Protein AF-0000000084380815 (afdb_homodimer)

InterPro domains:
  IPR000847 LysR, HTH, N-terminal domain [PF00126] (3-61)
  IPR000847 LysR, HTH, N-terminal domain [PR00039] (18-29)
  IPR000847 LysR, HTH, N-terminal domain [PR00039] (29-39)
  IPR000847 LysR, HTH, N-terminal domain [PR00039] (39-50)
  IPR000847 LysR, HTH, N-terminal domain [PS50931] (1-58)
  IPR005119 LysR, substrate-binding [PF03466] (89-287)
  IPR036388 Winged helix-like DNA-binding domain superfamily [G3DSA:1.10.10.10] (1-87)
  IPR036390 Winged helix DNA-binding domain superfamily [SSF46785] (1-108)

Radius of gyration: 23.45 Å; Cα contacts (8 Å, |Δi|>4): 1092; chains: 2; bounding box: 60×64×58 Å

pLDDT: mean 79.77, std 17.21, range [34.88, 98.44]

Solvent-accessible surface area (backbone atoms only — not comparable to full-atom values): 30868 Å² total; per-residue (Å²): 122,53,71,65,30,50,51,42,45,48,34,27,63,73,50,24,26,52,62,51,19,9,60,71,68,72,46,51,44,68,55,38,50,49,42,40,50,48,33,25,59,68,72,70,43,70,39,59,42,72,48,96,88,35,46,36,71,30,76,61,27,54,53,46,44,61,59,40,43,54,53,47,47,42,48,51,43,46,50,50,48,53,54,35,58,70,66,69,37,58,69,49,33,34,31,25,26,64,54,42,32,49,41,61,50,27,46,25,50,34,52,44,39,71,77,40,67,71,32,35,38,37,43,37,71,34,54,77,86,47,42,61,52,30,42,77,60,59,65,25,60,38,31,42,39,68,58,75,76,67,38,80,61,45,38,70,43,81,36,43,68,42,44,33,21,43,36,33,32,36,88,81,47,77,82,61,60,83,58,40,42,70,72,80,45,64,88,50,56,51,48,36,59,41,56,92,43,76,60,21,46,60,71,67,50,56,79,82,44,74,70,65,78,80,49,37,37,30,25,53,46,61,56,38,42,52,28,24,20,75,60,64,64,33,30,28,77,36,49,41,63,40,50,62,69,66,59,50,95,59,44,46,71,26,43,30,74,78,47,75,64,43,42,32,24,44,32,31,44,55,91,49,74,76,48,73,68,54,50,51,44,51,53,37,38,28,51,51,45,54,53,55,67,76,99,123,52,71,66,31,50,52,43,44,49,34,27,64,73,51,25,27,53,61,51,19,8,58,71,68,72,48,53,43,68,56,39,49,49,42,40,51,49,34,25,59,68,70,69,43,72,40,58,42,72,48,95,87,33,46,36,70,29,76,61,28,54,55,46,44,61,58,39,43,53,54,47,46,42,49,50,41,46,49,50,46,52,55,33,58,69,64,68,37,60,70,48,34,35,30,25,25,62,54,43,31,51,41,60,51,27,47,26,49,32,54,44,39,72,76,40,67,72,32,36,39,36,42,36,70,33,54,77,86,47,42,59,52,30,43,77,59,58,64,25,61,37,30,41,37,68,57,73,75,67,38,81,59,46,40,70,43,80,37,43,69,41,45,33,20,42,37,35,32,37,88,80,49,75,81,61,60,83,57,39,42,70,72,81,47,65,89,50,54,49,47,35,58,41,55,91,44,75,60,20,46,60,70,67,49,56,78,82,46,73,70,64,78,80,50,36,38,32,26,53,46,61,56,38,43,50,27,23,20,74,59,64,65,33,31,29,76,34,50,40,64,39,50,62,70,66,59,50,95,58,43,45,71,26,43,30,72,81,48,74,64,44,42,33,24,44,32,33,44,53,92,49,76,75,47,71,67,54,50,52,45,50,55,36,38,30,51,51,45,55,55,54,67,76,100

Nearest PDB structures (foldseek):
  3k1m-assembly1_B  TM=6.002E-01  e=6.334E-21  Acinetobacter baylyi ADP1
  3k1n-assembly1_A  TM=6.007E-01  e=1.085E-20  Acinetobacter baylyi ADP1
  6g1d-assembly1_A  TM=6.189E-01  e=2.732E-19  Corynebacterium glutamicum
  6g1d-assembly1_D  TM=6.157E-01  e=1.742E-18  Corynebacterium glutamicum
  6g4r-assembly1_E  TM=5.645E-01  e=8.503E-19  Corynebacterium glutamicum

Foldseek 3Di:
DDPVLLLLLLLCQVQQDLVRSCVVVVHDSVVSVVSPVVSCVVVVHDQWDDDVNTTDGDPVVVVVNVVSVLVVLLVVQVVVVVVQVVLVAAEFEEEEEPLCVLDLLVVLVVVLCVVRVRYHYHYDYDHPVCQVVCQVSPSGAKYKDWDDDPDPQKDKDWQAWWFWKKKAFCVVPVPDDQEAAPVNCLPWQEEAEDDPDPRNCVLPPDPPPDNRPPRPHYYHGVLVRVVCRVVPRIMYTDTVSSCVSSDDPGMDMHGHPPDDIIIIIMMHGPVDDDDPSRVSSSNSSNVSNVVVVVD/DDPVLLLLLLLCQVQQDLCRSCVVVVHDSVVSVVSPVVSCVVVVHDQWDDDPNTTDGDPVVVVVNVVSVLVVLLVVVVVVVVVQVVVVAAEFEEEEEPLCVLDLLVVLVVVLCVVRVRYHYHYDYDHPVCQVVCQVSPSGAKYKDWDDDPDPQKDKDWQAWWFWKKKAFCVVPVPDDQEAAVVVCLPWQEEAEDDPDPRNCVLPPDPPPDNRPPRPHYYHGVLVRVVCRVVPRIMYTDTVSSCVSSDDPGMDMHGHPPDDIIIIIMMHGPVDDDDPSRVSSSNSSNVSNVVVVVD

Structure (mmCIF, N/CA/C/O backbone):
data_AF-0000000084380815-model_v1
#
loop_
_entity.id
_entity.type
_entity.pdbx_description
1 polymer 'HTH lysR-type domain-containing protein'
#
loop_
_atom_site.group_PDB
_atom_site.id
_atom_site.type_symbol
_atom_site.label_atom_id
_atom_site.label_alt_id
_atom_site.label_comp_id
_atom_site.label_asym_id
_atom_site.label_entity_id
_atom_site.label_seq_id
_atom_site.pdbx_PDB_ins_code
_atom_site.Cartn_x
_atom_site.Cartn_y
_atom_site.Cartn_z
_atom_site.occupancy
_atom_site.B_iso_or_equiv
_atom_site.auth_seq_id
_atom_site.auth_comp_id
_atom_site.auth_asym_id
_atom_site.auth_atom_id
_atom_site.pdbx_PDB_model_num
ATOM 1 N N . MET A 1 1 ? -12.836 30.219 7.406 1 55.78 1 MET A N 1
ATOM 2 C CA . MET A 1 1 ? -12.852 29.141 6.41 1 55.78 1 MET A CA 1
ATOM 3 C C . MET A 1 1 ? -13.906 28.094 6.758 1 55.78 1 MET A C 1
ATOM 5 O O . MET A 1 1 ? -14.039 27.703 7.918 1 55.78 1 MET A O 1
ATOM 9 N N . ASN A 1 2 ? -14.836 28.016 5.961 1 60.19 2 ASN A N 1
ATOM 10 C CA . ASN A 1 2 ? -15.891 27.031 6.191 1 60.19 2 ASN A CA 1
ATOM 11 C C . ASN A 1 2 ? -15.609 25.719 5.453 1 60.19 2 ASN A C 1
ATOM 13 O O . ASN A 1 2 ? -14.578 25.578 4.793 1 60.19 2 ASN A O 1
ATOM 17 N N . LEU A 1 3 ? -16.484 24.781 5.645 1 62.03 3 LEU A N 1
ATOM 18 C CA . LEU A 1 3 ? -16.281 23.438 5.117 1 62.03 3 LEU A CA 1
ATOM 19 C C . LEU A 1 3 ? -16.203 23.453 3.594 1 62.03 3 LEU A C 1
ATOM 21 O O . LEU A 1 3 ? -15.461 22.672 2.998 1 62.03 3 LEU A O 1
ATOM 25 N N . ARG A 1 4 ? -17 24.375 3.092 1 69.06 4 ARG A N 1
ATOM 26 C CA . ARG A 1 4 ? -17 24.484 1.636 1 69.06 4 ARG A CA 1
ATOM 27 C C . ARG A 1 4 ? -15.648 24.969 1.121 1 69.06 4 ARG A C 1
ATOM 29 O O . ARG A 1 4 ? -15.18 24.516 0.074 1 69.06 4 ARG A O 1
ATOM 36 N N . HIS A 1 5 ? -15.055 25.844 1.867 1 75.25 5 HIS A N 1
ATOM 37 C CA . HIS A 1 5 ? -13.711 26.312 1.523 1 75.25 5 HIS A CA 1
ATOM 38 C C . HIS A 1 5 ? -12.719 25.156 1.5 1 75.25 5 HIS A C 1
ATOM 40 O O . HIS A 1 5 ? -11.922 25.031 0.567 1 75.25 5 HIS A O 1
ATOM 46 N N . ILE A 1 6 ? -12.852 24.359 2.484 1 72 6 ILE A N 1
ATOM 47 C CA . ILE A 1 6 ? -11.914 23.25 2.643 1 72 6 ILE A CA 1
ATOM 48 C C . ILE A 1 6 ? -12.125 22.234 1.523 1 72 6 ILE A C 1
ATOM 50 O O . ILE A 1 6 ? -11.164 21.703 0.961 1 72 6 ILE A O 1
ATOM 54 N N . GLU A 1 7 ? -13.297 22.047 1.195 1 72.94 7 GLU A N 1
ATOM 55 C CA . GLU A 1 7 ? -13.664 21.125 0.127 1 72.94 7 GLU A CA 1
ATOM 56 C C . GLU A 1 7 ? -13.102 21.578 -1.216 1 72.94 7 GLU A C 1
ATOM 58 O O . GLU A 1 7 ? -12.484 20.781 -1.934 1 72.94 7 GLU A O 1
ATOM 63 N N . ILE A 1 8 ? -13.328 22.828 -1.407 1 77.56 8 ILE A N 1
ATOM 64 C CA . ILE A 1 8 ? -12.906 23.391 -2.688 1 77.56 8 ILE A CA 1
ATOM 65 C C . ILE A 1 8 ? -11.383 23.453 -2.744 1 77.56 8 ILE A C 1
ATOM 67 O O . ILE A 1 8 ? -10.773 23.062 -3.75 1 77.56 8 ILE A O 1
ATOM 71 N N . PHE A 1 9 ? -10.82 23.844 -1.65 1 82.75 9 PHE A N 1
ATOM 72 C CA . PHE A 1 9 ? -9.367 23.891 -1.563 1 82.75 9 PHE A CA 1
ATOM 73 C C . PHE A 1 9 ? -8.758 22.516 -1.804 1 82.75 9 PHE A C 1
ATOM 75 O O . PHE A 1 9 ? -7.828 22.375 -2.604 1 82.75 9 PHE A O 1
ATOM 82 N N . HIS A 1 10 ? -9.352 21.641 -1.144 1 72 10 HIS A N 1
ATOM 83 C CA . HIS A 1 10 ? -8.852 20.266 -1.251 1 72 10 HIS A CA 1
ATOM 84 C C . HIS A 1 10 ? -8.953 19.75 -2.684 1 72 10 HIS A C 1
ATOM 86 O O . HIS A 1 10 ? -8.008 19.156 -3.199 1 72 10 HIS A O 1
ATOM 92 N N . ALA A 1 11 ? -10.008 20.016 -3.326 1 73 11 ALA A N 1
ATOM 93 C CA . ALA A 1 11 ? -10.234 19.562 -4.699 1 73 11 ALA A CA 1
ATOM 94 C C . ALA A 1 11 ? -9.25 20.219 -5.66 1 73 11 ALA A C 1
ATOM 96 O O . ALA A 1 11 ? -8.68 19.547 -6.527 1 73 11 ALA A O 1
ATOM 97 N N . VAL A 1 12 ? -9.055 21.469 -5.426 1 79.06 12 VAL A N 1
ATOM 98 C CA . VAL A 1 12 ? -8.141 22.203 -6.305 1 79.06 12 VAL A CA 1
ATOM 99 C C . VAL A 1 12 ? -6.707 21.734 -6.062 1 79.06 12 VAL A C 1
ATOM 101 O O . VAL A 1 12 ? -5.93 21.594 -7.008 1 79.06 12 VAL A O 1
ATOM 104 N N . TYR A 1 13 ? -6.434 21.516 -4.82 1 73.5 13 TYR A N 1
ATOM 105 C CA . TYR A 1 13 ? -5.105 21.047 -4.453 1 73.5 13 TYR A CA 1
ATOM 106 C C . TYR A 1 13 ? -4.809 19.703 -5.094 1 73.5 13 TYR A C 1
ATOM 108 O O . TYR A 1 13 ? -3.719 19.484 -5.629 1 73.5 13 TYR A O 1
ATOM 116 N N . GLN A 1 14 ? -5.766 18.891 -5.07 1 64.69 14 GLN A N 1
ATOM 117 C CA . GLN A 1 14 ? -5.605 17.516 -5.559 1 64.69 14 GLN A CA 1
ATOM 118 C C . GLN A 1 14 ? -5.559 17.484 -7.086 1 64.69 14 GLN A C 1
ATOM 120 O O . GLN A 1 14 ? -4.777 16.734 -7.672 1 64.69 14 GLN A O 1
ATOM 125 N N . THR A 1 15 ? -6.426 18.328 -7.695 1 65.31 15 THR A N 1
ATOM 126 C CA . THR A 1 15 ? -6.605 18.219 -9.141 1 65.31 15 THR A CA 1
ATOM 127 C C . THR A 1 15 ? -5.645 19.156 -9.875 1 65.31 15 THR A C 1
ATOM 129 O O . THR A 1 15 ? -5.379 18.969 -11.062 1 65.31 15 THR A O 1
ATOM 132 N N . GLY A 1 16 ? -5.148 20.141 -9.141 1 70.62 16 GLY A N 1
ATOM 133 C CA . GLY A 1 16 ? -4.223 21.094 -9.719 1 70.62 16 GLY A CA 1
ATOM 134 C C . GLY A 1 16 ? -4.895 22.094 -10.648 1 70.62 16 GLY A C 1
ATOM 135 O O . GLY A 1 16 ? -4.219 22.812 -11.383 1 70.62 16 GLY A O 1
ATOM 136 N N . SER A 1 17 ? -6.203 21.969 -10.742 1 78.19 17 SER A N 1
ATOM 137 C CA . SER A 1 17 ? -6.906 22.906 -11.609 1 78.19 17 SER A CA 1
ATOM 138 C C . SER A 1 17 ? -8.312 23.203 -11.086 1 78.19 17 SER A C 1
ATOM 140 O O . SER A 1 17 ? -8.938 22.328 -10.469 1 78.19 17 SER A O 1
ATOM 142 N N . VAL A 1 18 ? -8.719 24.422 -11.352 1 83.81 18 VAL A N 1
ATOM 143 C CA . VAL A 1 18 ? -10.047 24.859 -10.922 1 83.81 18 VAL A CA 1
ATOM 144 C C . VAL A 1 18 ? -11.109 24.109 -11.719 1 83.81 18 VAL A C 1
ATOM 146 O O . VAL A 1 18 ? -12.109 23.656 -11.156 1 83.81 18 VAL A O 1
ATOM 149 N N . SER A 1 19 ? -10.797 23.922 -13 1 81.25 19 SER A N 1
ATOM 150 C CA . SER A 1 19 ? -11.758 23.219 -13.844 1 81.25 19 SER A CA 1
ATOM 151 C C . SER A 1 19 ? -11.883 21.75 -13.453 1 81.25 19 SER A C 1
ATOM 153 O O . SER A 1 19 ? -12.992 21.219 -13.398 1 81.25 19 SER A O 1
ATOM 155 N N . ALA A 1 20 ? -10.797 21.234 -13.148 1 74.06 20 ALA A N 1
ATOM 156 C CA . ALA A 1 20 ? -10.812 19.828 -12.742 1 74.06 20 ALA A CA 1
ATOM 157 C C . ALA A 1 20 ? -11.477 19.656 -11.375 1 74.06 20 ALA A C 1
ATOM 159 O O . ALA A 1 20 ? -12.203 18.688 -11.156 1 74.06 20 ALA A O 1
ATOM 160 N N . ALA A 1 21 ? -11.242 20.562 -10.547 1 76.69 21 ALA A N 1
ATOM 161 C CA . ALA A 1 21 ? -11.875 20.547 -9.234 1 76.69 21 ALA A CA 1
ATOM 162 C C . ALA A 1 21 ? -13.391 20.703 -9.352 1 76.69 21 ALA A C 1
ATOM 164 O O . ALA A 1 21 ? -14.148 20.031 -8.648 1 76.69 21 ALA A O 1
ATOM 165 N N . ALA A 1 22 ? -13.773 21.516 -10.266 1 79.5 22 ALA A N 1
ATOM 166 C CA . ALA A 1 22 ? -15.195 21.719 -10.516 1 79.5 22 ALA A CA 1
ATOM 167 C C . ALA A 1 22 ? -15.859 20.422 -10.992 1 79.5 22 ALA A C 1
ATOM 169 O O . ALA A 1 22 ? -16.938 20.062 -10.516 1 79.5 22 ALA A O 1
ATOM 170 N N . ARG A 1 23 ? -15.18 19.797 -11.82 1 69.19 23 ARG A N 1
ATOM 171 C CA . ARG A 1 23 ? -15.68 18.516 -12.32 1 69.19 23 ARG A CA 1
ATOM 172 C C . ARG A 1 23 ? -15.758 17.484 -11.203 1 69.19 23 ARG A C 1
ATOM 174 O O . ARG A 1 23 ? -16.75 16.781 -11.07 1 69.19 23 ARG A O 1
ATOM 181 N N . LEU A 1 24 ? -14.75 17.641 -10.391 1 63.91 24 LEU A N 1
ATOM 182 C CA . LEU A 1 24 ? -14.641 16.672 -9.289 1 63.91 24 LEU A CA 1
ATOM 183 C C . LEU A 1 24 ? -15.758 16.875 -8.273 1 63.91 24 LEU A C 1
ATOM 185 O O . LEU A 1 24 ? -16.297 15.914 -7.738 1 63.91 24 LEU A O 1
ATOM 189 N N . LEU A 1 25 ? -16.094 18.062 -8.039 1 66.62 25 LEU A N 1
ATOM 190 C CA . LEU A 1 25 ? -17.047 18.406 -6.992 1 66.62 25 LEU A CA 1
ATOM 191 C C . LEU A 1 25 ? -18.453 18.594 -7.574 1 66.62 25 LEU A C 1
ATOM 193 O O . LEU A 1 25 ? -19.406 18.875 -6.84 1 66.62 25 LEU A O 1
ATOM 197 N N . HIS A 1 26 ? -18.531 18.438 -8.867 1 66.56 26 HIS A N 1
ATOM 198 C CA . HIS A 1 26 ? -19.781 18.609 -9.578 1 66.56 26 HIS A CA 1
ATOM 199 C C . HIS A 1 26 ? -20.375 19.984 -9.328 1 66.56 26 HIS A C 1
ATOM 201 O O . HIS A 1 26 ? -21.562 20.109 -9.008 1 66.56 26 HIS A O 1
ATOM 207 N N . VAL A 1 27 ? -19.578 20.938 -9.414 1 74.88 27 VAL A N 1
ATOM 208 C CA . VAL A 1 27 ? -19.984 22.344 -9.289 1 74.88 27 VAL A CA 1
ATOM 209 C C . VAL A 1 27 ? -19.391 23.156 -10.445 1 74.88 27 VAL A C 1
ATOM 211 O O . VAL A 1 27 ? -18.609 22.641 -11.242 1 74.88 27 VAL A O 1
ATOM 214 N N . SER A 1 28 ? -19.953 24.281 -10.672 1 80.38 28 SER A N 1
ATOM 215 C CA . SER A 1 28 ? -19.469 25.141 -11.758 1 80.38 28 SER A CA 1
ATOM 216 C C . SER A 1 28 ? -18.078 25.672 -11.461 1 80.38 28 SER A C 1
ATOM 218 O O . SER A 1 28 ? -17.719 25.875 -10.297 1 80.38 28 SER A O 1
ATOM 220 N N . GLN A 1 29 ? -17.359 25.766 -12.523 1 85.56 29 GLN A N 1
ATOM 221 C CA . GLN A 1 29 ? -16.016 26.312 -12.414 1 85.56 29 GLN A CA 1
ATOM 222 C C . GLN A 1 29 ? -16.031 27.672 -11.727 1 85.56 29 GLN A C 1
ATOM 224 O O . GLN A 1 29 ? -15.203 27.953 -10.852 1 85.56 29 GLN A O 1
ATOM 229 N N . PRO A 1 30 ? -16.984 28.578 -12.078 1 87.25 30 PRO A N 1
ATOM 230 C CA . PRO A 1 30 ? -17.016 29.859 -11.383 1 87.25 30 PRO A CA 1
ATOM 231 C C . PRO A 1 30 ? -17.25 29.719 -9.883 1 87.25 30 PRO A C 1
ATOM 233 O O . PRO A 1 30 ? -16.688 30.484 -9.086 1 87.25 30 PRO A O 1
ATOM 236 N N . SER A 1 31 ? -18.031 28.75 -9.562 1 82.25 31 SER A N 1
ATOM 237 C CA . SER A 1 31 ? -18.281 28.484 -8.156 1 82.25 31 SER A CA 1
ATOM 238 C C . SER A 1 31 ? -17.016 28.094 -7.422 1 82.25 31 SER A C 1
ATOM 240 O O . SER A 1 31 ? -16.734 28.594 -6.332 1 82.25 31 SER A O 1
ATOM 242 N N . VAL A 1 32 ? -16.281 27.219 -8.031 1 87 32 VAL A N 1
ATOM 243 C CA . VAL A 1 32 ? -15.031 26.766 -7.441 1 87 32 VAL A CA 1
ATOM 244 C C . VAL A 1 32 ? -14.055 27.938 -7.332 1 87 32 VAL A C 1
ATOM 246 O O . VAL A 1 32 ? -13.438 28.141 -6.289 1 87 32 VAL A O 1
ATOM 249 N N . SER A 1 33 ? -13.969 28.719 -8.406 1 89.06 33 SER A N 1
ATOM 250 C CA . SER A 1 33 ? -13.055 29.844 -8.438 1 89.06 33 SER A CA 1
ATOM 251 C C . SER A 1 33 ? -13.414 30.891 -7.371 1 89.06 33 SER A C 1
ATOM 253 O O . SER A 1 33 ? -12.539 31.375 -6.648 1 89.06 33 SER A O 1
ATOM 255 N N . LYS A 1 34 ? -14.656 31.156 -7.262 1 85.31 34 LYS A N 1
ATOM 256 C CA . LYS A 1 34 ? -15.148 32.125 -6.297 1 85.31 34 LYS A CA 1
ATOM 257 C C . LYS A 1 34 ? -14.867 31.672 -4.863 1 85.31 34 LYS A C 1
ATOM 259 O O . LYS A 1 34 ? -14.359 32.438 -4.051 1 85.31 34 LYS A O 1
ATOM 264 N N . VAL A 1 35 ? -15.242 30.469 -4.652 1 83.31 35 VAL A N 1
ATOM 265 C CA . VAL A 1 35 ? -15.102 29.938 -3.297 1 83.31 35 VAL A CA 1
ATOM 266 C C . VAL A 1 35 ? -13.625 29.844 -2.928 1 83.31 35 VAL A C 1
ATOM 268 O O . VAL A 1 35 ? -13.242 30.125 -1.788 1 83.31 35 VAL A O 1
ATOM 271 N N . LEU A 1 36 ? -12.82 29.484 -3.859 1 87.5 36 LEU A N 1
ATOM 272 C CA . LEU A 1 36 ? -11.383 29.406 -3.617 1 87.5 36 LEU A CA 1
ATOM 273 C C . LEU A 1 36 ? -10.82 30.781 -3.285 1 87.5 36 LEU A C 1
ATOM 275 O O . LEU A 1 36 ? -10.031 30.938 -2.35 1 87.5 36 LEU A O 1
ATOM 279 N N . ARG A 1 37 ? -11.188 31.766 -4.016 1 86.25 37 ARG A N 1
ATOM 280 C CA . ARG A 1 37 ? -10.758 33.125 -3.768 1 86.25 37 ARG A CA 1
ATOM 281 C C . ARG A 1 37 ? -11.203 33.625 -2.389 1 86.25 37 ARG A C 1
ATOM 283 O O . ARG A 1 37 ? -10.445 34.281 -1.685 1 86.25 37 ARG A O 1
ATOM 290 N N . HIS A 1 38 ? -12.422 33.25 -2.176 1 82.31 38 HIS A N 1
ATOM 291 C CA . HIS A 1 38 ? -12.938 33.625 -0.863 1 82.31 38 HIS A CA 1
ATOM 292 C C . HIS A 1 38 ? -12.141 32.938 0.251 1 82.31 38 HIS A C 1
ATOM 294 O O . HIS A 1 38 ? -11.836 33.562 1.267 1 82.31 38 HIS A O 1
ATOM 300 N N . ALA A 1 39 ? -11.852 31.672 0.062 1 79.25 39 ALA A N 1
ATOM 301 C CA . ALA A 1 39 ? -11.039 30.953 1.034 1 79.25 39 ALA A CA 1
ATOM 302 C C . ALA A 1 39 ? -9.68 31.625 1.225 1 79.25 39 ALA A C 1
ATOM 304 O O . ALA A 1 39 ? -9.234 31.828 2.357 1 79.25 39 ALA A O 1
ATOM 305 N N . GLU A 1 40 ? -9.023 31.969 0.128 1 84.5 40 GLU A N 1
ATOM 306 C CA . GLU A 1 40 ? -7.719 32.625 0.175 1 84.5 40 GLU A CA 1
ATOM 307 C C . GLU A 1 40 ? -7.809 33.969 0.879 1 84.5 40 GLU A C 1
ATOM 309 O O . GLU A 1 40 ? -6.926 34.344 1.664 1 84.5 40 GLU A O 1
ATOM 314 N N . SER A 1 41 ? -8.875 34.719 0.597 1 79.69 41 SER A N 1
ATOM 315 C CA . SER A 1 41 ? -9.094 36 1.224 1 79.69 41 SER A CA 1
ATOM 316 C C . SER A 1 41 ? -9.273 35.875 2.73 1 79.69 41 SER A C 1
ATOM 318 O O . SER A 1 41 ? -8.742 36.656 3.502 1 79.69 41 SER A O 1
ATOM 320 N N . ARG A 1 42 ? -9.984 34.906 3.104 1 72.81 42 ARG A N 1
ATOM 321 C CA . ARG A 1 42 ? -10.25 34.688 4.52 1 72.81 42 ARG A CA 1
ATOM 322 C C . ARG A 1 42 ? -8.984 34.281 5.258 1 72.81 42 ARG A C 1
ATOM 324 O O . ARG A 1 42 ? -8.75 34.688 6.395 1 72.81 42 ARG A O 1
ATOM 331 N N . ILE A 1 43 ? -8.242 33.406 4.566 1 72.94 43 ILE A N 1
ATOM 332 C CA . ILE A 1 43 ? -7.004 32.906 5.156 1 72.94 43 ILE A CA 1
ATOM 333 C C . ILE A 1 43 ? -5.938 34 5.105 1 72.94 43 ILE A C 1
ATOM 335 O O . ILE A 1 43 ? -5.055 34.062 5.969 1 72.94 43 ILE A O 1
ATOM 339 N N . GLY A 1 44 ? -6.062 34.875 4.125 1 76.25 44 GLY A N 1
ATOM 340 C CA . GLY A 1 44 ? -5.145 35.969 3.957 1 76.25 44 GLY A CA 1
ATOM 341 C C . GLY A 1 44 ? -3.865 35.594 3.236 1 76.25 44 GLY A C 1
ATOM 342 O O . GLY A 1 44 ? -2.869 36.312 3.299 1 76.25 44 GLY A O 1
ATOM 343 N N . LEU A 1 45 ? -3.867 34.344 2.689 1 79.12 45 LEU A N 1
ATOM 344 C CA . LEU A 1 45 ? -2.703 33.875 1.962 1 79.12 45 LEU A CA 1
ATOM 345 C C . LEU A 1 45 ? -3.113 33.281 0.616 1 79.12 45 LEU A C 1
ATOM 347 O O . LEU A 1 45 ? -4.164 32.625 0.506 1 79.12 45 LEU A O 1
ATOM 351 N N . PRO A 1 46 ? -2.295 33.562 -0.35 1 81.88 46 PRO A N 1
ATOM 352 C CA . PRO A 1 46 ? -2.541 32.812 -1.592 1 81.88 46 PRO A CA 1
ATOM 353 C C . PRO A 1 46 ? -2.258 31.328 -1.458 1 81.88 46 PRO A C 1
ATOM 355 O O . PRO A 1 46 ? -1.243 30.938 -0.875 1 81.88 46 PRO A O 1
ATOM 358 N N . LEU A 1 47 ? -3.193 30.547 -1.846 1 83.62 47 LEU A N 1
ATOM 359 C CA . LEU A 1 47 ? -3.033 29.109 -1.697 1 83.62 47 LEU A CA 1
ATOM 360 C C . LEU A 1 47 ? -2.5 28.484 -2.982 1 83.62 47 LEU A C 1
ATOM 362 O O . LEU A 1 47 ? -1.901 27.406 -2.953 1 83.62 47 LEU A O 1
ATOM 366 N N . PHE A 1 48 ? -2.746 29.266 -4.094 1 86.19 48 PHE A N 1
ATOM 367 C CA . PHE A 1 48 ? -2.271 28.781 -5.387 1 86.19 48 PHE A CA 1
ATOM 368 C C . PHE A 1 48 ? -1.655 29.922 -6.195 1 86.19 48 PHE A C 1
ATOM 370 O O . PHE A 1 48 ? -2.043 31.078 -6.039 1 86.19 48 PHE A O 1
ATOM 377 N N . ARG A 1 49 ? -0.595 29.578 -6.926 1 82.38 49 ARG A N 1
ATOM 378 C CA . ARG A 1 49 ? 0.006 30.516 -7.867 1 82.38 49 ARG A CA 1
ATOM 379 C C . ARG A 1 49 ? 0.041 29.938 -9.273 1 82.38 49 ARG A C 1
ATOM 381 O O . ARG A 1 49 ? 0.04 28.719 -9.453 1 82.38 49 ARG A O 1
ATOM 388 N N . ARG A 1 50 ? -0.104 30.781 -10.227 1 76.62 50 ARG A N 1
ATOM 389 C CA . ARG A 1 50 ? -0.041 30.344 -11.617 1 76.62 50 ARG A CA 1
ATOM 390 C C . ARG A 1 50 ? 1.4 30.312 -12.117 1 76.62 50 ARG A C 1
ATOM 392 O O . ARG A 1 50 ? 2.131 31.297 -11.984 1 76.62 50 ARG A O 1
ATOM 399 N N . VAL A 1 51 ? 1.813 29.25 -12.328 1 69.75 51 VAL A N 1
ATOM 400 C CA . VAL A 1 51 ? 3.125 29.062 -12.938 1 69.75 51 VAL A CA 1
ATOM 401 C C . VAL A 1 51 ? 2.963 28.5 -14.352 1 69.75 51 VAL A C 1
ATOM 403 O O . VAL A 1 51 ? 2.49 27.375 -14.531 1 69.75 51 VAL A O 1
ATOM 406 N N . LYS A 1 52 ? 3.293 29.219 -15.359 1 69.25 52 LYS A N 1
ATOM 407 C CA . LYS A 1 52 ? 3.162 28.844 -16.766 1 69.25 52 LYS A CA 1
ATOM 408 C C . LYS A 1 52 ? 1.732 28.422 -17.094 1 69.25 52 LYS A C 1
ATOM 410 O O . LYS A 1 52 ? 1.511 27.391 -17.719 1 69.25 52 LYS A O 1
ATOM 415 N N . GLY A 1 53 ? 0.735 29.078 -16.5 1 67.12 53 GLY A N 1
ATOM 416 C CA . GLY A 1 53 ? -0.666 28.844 -16.828 1 67.12 53 GLY A CA 1
ATOM 417 C C . GLY A 1 53 ? -1.31 27.781 -15.961 1 67.12 53 GLY A C 1
ATOM 418 O O . GLY A 1 53 ? -2.51 27.516 -16.078 1 67.12 53 GLY A O 1
ATOM 419 N N . ARG A 1 54 ? -0.5 27.203 -15.102 1 65.25 54 ARG A N 1
ATOM 420 C CA . ARG A 1 54 ? -1.062 26.156 -14.258 1 65.25 54 ARG A CA 1
ATOM 421 C C . ARG A 1 54 ? -1.128 26.594 -12.805 1 65.25 54 ARG A C 1
ATOM 423 O O . ARG A 1 54 ? -0.285 27.359 -12.336 1 65.25 54 ARG A O 1
ATOM 430 N N . LEU A 1 55 ? -2.176 26.094 -12.141 1 75.94 55 LEU A N 1
ATOM 431 C CA . LEU A 1 55 ? -2.346 26.391 -10.719 1 75.94 55 LEU A CA 1
ATOM 432 C C . LEU A 1 55 ? -1.479 25.469 -9.867 1 75.94 55 LEU A C 1
ATOM 434 O O . LEU A 1 55 ? -1.623 24.25 -9.914 1 75.94 55 LEU A O 1
ATOM 438 N N . VAL A 1 56 ? -0.505 26.109 -9.18 1 76.81 56 VAL A N 1
ATOM 439 C CA . VAL A 1 56 ? 0.404 25.359 -8.32 1 76.81 56 VAL A CA 1
ATOM 440 C C . VAL A 1 56 ? 0.196 25.766 -6.863 1 76.81 56 VAL A C 1
ATOM 442 O O . VAL A 1 56 ? 0.085 26.953 -6.559 1 76.81 56 VAL A O 1
ATOM 445 N N . PRO A 1 57 ? 0.032 24.781 -5.973 1 76.88 57 PRO A N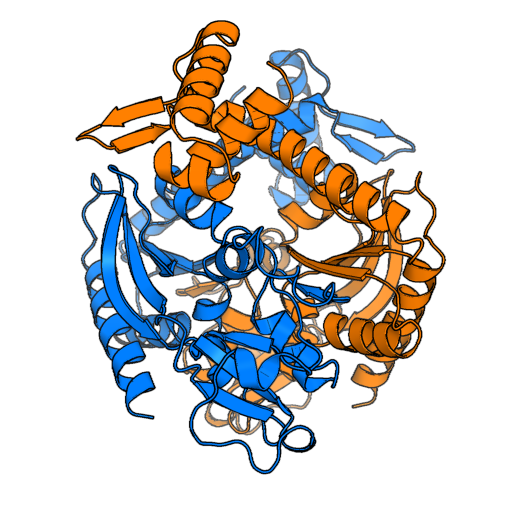 1
ATOM 446 C CA . PRO A 1 57 ? -0.113 25.141 -4.559 1 76.88 57 PRO A CA 1
ATOM 447 C C . PRO A 1 57 ? 1.104 25.875 -4.004 1 76.88 57 PRO A C 1
ATOM 449 O O . PRO A 1 57 ? 2.24 25.547 -4.359 1 76.88 57 PRO A O 1
ATOM 452 N N . THR A 1 58 ? 0.808 26.922 -3.211 1 75.44 58 THR A N 1
ATOM 453 C CA . THR A 1 58 ? 1.873 27.609 -2.492 1 75.44 58 THR A CA 1
ATOM 454 C C . THR A 1 58 ? 2.391 26.766 -1.34 1 75.44 58 THR A C 1
ATOM 456 O O . THR A 1 58 ? 1.831 25.703 -1.046 1 75.44 58 THR A O 1
ATOM 459 N N . GLU A 1 59 ? 3.451 27.125 -0.759 1 63.22 59 GLU A N 1
ATOM 460 C CA . GLU A 1 59 ? 3.975 26.453 0.423 1 63.22 59 GLU A CA 1
ATOM 461 C C . GLU A 1 59 ? 2.941 26.422 1.547 1 63.22 59 GLU A C 1
ATOM 463 O O . GLU A 1 59 ? 2.803 25.422 2.25 1 63.22 59 GLU A O 1
ATOM 468 N N . GLU A 1 60 ? 2.273 27.516 1.612 1 68.81 60 GLU A N 1
ATOM 469 C CA . GLU A 1 60 ? 1.206 27.625 2.604 1 68.81 60 GLU A CA 1
ATOM 470 C C . GLU A 1 60 ? 0.076 26.641 2.307 1 68.81 60 GLU A C 1
ATOM 472 O O . GLU A 1 60 ? -0.499 26.062 3.225 1 68.81 60 GLU A O 1
ATOM 477 N N . ALA A 1 61 ? -0.195 26.516 1.022 1 72.81 61 ALA A N 1
ATOM 478 C CA . ALA A 1 61 ? -1.248 25.594 0.603 1 72.81 61 ALA A CA 1
ATOM 479 C C . ALA A 1 61 ? -0.919 24.156 1.013 1 72.81 61 ALA A C 1
ATOM 481 O O . ALA A 1 61 ? -1.799 23.406 1.45 1 72.81 61 ALA A O 1
ATOM 482 N N . HIS A 1 62 ? 0.29 23.844 0.948 1 62.41 62 HIS A N 1
ATOM 483 C CA . HIS A 1 62 ? 0.716 22.5 1.345 1 62.41 62 HIS A CA 1
ATOM 484 C C . HIS A 1 62 ? 0.49 22.281 2.836 1 62.41 62 HIS A C 1
ATOM 486 O O . HIS A 1 62 ? 0.03 21.203 3.24 1 62.41 62 HIS A O 1
ATOM 492 N N . VAL A 1 63 ? 0.749 23.297 3.535 1 57.97 63 VAL A N 1
ATOM 493 C CA . VAL A 1 63 ? 0.583 23.203 4.984 1 57.97 63 VAL A CA 1
ATOM 494 C C . VAL A 1 63 ? -0.899 23.078 5.328 1 57.97 63 VAL A C 1
ATOM 496 O O . VAL A 1 63 ? -1.285 22.219 6.121 1 57.97 63 VAL A O 1
ATOM 499 N N . ILE A 1 64 ? -1.653 23.922 4.68 1 66.19 64 ILE A N 1
ATOM 500 C CA . ILE A 1 64 ? -3.088 23.922 4.945 1 66.19 64 ILE A CA 1
ATOM 501 C C . ILE A 1 64 ? -3.697 22.594 4.492 1 66.19 64 ILE A C 1
ATOM 503 O O . ILE A 1 64 ? -4.586 22.047 5.156 1 66.19 64 ILE A O 1
ATOM 507 N N . TYR A 1 65 ? -3.203 22.109 3.396 1 66.75 65 TYR A N 1
ATOM 508 C CA . TYR A 1 65 ? -3.711 20.844 2.865 1 66.75 65 TYR A CA 1
ATOM 509 C C . TYR A 1 65 ? -3.502 19.719 3.861 1 66.75 65 TYR A C 1
ATOM 511 O O . TYR A 1 65 ? -4.414 18.922 4.109 1 66.75 65 TYR A O 1
ATOM 519 N N . ARG A 1 66 ? -2.436 19.734 4.391 1 56.34 66 ARG A N 1
ATOM 520 C CA . ARG A 1 66 ? -2.139 18.688 5.375 1 56.34 66 ARG A CA 1
ATOM 521 C C . ARG A 1 66 ? -3.084 18.781 6.57 1 56.34 66 ARG A C 1
ATOM 523 O O . ARG A 1 66 ? -3.566 17.766 7.062 1 56.34 66 ARG A O 1
ATOM 530 N N . GLU A 1 67 ? -3.314 20.047 6.836 1 55.09 67 GLU A N 1
ATOM 531 C CA . GLU A 1 67 ? -4.211 20.297 7.961 1 55.09 67 GLU A CA 1
ATOM 532 C C . GLU A 1 67 ? -5.66 20 7.582 1 55.09 67 GLU A C 1
ATOM 534 O O . GLU A 1 67 ? -6.422 19.469 8.391 1 55.09 67 GLU A O 1
ATOM 539 N N . ALA A 1 68 ? -5.895 20.375 6.324 1 59.59 68 ALA A N 1
ATOM 540 C CA . ALA A 1 68 ? -7.277 20.25 5.867 1 59.59 68 ALA A CA 1
ATOM 541 C C . ALA A 1 68 ? -7.617 18.797 5.52 1 59.59 68 ALA A C 1
ATOM 543 O O . ALA A 1 68 ? -8.789 18.422 5.535 1 59.59 68 ALA A O 1
ATOM 544 N N . GLN A 1 69 ? -6.559 18.156 5.262 1 58.22 69 GLN A N 1
ATOM 545 C CA . GLN A 1 69 ? -6.762 16.766 4.859 1 58.22 69 GLN A CA 1
ATOM 546 C C . GLN A 1 69 ? -7.516 15.992 5.938 1 58.22 69 GLN A C 1
ATOM 548 O O . GLN A 1 69 ? -8.43 15.227 5.629 1 58.22 69 GLN A O 1
ATOM 553 N N . GLU A 1 70 ? -7.098 16.312 7.062 1 53.12 70 GLU A N 1
ATOM 554 C CA . GLU A 1 70 ? -7.785 15.633 8.156 1 53.12 70 GLU A CA 1
ATOM 555 C C . GLU A 1 70 ? -9.258 16.047 8.219 1 53.12 70 GLU A C 1
ATOM 557 O O . GLU A 1 70 ? -10.133 15.195 8.406 1 53.12 70 GLU A O 1
ATOM 562 N N . LEU A 1 71 ? -9.391 17.297 8.094 1 55.16 71 LEU A N 1
ATOM 563 C CA . LEU A 1 71 ? -10.758 17.812 8.133 1 55.16 71 LEU A CA 1
ATOM 564 C C . LEU A 1 71 ? -11.578 17.25 6.977 1 55.16 71 LEU A C 1
ATOM 566 O O . LEU A 1 71 ? -12.742 16.875 7.156 1 55.16 71 LEU A O 1
ATOM 570 N N . TYR A 1 72 ? -10.922 17.156 5.891 1 57.66 72 TYR A N 1
ATOM 571 C CA . TYR A 1 72 ? -11.617 16.641 4.719 1 57.66 72 TYR A CA 1
ATOM 572 C C . TYR A 1 72 ? -11.93 15.156 4.879 1 57.66 72 TYR A C 1
ATOM 574 O O . TYR A 1 72 ? -13.016 14.695 4.516 1 57.66 72 TYR A O 1
ATOM 582 N N . GLN A 1 73 ? -10.984 14.547 5.336 1 55.09 73 GLN A N 1
ATOM 583 C CA . GLN A 1 73 ? -11.211 13.125 5.57 1 55.09 73 GLN A CA 1
ATOM 584 C C . GLN A 1 73 ? -12.352 12.906 6.562 1 55.09 73 GLN A C 1
ATOM 586 O O . GLN A 1 73 ? -13.172 12 6.379 1 55.09 73 GLN A O 1
ATOM 591 N N . ARG A 1 74 ? -12.367 13.766 7.551 1 52.81 74 ARG A N 1
ATOM 592 C CA . ARG A 1 74 ? -13.453 13.688 8.523 1 52.81 74 ARG A CA 1
ATOM 593 C C . ARG A 1 74 ? -14.797 14.023 7.875 1 52.81 74 ARG A C 1
ATOM 595 O O . ARG A 1 74 ? -15.812 13.398 8.18 1 52.81 74 ARG A O 1
ATOM 602 N N . TYR A 1 75 ? -14.742 14.922 7.09 1 51.75 75 TYR A N 1
ATOM 603 C CA . TYR A 1 75 ? -15.953 15.328 6.383 1 51.75 75 TYR A CA 1
ATOM 604 C C . TYR A 1 75 ? -16.453 14.211 5.469 1 51.75 75 TYR A C 1
ATOM 606 O O . TYR A 1 75 ? -17.641 13.891 5.457 1 51.75 75 TYR A O 1
ATOM 614 N N . GLU A 1 76 ? -15.469 13.648 4.781 1 53.78 76 GLU A N 1
ATOM 615 C CA . GLU A 1 76 ? -15.828 12.547 3.891 1 53.78 76 GLU A CA 1
ATOM 616 C C . GLU A 1 76 ? -16.375 11.359 4.676 1 53.78 76 GLU A C 1
ATOM 618 O O . GLU A 1 76 ? -17.344 10.727 4.262 1 53.78 76 GLU A O 1
ATOM 623 N N . SER A 1 77 ? -15.719 11.164 5.73 1 52.75 77 SER A N 1
ATOM 624 C CA . SER A 1 77 ? -16.172 10.094 6.605 1 52.75 77 SER A CA 1
ATOM 625 C C . SER A 1 77 ? -17.578 10.367 7.133 1 52.75 77 SER A C 1
ATOM 627 O O . SER A 1 77 ? -18.406 9.453 7.207 1 52.75 77 SER A O 1
ATOM 629 N N . LEU A 1 78 ? -17.781 11.562 7.508 1 50.81 78 LEU A N 1
ATOM 630 C CA . LEU A 1 78 ? -19.094 11.953 7.98 1 50.81 78 LEU A CA 1
ATOM 631 C C . LEU A 1 78 ? -20.141 11.773 6.883 1 50.81 78 LEU A C 1
ATOM 633 O O . LEU A 1 78 ? -21.25 11.281 7.141 1 50.81 78 LEU A O 1
ATOM 637 N N . ARG A 1 79 ? -19.781 12.211 5.809 1 51.06 79 ARG A N 1
ATOM 638 C CA . ARG A 1 79 ? -20.688 12.07 4.676 1 51.06 79 ARG A CA 1
ATOM 639 C C . ARG A 1 79 ? -21.016 10.602 4.414 1 51.06 79 ARG A C 1
ATOM 641 O O . ARG A 1 79 ? -22.172 10.25 4.176 1 51.06 79 ARG A O 1
ATOM 648 N N . GLU A 1 80 ? -19.969 9.875 4.461 1 50.75 80 GLU A N 1
ATOM 649 C CA . GLU A 1 80 ? -20.156 8.445 4.238 1 50.75 80 GLU A CA 1
ATOM 650 C C . GLU A 1 80 ? -21 7.824 5.352 1 50.75 80 GLU A C 1
ATOM 652 O O . GLU A 1 80 ? -21.875 7 5.09 1 50.75 80 GLU A O 1
ATOM 657 N N . THR A 1 81 ? -20.656 8.234 6.52 1 49.59 81 THR A N 1
ATOM 658 C CA . THR A 1 81 ? -21.406 7.742 7.668 1 49.59 81 THR A CA 1
ATOM 659 C C . THR A 1 81 ? -22.859 8.156 7.578 1 49.59 81 THR A C 1
ATOM 661 O O . THR A 1 81 ? -23.766 7.355 7.84 1 49.59 81 THR A O 1
ATOM 664 N N . THR A 1 82 ? -23.094 9.43 7.285 1 49.09 82 THR A N 1
ATOM 665 C CA . THR A 1 82 ? -24.469 9.93 7.184 1 49.09 82 THR A CA 1
ATOM 666 C C . THR A 1 82 ? -25.219 9.211 6.07 1 49.09 82 THR A C 1
ATOM 668 O O . THR A 1 82 ? -26.391 8.875 6.227 1 49.09 82 THR A O 1
ATOM 671 N N . ALA A 1 83 ? -24.547 9.008 5.062 1 49.25 83 ALA A N 1
ATOM 672 C CA . ALA A 1 83 ? -25.156 8.258 3.961 1 49.25 83 ALA A CA 1
ATOM 673 C C . ALA A 1 83 ? -25.516 6.84 4.391 1 49.25 83 ALA A C 1
ATOM 675 O O . ALA A 1 83 ? -26.578 6.328 4.027 1 49.25 83 ALA A O 1
ATOM 676 N N . ASN A 1 84 ? -24.562 6.328 5.098 1 49.12 84 ASN A N 1
ATOM 677 C CA . ASN A 1 84 ? -24.781 4.969 5.578 1 49.12 84 ASN A CA 1
ATOM 678 C C . ASN A 1 84 ? -25.906 4.914 6.605 1 49.12 84 ASN A C 1
ATOM 680 O O . ASN A 1 84 ? -26.656 3.932 6.668 1 49.12 84 ASN A O 1
ATOM 684 N N . LEU A 1 85 ? -25.906 5.832 7.48 1 48.94 85 LEU A N 1
ATOM 685 C CA . LEU A 1 85 ? -27 5.906 8.453 1 48.94 85 LEU A CA 1
ATOM 686 C C . LEU A 1 85 ? -28.344 6 7.746 1 48.94 85 LEU A C 1
ATOM 688 O O . LEU A 1 85 ? -29.344 5.48 8.242 1 48.94 85 LEU A O 1
ATOM 692 N N . LYS A 1 86 ? -28.359 6.676 6.746 1 47.59 86 LYS A N 1
ATOM 693 C CA . LYS A 1 86 ? -29.625 6.793 6.031 1 47.59 86 LYS A CA 1
ATOM 694 C C . LYS A 1 86 ? -30.094 5.438 5.504 1 47.59 86 LYS A C 1
ATOM 696 O O . LYS A 1 86 ? -31.297 5.188 5.391 1 47.59 86 LYS A O 1
ATOM 701 N N . HIS A 1 87 ? -29.188 4.68 5.113 1 49.25 87 HIS A N 1
ATOM 702 C CA . HIS A 1 87 ? -29.625 3.418 4.527 1 49.25 87 HIS A CA 1
ATOM 703 C C . HIS A 1 87 ? -29.875 2.363 5.602 1 49.25 87 HIS A C 1
ATOM 705 O O . HIS A 1 87 ? -30.375 1.276 5.309 1 49.25 87 HIS A O 1
ATOM 711 N N . GLY A 1 88 ? -29.734 2.703 6.828 1 53.53 88 GLY A N 1
ATOM 712 C CA . GLY A 1 88 ? -30.047 1.821 7.941 1 53.53 88 GLY A CA 1
ATOM 713 C C . GLY A 1 88 ? -29.078 0.657 8.062 1 53.53 88 GLY A C 1
ATOM 714 O O . GLY A 1 88 ? -29.125 -0.089 9.047 1 53.53 88 GLY A O 1
ATOM 715 N N . ASP A 1 89 ? -28.344 0.319 6.918 1 62.59 89 ASP A N 1
ATOM 716 C CA . ASP A 1 89 ? -27.516 -0.881 6.98 1 62.59 89 ASP A CA 1
ATOM 717 C C . ASP A 1 89 ? -26.156 -0.571 7.582 1 62.59 89 ASP A C 1
ATOM 719 O O . ASP A 1 89 ? -25.688 0.567 7.52 1 62.59 89 ASP A O 1
ATOM 723 N N . GLY A 1 90 ? -25.719 -1.353 8.633 1 77.88 90 GLY A N 1
ATOM 724 C CA . GLY A 1 90 ? -24.453 -1.224 9.336 1 77.88 90 GLY A CA 1
ATOM 725 C C . GLY A 1 90 ? -23.281 -1.012 8.406 1 77.88 90 GLY A C 1
ATOM 726 O O . GLY A 1 90 ? -23.328 -1.365 7.23 1 77.88 90 GLY A O 1
ATOM 727 N N . SER A 1 91 ? -22.344 -0.102 8.758 1 85 91 SER A N 1
ATOM 728 C CA . SER A 1 91 ? -21.141 0.143 7.988 1 85 91 SER A CA 1
ATOM 729 C C . SER A 1 91 ? -19.891 -0.07 8.836 1 85 91 SER A C 1
ATOM 731 O O . SER A 1 91 ? -19.938 0.063 10.062 1 85 91 SER A O 1
ATOM 733 N N . LEU A 1 92 ? -18.844 -0.529 8.195 1 91.06 92 LEU A N 1
ATOM 734 C CA . LEU A 1 92 ? -17.562 -0.75 8.852 1 91.06 92 LEU A CA 1
ATOM 735 C C . LEU A 1 92 ? -16.406 -0.283 7.965 1 91.06 92 LEU A C 1
ATOM 737 O O . LEU A 1 92 ? -16.312 -0.682 6.805 1 91.06 92 LEU A O 1
ATOM 741 N N . ARG A 1 93 ? -15.625 0.6 8.453 1 92.31 93 ARG A N 1
ATOM 742 C CA . ARG A 1 93 ? -14.438 1.097 7.762 1 92.31 93 ARG A CA 1
ATOM 743 C C . ARG A 1 93 ? -13.172 0.44 8.312 1 92.31 93 ARG A C 1
ATOM 745 O O . ARG A 1 93 ? -12.883 0.54 9.5 1 92.31 93 ARG A O 1
ATOM 752 N N . LEU A 1 94 ? -12.367 -0.18 7.395 1 95.69 94 LEU A N 1
ATOM 753 C CA . LEU A 1 94 ? -11.203 -0.964 7.789 1 95.69 94 LEU A CA 1
ATOM 754 C C . LEU A 1 94 ? -9.922 -0.345 7.242 1 95.69 94 LEU A C 1
ATOM 756 O O . LEU A 1 94 ? -9.883 0.105 6.098 1 95.69 94 LEU A O 1
ATOM 760 N N . ALA A 1 95 ? -8.953 -0.224 8.094 1 94.69 95 ALA A N 1
ATOM 761 C CA . ALA A 1 95 ? -7.574 0.011 7.664 1 94.69 95 ALA A CA 1
ATOM 762 C C . ALA A 1 95 ? -6.734 -1.256 7.801 1 94.69 95 ALA A C 1
ATOM 764 O O . ALA A 1 95 ? -6.703 -1.878 8.867 1 94.69 95 ALA A O 1
ATOM 765 N N . VAL A 1 96 ? -6.059 -1.624 6.734 1 96.19 96 VAL A N 1
ATOM 766 C CA . VAL A 1 96 ? -5.336 -2.891 6.734 1 96.19 96 VAL A CA 1
ATOM 767 C C . VAL A 1 96 ? -3.91 -2.676 6.227 1 96.19 96 VAL A C 1
ATOM 769 O O . VAL A 1 96 ? -3.689 -1.92 5.277 1 96.19 96 VAL A O 1
ATOM 772 N N . LEU A 1 97 ? -3.008 -3.311 6.871 1 94.06 97 LEU A N 1
ATOM 773 C CA . LEU A 1 97 ? -1.649 -3.32 6.34 1 94.06 97 LEU A CA 1
ATOM 774 C C . LEU A 1 97 ? -1.615 -3.938 4.945 1 94.06 97 LEU A C 1
ATOM 776 O O . LEU A 1 97 ? -2.338 -4.898 4.672 1 94.06 97 LEU A O 1
ATOM 780 N N . PRO A 1 98 ? -0.671 -3.5 4.117 1 94.62 98 PRO A N 1
ATOM 781 C CA . PRO A 1 98 ? -0.586 -4.059 2.764 1 94.62 98 PRO A CA 1
ATOM 782 C C . PRO A 1 98 ? -0.457 -5.578 2.762 1 94.62 98 PRO A C 1
ATOM 784 O O . PRO A 1 98 ? -1.111 -6.258 1.965 1 94.62 98 PRO A O 1
ATOM 787 N N . SER A 1 99 ? 0.311 -6.145 3.643 1 94.75 99 SER A N 1
ATOM 788 C CA . SER A 1 99 ? 0.531 -7.586 3.707 1 94.75 99 SER A CA 1
ATOM 789 C C . SER A 1 99 ? -0.77 -8.328 3.984 1 94.75 99 SER A C 1
ATOM 791 O O . SER A 1 99 ? -1.056 -9.344 3.35 1 94.75 99 SER A O 1
ATOM 793 N N . LEU A 1 100 ? -1.521 -7.793 4.855 1 96.31 100 LEU A N 1
ATOM 794 C CA . LEU A 1 100 ? -2.742 -8.461 5.285 1 96.31 100 LEU A CA 1
ATOM 795 C C . LEU A 1 100 ? -3.887 -8.18 4.316 1 96.31 100 LEU A C 1
ATOM 797 O O . LEU A 1 100 ? -4.91 -8.867 4.344 1 96.31 100 LEU A O 1
ATOM 801 N N . GLY A 1 101 ? -3.682 -7.195 3.473 1 97.5 101 GLY A N 1
ATOM 802 C CA . GLY A 1 101 ? -4.652 -6.875 2.439 1 97.5 101 GLY A CA 1
ATOM 803 C C . GLY A 1 101 ? -4.57 -7.793 1.235 1 97.5 101 GLY A C 1
ATOM 804 O O . GLY A 1 101 ? -5.461 -7.793 0.385 1 97.5 101 GLY A O 1
ATOM 805 N N . LEU A 1 102 ? -3.566 -8.617 1.22 1 97.44 102 LEU A N 1
ATOM 806 C CA . LEU A 1 102 ? -3.357 -9.5 0.075 1 97.44 102 LEU A CA 1
ATOM 807 C C . LEU A 1 102 ? -4.348 -10.656 0.09 1 97.44 102 LEU A C 1
ATOM 809 O O . LEU A 1 102 ? -4.77 -11.133 -0.967 1 97.44 102 LEU A O 1
ATOM 813 N N . ASP A 1 103 ? -4.695 -11.086 1.309 1 97.06 103 ASP A N 1
ATOM 814 C CA . ASP A 1 103 ? -5.562 -12.258 1.32 1 97.06 103 ASP A CA 1
ATOM 815 C C . ASP A 1 103 ? -6.34 -12.359 2.631 1 97.06 103 ASP A C 1
ATOM 817 O O . ASP A 1 103 ? -7.562 -12.516 2.625 1 97.06 103 ASP A O 1
ATOM 821 N N . VAL A 1 104 ? -5.676 -12.188 3.744 1 97.12 104 VAL A N 1
ATOM 822 C CA . VAL A 1 104 ? -6.238 -12.484 5.055 1 97.12 104 VAL A CA 1
ATOM 823 C C . VAL A 1 104 ? -7.445 -11.578 5.316 1 97.12 104 VAL A C 1
ATOM 825 O O . VAL A 1 104 ? -8.547 -12.07 5.574 1 97.12 104 VAL A O 1
ATOM 828 N N . ALA A 1 105 ? -7.25 -10.312 5.207 1 98.19 105 ALA A N 1
ATOM 829 C CA . ALA A 1 105 ? -8.344 -9.383 5.48 1 98.19 105 ALA A CA 1
ATOM 830 C C . ALA A 1 105 ? -9.453 -9.523 4.449 1 98.19 105 ALA A C 1
ATOM 832 O O . ALA A 1 105 ? -10.633 -9.625 4.809 1 98.19 105 ALA A O 1
ATOM 833 N N . PRO A 1 106 ? -9.109 -9.625 3.17 1 98.19 106 PRO A N 1
ATOM 834 C CA . PRO A 1 106 ? -10.164 -9.82 2.174 1 98.19 106 PRO A CA 1
ATOM 835 C C . PRO A 1 106 ? -10.961 -11.102 2.404 1 98.19 106 PRO A C 1
ATOM 837 O O . PRO A 1 106 ? -12.18 -11.125 2.176 1 98.19 106 PRO A O 1
ATOM 840 N N . SER A 1 107 ? -10.312 -12.148 2.805 1 98.06 107 SER A N 1
ATOM 841 C CA . SER A 1 107 ? -11.008 -13.406 3.092 1 98.06 107 SER A CA 1
ATOM 842 C C . SER A 1 107 ? -12.055 -13.219 4.188 1 98.06 107 SER A C 1
ATOM 844 O O . SER A 1 107 ? -13.203 -13.633 4.035 1 98.06 107 SER A O 1
ATOM 846 N N . ALA A 1 108 ? -11.648 -12.609 5.234 1 98.44 108 ALA A N 1
ATOM 847 C CA . ALA A 1 108 ? -12.562 -12.359 6.344 1 98.44 108 ALA A CA 1
ATOM 848 C C . ALA A 1 108 ? -13.703 -11.438 5.918 1 98.44 108 ALA A C 1
ATOM 850 O O . ALA A 1 108 ? -14.852 -11.648 6.301 1 98.44 108 ALA A O 1
ATOM 851 N N . VAL A 1 109 ? -13.398 -10.422 5.152 1 97.94 109 VAL A N 1
ATOM 852 C CA . VAL A 1 109 ? -14.391 -9.461 4.68 1 97.94 109 VAL A CA 1
ATOM 853 C C . VAL A 1 109 ? -15.398 -10.164 3.77 1 97.94 109 VAL A C 1
ATOM 855 O O . VAL A 1 109 ? -16.594 -9.906 3.846 1 97.94 109 VAL A O 1
ATOM 858 N N . ALA A 1 110 ? -14.891 -11.016 2.91 1 97.62 110 ALA A N 1
ATOM 859 C CA . ALA A 1 110 ? -15.773 -11.781 2.033 1 97.62 110 ALA A CA 1
ATOM 860 C C . ALA A 1 110 ? -16.766 -12.617 2.84 1 97.62 110 ALA A C 1
ATOM 862 O O . ALA A 1 110 ? -17.953 -12.672 2.52 1 97.62 110 ALA A O 1
ATOM 863 N N . MET A 1 111 ? -16.234 -13.273 3.863 1 97.69 111 MET A N 1
ATOM 864 C CA . MET A 1 111 ? -17.094 -14.078 4.73 1 97.69 111 MET A CA 1
ATOM 865 C C . MET A 1 111 ? -18.141 -13.211 5.43 1 97.69 111 MET A C 1
ATOM 867 O O . MET A 1 111 ? -19.297 -13.602 5.543 1 97.69 111 MET A O 1
ATOM 871 N N . LEU A 1 112 ? -17.703 -12.086 5.898 1 96.88 112 LEU A N 1
ATOM 872 C CA . LEU A 1 112 ? -18.641 -11.172 6.555 1 96.88 112 LEU A CA 1
ATOM 873 C C . LEU A 1 112 ? -19.719 -10.711 5.59 1 96.88 112 LEU A C 1
ATOM 875 O O . LEU A 1 112 ? -20.891 -10.633 5.957 1 96.88 112 LEU A O 1
ATOM 879 N N . HIS A 1 113 ? -19.281 -10.359 4.406 1 94.69 113 HIS A N 1
ATOM 880 C CA . HIS A 1 113 ? -20.219 -9.914 3.379 1 94.69 113 HIS A CA 1
ATOM 881 C C . HIS A 1 113 ? -21.266 -10.977 3.098 1 94.69 113 HIS A C 1
ATOM 883 O O . HIS A 1 113 ? -22.438 -10.656 2.836 1 94.69 113 HIS A O 1
ATOM 889 N N . GLU A 1 114 ? -20.891 -12.211 3.098 1 94.44 114 GLU A N 1
ATOM 890 C CA . GLU A 1 114 ? -21.828 -13.312 2.902 1 94.44 114 GLU A CA 1
ATOM 891 C C . GLU A 1 114 ? -22.844 -13.391 4.047 1 94.44 114 GLU A C 1
ATOM 893 O O . GLU A 1 114 ? -24.031 -13.633 3.824 1 94.44 114 GLU A O 1
ATOM 898 N N . LEU A 1 115 ? -22.391 -13.164 5.23 1 93.75 115 LEU A N 1
ATOM 899 C CA . LEU A 1 115 ? -23.219 -13.242 6.422 1 93.75 115 LEU A CA 1
ATOM 900 C C . LEU A 1 115 ? -24.125 -12.008 6.535 1 93.75 115 LEU A C 1
ATOM 902 O O . LEU A 1 115 ? -25.234 -12.102 7.047 1 93.75 115 LEU A O 1
ATOM 906 N N . GLU A 1 116 ? -23.531 -10.891 6.113 1 91.38 116 GLU A N 1
ATOM 907 C CA . GLU A 1 116 ? -24.219 -9.602 6.207 1 91.38 116 GLU A CA 1
ATOM 908 C C . GLU A 1 116 ? -24.188 -8.867 4.867 1 91.38 116 GLU A C 1
ATOM 910 O O . GLU A 1 116 ? -23.547 -7.82 4.738 1 91.38 116 GLU A O 1
ATOM 915 N N . PRO A 1 117 ? -25.031 -9.297 3.914 1 88.75 117 PRO A N 1
ATOM 916 C CA . PRO A 1 117 ? -24.938 -8.766 2.551 1 88.75 117 PRO A CA 1
ATOM 917 C C . PRO A 1 117 ? -25.391 -7.312 2.447 1 88.75 117 PRO A C 1
ATOM 919 O O . PRO A 1 117 ? -25.094 -6.637 1.462 1 88.75 117 PRO A O 1
ATOM 922 N N . ALA A 1 118 ? -26.031 -6.801 3.457 1 84.06 118 ALA A N 1
ATOM 923 C CA . ALA A 1 118 ? -26.609 -5.461 3.377 1 84.06 118 ALA A CA 1
ATOM 924 C C . ALA A 1 118 ? -25.641 -4.41 3.898 1 84.06 118 ALA A C 1
ATOM 926 O O . ALA A 1 118 ? -25.828 -3.211 3.691 1 84.06 118 ALA A O 1
ATOM 927 N N . VAL A 1 119 ? -24.578 -4.875 4.516 1 85.75 119 VAL A N 1
ATOM 928 C CA . VAL A 1 119 ? -23.688 -3.936 5.184 1 85.75 119 VAL A CA 1
ATOM 929 C C . VAL A 1 119 ? -22.703 -3.342 4.172 1 85.75 119 VAL A C 1
ATOM 931 O O . VAL A 1 119 ? -22.359 -3.992 3.184 1 85.75 119 VAL A O 1
ATOM 934 N N . SER A 1 120 ? -22.359 -2.131 4.484 1 86.44 120 SER A N 1
ATOM 935 C CA . SER A 1 120 ? -21.328 -1.465 3.688 1 86.44 120 SER A CA 1
ATOM 936 C C . SER A 1 120 ? -19.953 -1.615 4.32 1 86.44 120 SER A C 1
ATOM 938 O O . SER A 1 120 ? -19.766 -1.309 5.5 1 86.44 120 SER A O 1
ATOM 940 N N . LEU A 1 121 ? -19.031 -2.111 3.572 1 91.5 121 LEU A N 1
ATOM 941 C CA . LEU A 1 121 ? -17.656 -2.309 4.027 1 91.5 121 LEU A CA 1
ATOM 942 C C . LEU A 1 121 ? -16.688 -1.489 3.186 1 91.5 121 LEU A C 1
ATOM 944 O O . LEU A 1 121 ? -16.75 -1.511 1.954 1 91.5 121 LEU A O 1
ATOM 948 N N . ASP A 1 122 ? -15.844 -0.717 3.857 1 90.12 122 ASP A N 1
ATOM 949 C CA . ASP A 1 122 ? -14.812 0.083 3.209 1 90.12 122 ASP A CA 1
ATOM 950 C C . ASP A 1 122 ? -13.422 -0.328 3.688 1 90.12 122 ASP A C 1
ATOM 952 O O . ASP A 1 122 ? -13.141 -0.309 4.887 1 90.12 122 ASP A O 1
ATOM 956 N N . ILE A 1 123 ? -12.562 -0.688 2.758 1 94.25 123 ILE A N 1
ATOM 957 C CA . ILE A 1 123 ? -11.234 -1.179 3.119 1 94.25 123 ILE A CA 1
ATOM 958 C C . ILE A 1 123 ? -10.172 -0.26 2.531 1 94.25 123 ILE A C 1
ATOM 960 O O . ILE A 1 123 ? -10.109 -0.062 1.315 1 94.25 123 ILE A O 1
ATOM 964 N N . GLN A 1 124 ? -9.359 0.253 3.367 1 91.31 124 GLN A N 1
ATOM 965 C CA . GLN A 1 124 ? -8.195 1.031 2.949 1 91.31 124 GLN A CA 1
ATOM 966 C C . GLN A 1 124 ? -6.898 0.344 3.361 1 91.31 124 GLN A C 1
ATOM 968 O O . GLN A 1 124 ? -6.82 -0.251 4.438 1 91.31 124 GLN A O 1
ATOM 973 N N . THR A 1 125 ? -5.914 0.462 2.531 1 93.75 125 THR A N 1
ATOM 974 C CA . THR A 1 125 ? -4.59 -0.051 2.865 1 93.75 125 THR A CA 1
ATOM 975 C C . THR A 1 125 ? -3.672 1.079 3.32 1 93.75 125 THR A C 1
ATOM 977 O O . THR A 1 125 ? -3.508 2.076 2.613 1 93.75 125 THR A O 1
ATOM 980 N N . LEU A 1 126 ? -3.125 0.882 4.457 1 89 126 LEU A N 1
ATOM 981 C CA . LEU A 1 126 ? -2.244 1.881 5.055 1 89 126 LEU A CA 1
ATOM 982 C C . LEU A 1 126 ? -0.993 1.228 5.629 1 89 126 LEU A C 1
ATOM 984 O O . LEU A 1 126 ? -1.03 0.069 6.051 1 89 126 LEU A O 1
ATOM 988 N N . HIS A 1 127 ? 0.081 2.004 5.625 1 85.75 127 HIS A N 1
ATOM 989 C CA . HIS A 1 127 ? 1.282 1.532 6.305 1 85.75 127 HIS A CA 1
ATOM 990 C C . HIS A 1 127 ? 1.239 1.859 7.793 1 85.75 127 HIS A C 1
ATOM 992 O O . HIS A 1 127 ? 0.372 2.611 8.242 1 85.75 127 HIS A O 1
ATOM 998 N N . ASN A 1 128 ? 2.15 1.317 8.5 1 73.88 128 ASN A N 1
ATOM 999 C CA . ASN A 1 128 ? 2.166 1.381 9.961 1 73.88 128 ASN A CA 1
ATOM 1000 C C . ASN A 1 128 ? 2.074 2.82 10.453 1 73.88 128 ASN A C 1
ATOM 1002 O O . ASN A 1 128 ? 1.348 3.105 11.414 1 73.88 128 ASN A O 1
ATOM 1006 N N . LYS A 1 129 ? 2.756 3.66 9.781 1 65.19 129 LYS A N 1
ATOM 1007 C CA . LYS A 1 129 ? 2.832 5.043 10.25 1 65.19 129 LYS A CA 1
ATOM 1008 C C . LYS A 1 129 ? 1.465 5.719 10.188 1 65.19 129 LYS A C 1
ATOM 1010 O O . LYS A 1 129 ? 1.173 6.609 10.984 1 65.19 129 LYS A O 1
ATOM 1015 N N . ASP A 1 130 ? 0.629 5.219 9.336 1 74.31 130 ASP A N 1
ATOM 1016 C CA . ASP A 1 130 ? -0.622 5.926 9.086 1 74.31 130 ASP A CA 1
ATOM 1017 C C . ASP A 1 130 ? -1.81 5.176 9.68 1 74.31 130 ASP A C 1
ATOM 1019 O O . ASP A 1 130 ? -2.885 5.75 9.867 1 74.31 130 ASP A O 1
ATOM 1023 N N . ILE A 1 131 ? -1.641 3.924 10 1 79.06 131 ILE A N 1
ATOM 1024 C CA . ILE A 1 131 ? -2.766 3.082 10.391 1 79.06 131 ILE A CA 1
ATOM 1025 C C . ILE A 1 131 ? -3.336 3.562 11.719 1 79.06 131 ILE A C 1
ATOM 1027 O O . ILE A 1 131 ? -4.555 3.689 11.875 1 79.06 131 ILE A O 1
ATOM 1031 N N . LEU A 1 132 ? -2.484 3.869 12.641 1 70.19 132 LEU A N 1
ATOM 1032 C CA . LEU A 1 132 ? -2.959 4.301 13.953 1 70.19 132 LEU A CA 1
ATOM 1033 C C . LEU A 1 132 ? -3.604 5.68 13.867 1 70.19 132 LEU A C 1
ATOM 1035 O O . LEU A 1 132 ? -4.621 5.934 14.516 1 70.19 132 LEU A O 1
ATOM 1039 N N . ARG A 1 133 ? -2.969 6.461 13.086 1 69.81 133 ARG A N 1
ATOM 1040 C CA . ARG A 1 133 ? -3.51 7.801 12.867 1 69.81 133 ARG A CA 1
ATOM 1041 C C . ARG A 1 133 ? -4.922 7.738 12.305 1 69.81 133 ARG A C 1
ATOM 1043 O O . ARG A 1 133 ? -5.777 8.555 12.648 1 69.81 133 ARG A O 1
ATOM 1050 N N . SER A 1 134 ? -5.156 6.766 11.469 1 80.06 134 SER A N 1
ATOM 1051 C CA . SER A 1 134 ? -6.473 6.633 10.852 1 80.06 134 SER A CA 1
ATOM 1052 C C . SER A 1 134 ? -7.543 6.332 11.898 1 80.06 134 SER A C 1
ATOM 1054 O O . SER A 1 134 ? -8.703 6.723 11.734 1 80.06 134 SER A O 1
ATOM 1056 N N . LEU A 1 135 ? -7.172 5.723 12.977 1 79.25 135 LEU A N 1
ATOM 1057 C CA . LEU A 1 135 ? -8.094 5.418 14.062 1 79.25 135 LEU A CA 1
ATOM 1058 C C . LEU A 1 135 ? -8.375 6.66 14.906 1 79.25 135 LEU A C 1
ATOM 1060 O O . LEU A 1 135 ? -9.531 6.984 15.172 1 79.25 135 LEU A O 1
ATOM 1064 N N . TYR A 1 136 ? -7.336 7.367 15.172 1 66.88 136 TYR A N 1
ATOM 1065 C CA . TYR A 1 136 ? -7.473 8.555 16.016 1 66.88 136 TYR A CA 1
ATOM 1066 C C . TYR A 1 136 ? -8.297 9.625 15.305 1 66.88 136 TYR A C 1
ATOM 1068 O O . TYR A 1 136 ? -9.055 10.359 15.945 1 66.88 136 TYR A O 1
ATOM 1076 N N . GLU A 1 137 ? -8.047 9.555 14.117 1 63.47 137 GLU A N 1
ATOM 1077 C CA . GLU A 1 137 ? -8.766 10.547 13.32 1 63.47 137 GLU A CA 1
ATOM 1078 C C . GLU A 1 137 ? -10.156 10.055 12.93 1 63.47 137 GLU A C 1
ATOM 1080 O O . GLU A 1 137 ? -10.883 10.734 12.211 1 63.47 137 GLU A O 1
ATOM 1085 N N . ARG A 1 138 ? -10.453 8.883 13.367 1 72.38 138 ARG A N 1
ATOM 1086 C CA . ARG A 1 138 ? -11.758 8.266 13.164 1 72.38 138 ARG A CA 1
ATOM 1087 C C . ARG A 1 138 ? -12.055 8.086 11.68 1 72.38 138 ARG A C 1
ATOM 1089 O O . ARG A 1 138 ? -13.203 8.25 11.242 1 72.38 138 ARG A O 1
ATOM 1096 N N . ARG A 1 139 ? -10.953 7.902 10.93 1 76.5 139 ARG A N 1
ATOM 1097 C CA . ARG A 1 139 ? -11.086 7.609 9.5 1 76.5 139 ARG A CA 1
ATOM 1098 C C . ARG A 1 139 ? -11.375 6.129 9.273 1 76.5 139 ARG A C 1
ATOM 1100 O O . ARG A 1 139 ? -11.852 5.742 8.203 1 76.5 139 ARG A O 1
ATOM 1107 N N . CYS A 1 140 ? -11.047 5.352 10.219 1 87.94 140 CYS A N 1
ATOM 1108 C CA . CYS A 1 140 ? -11.391 3.936 10.195 1 87.94 140 CYS A CA 1
ATOM 1109 C C . CYS A 1 140 ? -11.93 3.486 11.547 1 87.94 140 CYS A C 1
ATOM 1111 O O . CYS A 1 140 ? -11.719 4.16 12.562 1 87.94 140 CYS A O 1
ATOM 1113 N N . ASP A 1 141 ? -12.688 2.436 11.523 1 89.25 141 ASP A N 1
ATOM 1114 C CA . ASP A 1 141 ? -13.297 1.884 12.727 1 89.25 141 ASP A CA 1
ATOM 1115 C C . ASP A 1 141 ? -12.43 0.781 13.328 1 89.25 141 ASP A C 1
ATOM 1117 O O . ASP A 1 141 ? -12.445 0.561 14.539 1 89.25 141 ASP A O 1
ATOM 1121 N N . LEU A 1 142 ? -11.789 0.102 12.484 1 94.19 142 LEU A N 1
ATOM 1122 C CA . LEU A 1 142 ? -10.984 -1.059 12.867 1 94.19 142 LEU A CA 1
ATOM 1123 C C . LEU A 1 142 ? -9.719 -1.143 12.016 1 94.19 142 LEU A C 1
ATOM 1125 O O . LEU A 1 142 ? -9.773 -0.991 10.797 1 94.19 142 LEU A O 1
ATOM 1129 N N . ALA A 1 143 ? -8.625 -1.307 12.711 1 94.69 143 ALA A N 1
ATOM 1130 C CA . ALA A 1 143 ? -7.352 -1.471 12.023 1 94.69 143 ALA A CA 1
ATOM 1131 C C . ALA A 1 143 ? -6.805 -2.885 12.203 1 94.69 143 ALA A C 1
ATOM 1133 O O . ALA A 1 143 ? -6.895 -3.455 13.297 1 94.69 143 ALA A O 1
ATOM 1134 N N . ILE A 1 144 ? -6.332 -3.463 11.133 1 95.69 144 ILE A N 1
ATOM 1135 C CA . ILE A 1 144 ? -5.715 -4.785 11.156 1 95.69 144 ILE A CA 1
ATOM 1136 C C . ILE A 1 144 ? -4.227 -4.664 10.844 1 95.69 144 ILE A C 1
ATOM 1138 O O . ILE A 1 144 ? -3.85 -4.316 9.719 1 95.69 144 ILE A O 1
ATOM 1142 N N . SER A 1 145 ? -3.43 -4.91 11.789 1 92.81 145 SER A N 1
ATOM 1143 C CA . SER A 1 145 ? -1.996 -4.684 11.633 1 92.81 145 SER A CA 1
ATOM 1144 C C . SER A 1 145 ? -1.192 -5.648 12.5 1 92.81 145 SER A C 1
ATOM 1146 O O . SER A 1 145 ? -1.764 -6.48 13.211 1 92.81 145 SER A O 1
ATOM 1148 N N . PHE A 1 146 ? 0.137 -5.473 12.242 1 87.94 146 PHE A N 1
ATOM 1149 C CA . PHE A 1 146 ? 1.05 -6.215 13.102 1 87.94 146 PHE A CA 1
ATOM 1150 C C . PHE A 1 146 ? 1.37 -5.418 14.367 1 87.94 146 PHE A C 1
ATOM 1152 O O . PHE A 1 146 ? 1.338 -4.188 14.352 1 87.94 146 PHE A O 1
ATOM 1159 N N . ASP A 1 147 ? 1.632 -6.062 15.352 1 73.81 147 ASP A N 1
ATOM 1160 C CA . ASP A 1 147 ? 2.129 -5.555 16.625 1 73.81 147 ASP A CA 1
ATOM 1161 C C . ASP A 1 147 ? 1.167 -4.527 17.219 1 73.81 147 ASP A C 1
ATOM 1163 O O . ASP A 1 147 ? 0.451 -3.844 16.484 1 73.81 147 ASP A O 1
ATOM 1167 N N . ALA A 1 148 ? 0.942 -4.602 18.391 1 64.25 148 ALA A N 1
ATOM 1168 C CA . ALA A 1 148 ? -0.021 -3.76 19.094 1 64.25 148 ALA A CA 1
ATOM 1169 C C . ALA A 1 148 ? 0.561 -2.377 19.375 1 64.25 148 ALA A C 1
ATOM 1171 O O . ALA A 1 148 ? 1.726 -2.252 19.75 1 64.25 148 ALA A O 1
ATOM 1172 N N . PRO A 1 149 ? -0.259 -1.421 18.906 1 59 149 PRO A N 1
ATOM 1173 C CA . PRO A 1 149 ? 0.221 -0.099 19.312 1 59 149 PRO A CA 1
ATOM 1174 C C . PRO A 1 149 ? 0.157 0.107 20.828 1 59 149 PRO A C 1
ATOM 1176 O O . PRO A 1 149 ? -0.71 -0.463 21.484 1 59 149 PRO A O 1
ATOM 1179 N N . SER A 1 150 ? 1.141 0.677 21.25 1 60.53 150 SER A N 1
ATOM 1180 C CA . SER A 1 150 ? 1.103 1.016 22.672 1 60.53 150 SER A CA 1
ATOM 1181 C C . SER A 1 150 ? 0.427 2.363 22.891 1 60.53 150 SER A C 1
ATOM 1183 O O . SER A 1 150 ? 1.068 3.412 22.797 1 60.53 150 SER A O 1
ATOM 1185 N N . HIS A 1 151 ? -0.788 2.396 22.484 1 62.31 151 HIS A N 1
ATOM 1186 C CA . HIS A 1 151 ? -1.435 3.682 22.734 1 62.31 151 HIS A CA 1
ATOM 1187 C C . HIS A 1 151 ? -2.639 3.525 23.656 1 62.31 151 HIS A C 1
ATOM 1189 O O . HIS A 1 151 ? -3.486 2.656 23.438 1 62.31 151 HIS A O 1
ATOM 1195 N N . PRO A 1 152 ? -2.678 4.359 24.672 1 56.94 152 PRO A N 1
ATOM 1196 C CA . PRO A 1 152 ? -3.723 4.211 25.703 1 56.94 152 PRO A CA 1
ATOM 1197 C C . PRO A 1 152 ? -5.129 4.355 25.125 1 56.94 152 PRO A C 1
ATOM 1199 O O . PRO A 1 152 ? -6.094 3.844 25.703 1 56.94 152 PRO A O 1
ATOM 1202 N N . ARG A 1 153 ? -5.223 5.051 24.125 1 67.31 153 ARG A N 1
ATOM 1203 C CA . ARG A 1 153 ? -6.566 5.281 23.609 1 67.31 153 ARG A CA 1
ATOM 1204 C C . ARG A 1 153 ? -6.969 4.184 22.625 1 67.31 153 ARG A C 1
ATOM 1206 O O . ARG A 1 153 ? -8.055 4.227 22.047 1 67.31 153 ARG A O 1
ATOM 1213 N N . LEU A 1 154 ? -6.066 3.262 22.531 1 79.62 154 LEU A N 1
ATOM 1214 C CA . LEU A 1 154 ? -6.352 2.186 21.594 1 79.62 154 LEU A CA 1
ATOM 1215 C C . LEU A 1 154 ? -6.465 0.847 22.312 1 79.62 154 LEU A C 1
ATOM 1217 O O . LEU A 1 154 ? -5.738 0.596 23.281 1 79.62 154 LEU A O 1
ATOM 1221 N N . LYS A 1 155 ? -7.395 0.104 21.953 1 86.94 155 LYS A N 1
ATOM 1222 C CA . LYS A 1 155 ? -7.5 -1.292 22.359 1 86.94 155 LYS A CA 1
ATOM 1223 C C . LYS A 1 155 ? -7.176 -2.234 21.203 1 86.94 155 LYS A C 1
ATOM 1225 O O . LYS A 1 155 ? -7.492 -1.939 20.047 1 86.94 155 LYS A O 1
ATOM 1230 N N . ALA A 1 156 ? -6.562 -3.277 21.547 1 91.69 156 ALA A N 1
ATOM 1231 C CA . ALA A 1 156 ? -6.145 -4.242 20.531 1 91.69 156 ALA A CA 1
ATOM 1232 C C . ALA A 1 156 ? -6.562 -5.656 20.922 1 91.69 156 ALA A C 1
ATOM 1234 O O . ALA A 1 156 ? -6.453 -6.051 22.078 1 91.69 156 ALA A O 1
ATOM 1235 N N . ILE A 1 157 ? -7.102 -6.379 19.969 1 94.81 157 ILE A N 1
ATOM 1236 C CA . ILE A 1 157 ? -7.449 -7.785 20.125 1 94.81 157 ILE A CA 1
ATOM 1237 C C . ILE A 1 157 ? -6.527 -8.648 19.266 1 94.81 157 ILE A C 1
ATOM 1239 O O . ILE A 1 157 ? -6.449 -8.453 18.047 1 94.81 157 ILE A O 1
ATOM 1243 N N . ARG A 1 158 ? -5.867 -9.547 19.938 1 95.69 158 ARG A N 1
ATOM 1244 C CA . ARG A 1 158 ? -5.051 -10.5 19.203 1 95.69 158 ARG A CA 1
ATOM 1245 C C . ARG A 1 158 ? -5.922 -11.461 18.391 1 95.69 158 ARG A C 1
ATOM 1247 O O . ARG A 1 158 ? -6.836 -12.086 18.938 1 95.69 158 ARG A O 1
ATOM 1254 N N . VAL A 1 159 ? -5.602 -11.57 17.094 1 97 159 VAL A N 1
ATOM 1255 C CA . VAL A 1 159 ? -6.465 -12.438 16.281 1 97 159 VAL A CA 1
ATOM 1256 C C . VAL A 1 159 ? -5.645 -13.57 15.688 1 97 159 VAL A C 1
ATOM 1258 O O . VAL A 1 159 ? -6.195 -14.477 15.062 1 97 159 VAL A O 1
ATOM 1261 N N . GLY A 1 160 ? -4.371 -13.547 15.867 1 95 160 GLY A N 1
ATOM 1262 C CA . GLY A 1 160 ? -3.537 -14.625 15.367 1 95 160 GLY A CA 1
ATOM 1263 C C . GLY A 1 160 ? -2.068 -14.25 15.281 1 95 160 GLY A C 1
ATOM 1264 O O . GLY A 1 160 ? -1.651 -13.227 15.812 1 95 160 GLY A O 1
ATOM 1265 N N . GLN A 1 161 ? -1.323 -15.156 14.703 1 94.31 161 GLN A N 1
ATOM 1266 C CA . GLN A 1 161 ? 0.109 -14.945 14.523 1 94.31 161 GLN A CA 1
ATOM 1267 C C . GLN A 1 161 ? 0.6 -15.555 13.219 1 94.31 161 GLN A C 1
ATOM 1269 O O . GLN A 1 161 ? -0.077 -16.406 12.633 1 94.31 161 GLN A O 1
ATOM 1274 N N . GLY A 1 162 ? 1.663 -15.039 12.734 1 93.31 162 GLY A N 1
ATOM 1275 C CA . GLY A 1 162 ? 2.354 -15.57 11.57 1 93.31 162 GLY A CA 1
ATOM 1276 C C . GLY A 1 162 ? 3.863 -15.523 11.695 1 93.31 162 GLY A C 1
ATOM 1277 O O . GLY A 1 162 ? 4.41 -14.602 12.312 1 93.31 162 GLY A O 1
ATOM 1278 N N . ASN A 1 163 ? 4.504 -16.438 11.055 1 94.25 163 ASN A N 1
ATOM 1279 C CA . ASN A 1 163 ? 5.961 -16.516 11.117 1 94.25 163 ASN A CA 1
ATOM 1280 C C . ASN A 1 163 ? 6.617 -15.531 10.164 1 94.25 163 ASN A C 1
ATOM 1282 O O . ASN A 1 163 ? 6.031 -15.156 9.141 1 94.25 163 ASN A O 1
ATOM 1286 N N . MET A 1 164 ? 7.797 -15.125 10.641 1 93.5 164 MET A N 1
ATOM 1287 C CA . MET A 1 164 ? 8.711 -14.562 9.648 1 93.5 164 MET A CA 1
ATOM 1288 C C . MET A 1 164 ? 9.344 -15.664 8.805 1 93.5 164 MET A C 1
ATOM 1290 O O . MET A 1 164 ? 9.711 -16.719 9.336 1 93.5 164 MET A O 1
ATOM 1294 N N . VAL A 1 165 ? 9.5 -15.422 7.508 1 96.44 165 VAL A N 1
ATOM 1295 C CA . VAL A 1 165 ? 9.992 -16.469 6.625 1 96.44 165 VAL A CA 1
ATOM 1296 C C . VAL A 1 165 ? 11.047 -15.906 5.676 1 96.44 165 VAL A C 1
ATOM 1298 O O . VAL A 1 165 ? 11.07 -14.695 5.426 1 96.44 165 VAL A O 1
ATOM 1301 N N . ALA A 1 166 ? 11.875 -16.719 5.246 1 96.19 166 ALA A N 1
ATOM 1302 C CA . ALA A 1 166 ? 12.75 -16.406 4.121 1 96.19 166 ALA A CA 1
ATOM 1303 C C . ALA A 1 166 ? 12.133 -16.859 2.803 1 96.19 166 ALA A C 1
ATOM 1305 O O . ALA A 1 166 ? 11.82 -18.047 2.629 1 96.19 166 ALA A O 1
ATOM 1306 N N . LEU A 1 167 ? 11.859 -15.945 1.926 1 97.25 167 LEU A N 1
ATOM 1307 C CA . LEU A 1 167 ? 11.352 -16.219 0.587 1 97.25 167 LEU A CA 1
ATOM 1308 C C . LEU A 1 167 ? 12.484 -16.266 -0.429 1 97.25 167 LEU A C 1
ATOM 1310 O O . LEU A 1 167 ? 13.375 -15.406 -0.411 1 97.25 167 LEU A O 1
ATOM 1314 N N . PHE A 1 168 ? 12.461 -17.297 -1.262 1 96.81 168 PHE A N 1
ATOM 1315 C CA . PHE A 1 168 ? 13.523 -17.469 -2.238 1 96.81 168 PHE A CA 1
ATOM 1316 C C . PHE A 1 168 ? 13.016 -18.203 -3.477 1 96.81 168 PHE A C 1
ATOM 1318 O O . PHE A 1 168 ? 11.953 -18.812 -3.443 1 96.81 168 PHE A O 1
ATOM 1325 N N . ARG A 1 169 ? 13.688 -18.047 -4.598 1 97 169 ARG A N 1
ATOM 1326 C CA . ARG A 1 169 ? 13.43 -18.922 -5.746 1 97 169 ARG A CA 1
ATOM 1327 C C . ARG A 1 169 ? 13.93 -20.328 -5.484 1 97 169 ARG A C 1
ATOM 1329 O O . ARG A 1 169 ? 15.023 -20.531 -4.961 1 97 169 ARG A O 1
ATOM 1336 N N . ARG A 1 170 ? 13.195 -21.234 -5.883 1 95.75 170 ARG A N 1
ATOM 1337 C CA . ARG A 1 170 ? 13.539 -22.641 -5.664 1 95.75 170 ARG A CA 1
ATOM 1338 C C . ARG A 1 170 ? 14.898 -22.969 -6.262 1 95.75 170 ARG A C 1
ATOM 1340 O O . ARG A 1 170 ? 15.68 -23.719 -5.668 1 95.75 170 ARG A O 1
ATOM 1347 N N . GLU A 1 171 ? 15.203 -22.438 -7.344 1 94.25 171 GLU A N 1
ATOM 1348 C CA . GLU A 1 171 ? 16.453 -22.688 -8.047 1 94.25 171 GLU A CA 1
ATOM 1349 C C . GLU A 1 171 ? 17.656 -22.188 -7.242 1 94.25 171 GLU A C 1
ATOM 1351 O O . GLU A 1 171 ? 18.766 -22.719 -7.375 1 94.25 171 GLU A O 1
ATOM 1356 N N . ASN A 1 172 ? 17.422 -21.203 -6.426 1 91.75 172 ASN A N 1
ATOM 1357 C CA . ASN A 1 172 ? 18.516 -20.578 -5.684 1 91.75 172 ASN A CA 1
ATOM 1358 C C . ASN A 1 172 ? 18.781 -21.297 -4.367 1 91.75 172 ASN A C 1
ATOM 1360 O O . ASN A 1 172 ? 19.812 -21.078 -3.725 1 91.75 172 ASN A O 1
ATOM 1364 N N . PHE A 1 173 ? 17.859 -22.141 -3.98 1 90.88 173 PHE A N 1
ATOM 1365 C CA . PHE A 1 173 ? 17.984 -22.875 -2.729 1 90.88 173 PHE A CA 1
ATOM 1366 C C . PHE A 1 173 ? 17.25 -24.203 -2.801 1 90.88 173 PHE A C 1
ATOM 1368 O O . PHE A 1 173 ? 16.344 -24.469 -2.004 1 90.88 173 PHE A O 1
ATOM 1375 N N . ALA A 1 174 ? 17.578 -25.109 -3.654 1 86.69 174 ALA A N 1
ATOM 1376 C CA . ALA A 1 174 ? 16.891 -26.344 -3.982 1 86.69 174 ALA A CA 1
ATOM 1377 C C . ALA A 1 174 ? 16.828 -27.281 -2.777 1 86.69 174 ALA A C 1
ATOM 1379 O O . ALA A 1 174 ? 15.844 -27.984 -2.574 1 86.69 174 ALA A O 1
ATOM 1380 N N . ASN A 1 175 ? 17.781 -27.297 -1.894 1 89.19 175 ASN A N 1
ATOM 1381 C CA . ASN A 1 175 ? 17.812 -28.203 -0.753 1 89.19 175 ASN A CA 1
ATOM 1382 C C . ASN A 1 175 ? 17.734 -27.453 0.569 1 89.19 175 ASN A C 1
ATOM 1384 O O . ASN A 1 175 ? 18.438 -27.766 1.521 1 89.19 175 ASN A O 1
ATOM 1388 N N . ALA A 1 176 ? 16.797 -26.516 0.474 1 91.62 176 ALA A N 1
ATOM 1389 C CA . ALA A 1 176 ? 16.656 -25.734 1.707 1 91.62 176 ALA A CA 1
ATOM 1390 C C . ALA A 1 176 ? 16.047 -26.594 2.816 1 91.62 176 ALA A C 1
ATOM 1392 O O . ALA A 1 176 ? 15.094 -27.344 2.586 1 91.62 176 ALA A O 1
ATOM 1393 N N . PRO A 1 177 ? 16.609 -26.531 3.994 1 94.38 177 PRO A N 1
ATOM 1394 C CA . PRO A 1 177 ? 15.992 -27.234 5.121 1 94.38 177 PRO A CA 1
ATOM 1395 C C . PRO A 1 177 ? 14.609 -26.688 5.465 1 94.38 177 PRO A C 1
ATOM 1397 O O . PRO A 1 177 ? 14.219 -25.625 4.973 1 94.38 177 PRO A O 1
ATOM 1400 N N . PRO A 1 178 ? 13.867 -27.469 6.297 1 94.38 178 PRO A N 1
ATOM 1401 C CA . PRO A 1 178 ? 12.5 -27.062 6.625 1 94.38 178 PRO A CA 1
ATOM 1402 C C . PRO A 1 178 ? 12.445 -25.734 7.395 1 94.38 178 PRO A C 1
ATOM 1404 O O . PRO A 1 178 ? 11.422 -25.047 7.379 1 94.38 178 PRO A O 1
ATOM 1407 N N . GLU A 1 179 ? 13.562 -25.438 8.094 1 95.75 179 GLU A N 1
ATOM 1408 C CA . GLU A 1 179 ? 13.688 -24.172 8.828 1 95.75 179 GLU A CA 1
ATOM 1409 C C . GLU A 1 179 ? 15.047 -23.531 8.578 1 95.75 179 GLU A C 1
ATOM 1411 O O . GLU A 1 179 ? 16.047 -24.219 8.43 1 95.75 179 GLU A O 1
ATOM 1416 N N . LEU A 1 180 ? 15 -22.219 8.578 1 94.81 180 LEU A N 1
ATOM 1417 C CA . LEU A 1 180 ? 16.234 -21.484 8.352 1 94.81 180 LEU A CA 1
ATOM 1418 C C . LEU A 1 180 ? 16.531 -20.562 9.531 1 94.81 180 LEU A C 1
ATOM 1420 O O . LEU A 1 180 ? 15.664 -20.312 10.375 1 94.81 180 LEU A O 1
ATOM 1424 N N . THR A 1 181 ? 17.797 -20.172 9.602 1 92.5 181 THR A N 1
ATOM 1425 C CA . THR A 1 181 ? 18.234 -19.125 10.508 1 92.5 181 THR A CA 1
ATOM 1426 C C . THR A 1 181 ? 18.812 -17.938 9.734 1 92.5 181 THR A C 1
ATOM 1428 O O . THR A 1 181 ? 19.188 -18.094 8.57 1 92.5 181 THR A O 1
ATOM 1431 N N . GLN A 1 182 ? 18.781 -16.797 10.359 1 87.69 182 GLN A N 1
ATOM 1432 C CA . GLN A 1 182 ? 19.359 -15.625 9.711 1 87.69 182 GLN A CA 1
ATOM 1433 C C . GLN A 1 182 ? 20.812 -15.883 9.312 1 87.69 182 GLN A C 1
ATOM 1435 O O . GLN A 1 182 ? 21.266 -15.414 8.273 1 87.69 182 GLN A O 1
ATOM 1440 N N . GLU A 1 183 ? 21.531 -16.656 10.086 1 86.62 183 GLU A N 1
ATOM 1441 C CA . GLU A 1 183 ? 22.938 -16.969 9.828 1 86.62 183 GLU A CA 1
ATOM 1442 C C . GLU A 1 183 ? 23.094 -17.734 8.516 1 86.62 183 GLU A C 1
ATOM 1444 O O . GLU A 1 183 ? 24.047 -17.516 7.77 1 86.62 183 GLU A O 1
ATOM 1449 N N . MET A 1 184 ? 22.219 -18.656 8.273 1 85.94 184 MET A N 1
ATOM 1450 C CA . MET A 1 184 ? 22.25 -19.453 7.055 1 85.94 184 MET A CA 1
ATOM 1451 C C . MET A 1 184 ? 22.078 -18.578 5.82 1 85.94 184 MET A C 1
ATOM 1453 O O . MET A 1 184 ? 22.422 -18.984 4.711 1 85.94 184 MET A O 1
ATOM 1457 N N . LEU A 1 185 ? 21.5 -17.344 6.055 1 85.75 185 LEU A N 1
ATOM 1458 C CA . LEU A 1 185 ? 21.203 -16.453 4.941 1 85.75 185 LEU A CA 1
ATOM 1459 C C . LEU A 1 185 ? 22.25 -15.352 4.828 1 85.75 185 LEU A C 1
ATOM 1461 O O . LEU A 1 185 ? 22.203 -14.539 3.898 1 85.75 185 LEU A O 1
ATOM 1465 N N . ALA A 1 186 ? 23.188 -15.312 5.68 1 78.94 186 ALA A N 1
ATOM 1466 C CA . ALA A 1 186 ? 24.125 -14.203 5.832 1 78.94 186 ALA A CA 1
ATOM 1467 C C . ALA A 1 186 ? 24.938 -13.992 4.559 1 78.94 186 ALA A C 1
ATOM 1469 O O . ALA A 1 186 ? 25.297 -12.859 4.223 1 78.94 186 ALA A O 1
ATOM 1470 N N . SER A 1 187 ? 25.219 -14.984 3.797 1 80.31 187 SER A N 1
ATOM 1471 C CA . SER A 1 187 ? 26.078 -14.875 2.623 1 80.31 187 SER A CA 1
ATOM 1472 C C . SER A 1 187 ? 25.25 -14.672 1.354 1 80.31 187 SER A C 1
ATOM 1474 O O . SER A 1 187 ? 25.812 -14.516 0.266 1 80.31 187 SER A O 1
ATOM 1476 N N . ARG A 1 188 ? 24.016 -14.57 1.563 1 83.31 188 ARG A N 1
ATOM 1477 C CA . ARG A 1 188 ? 23.141 -14.461 0.399 1 83.31 188 ARG A CA 1
ATOM 1478 C C . ARG A 1 188 ? 22.703 -13.016 0.19 1 83.31 188 ARG A C 1
ATOM 1480 O O . ARG A 1 188 ? 22.781 -12.195 1.104 1 83.31 188 ARG A O 1
ATOM 1487 N N . LYS A 1 189 ? 22.312 -12.711 -1.007 1 88.06 189 LYS A N 1
ATOM 1488 C CA . LYS A 1 189 ? 21.828 -11.375 -1.332 1 88.06 189 LYS A CA 1
ATOM 1489 C C . LYS A 1 189 ? 20.438 -11.133 -0.751 1 88.06 189 LYS A C 1
ATOM 1491 O O . LYS A 1 189 ? 19.469 -11.711 -1.217 1 88.06 189 LYS A O 1
ATOM 1496 N N . LEU A 1 190 ? 20.375 -10.273 0.219 1 89.12 190 LEU A N 1
ATOM 1497 C CA . LEU A 1 190 ? 19.125 -10 0.901 1 89.12 190 LEU A CA 1
ATOM 1498 C C . LEU A 1 190 ? 18.516 -8.672 0.436 1 89.12 190 LEU A C 1
ATOM 1500 O O . LEU A 1 190 ? 19.234 -7.68 0.305 1 89.12 190 LEU A O 1
ATOM 1504 N N . ILE A 1 191 ? 17.312 -8.781 0.142 1 91.75 191 ILE A N 1
ATOM 1505 C CA . ILE A 1 191 ? 16.547 -7.559 -0.084 1 91.75 191 ILE A CA 1
ATOM 1506 C C . ILE A 1 191 ? 16.203 -6.91 1.255 1 91.75 191 ILE A C 1
ATOM 1508 O O . ILE A 1 191 ? 15.633 -7.555 2.137 1 91.75 191 ILE A O 1
ATOM 1512 N N . GLY A 1 192 ? 16.594 -5.688 1.372 1 86.38 192 GLY A N 1
ATOM 1513 C CA . GLY A 1 192 ? 16.328 -4.973 2.611 1 86.38 192 GLY A CA 1
ATOM 1514 C C . GLY A 1 192 ? 14.891 -4.5 2.736 1 86.38 192 GLY A C 1
ATOM 1515 O O . GLY A 1 192 ? 14.234 -4.211 1.732 1 86.38 192 GLY A O 1
ATOM 1516 N N . LEU A 1 193 ? 14.43 -4.465 3.936 1 81.94 193 LEU A N 1
ATOM 1517 C CA . LEU A 1 193 ? 13.109 -3.904 4.223 1 81.94 193 LEU A CA 1
ATOM 1518 C C . LEU A 1 193 ? 13.234 -2.611 5.023 1 81.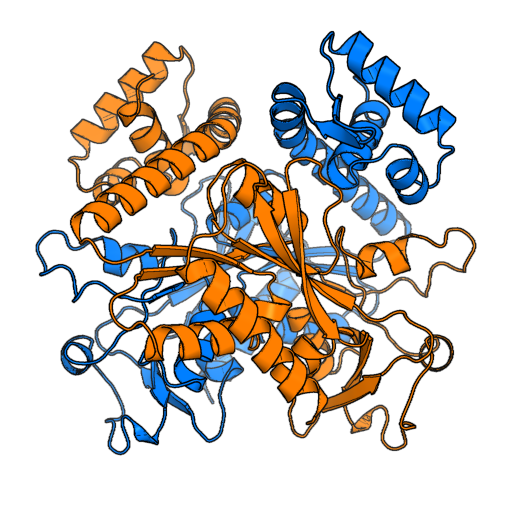94 193 LEU A C 1
ATOM 1520 O O . LEU A 1 193 ? 13.992 -2.545 5.992 1 81.94 193 LEU A O 1
ATOM 1524 N N . SER A 1 194 ? 12.695 -1.597 4.363 1 68.44 194 SER A N 1
ATOM 1525 C CA . SER A 1 194 ? 12.734 -0.302 5.035 1 68.44 194 SER A CA 1
ATOM 1526 C C . SER A 1 194 ? 11.414 0.002 5.73 1 68.44 194 SER A C 1
ATOM 1528 O O . SER A 1 194 ? 10.422 -0.689 5.512 1 68.44 194 SER A O 1
ATOM 1530 N N . GLY A 1 195 ? 11.438 0.961 6.68 1 56.59 195 GLY A N 1
ATOM 1531 C CA . GLY A 1 195 ? 10.242 1.499 7.305 1 56.59 195 GLY A CA 1
ATOM 1532 C C . GLY A 1 195 ? 10.094 1.091 8.758 1 56.59 195 GLY A C 1
ATOM 1533 O O . GLY A 1 195 ? 10.93 0.358 9.289 1 56.59 195 GLY A O 1
ATOM 1534 N N . SER A 1 196 ? 9.32 1.771 9.484 1 44.84 196 SER A N 1
ATOM 1535 C CA . SER A 1 196 ? 9.117 1.729 10.93 1 44.84 196 SER A CA 1
ATOM 1536 C C . SER A 1 196 ? 8.484 0.413 11.359 1 44.84 196 SER A C 1
ATOM 1538 O O . SER A 1 196 ? 8.172 0.224 12.539 1 44.84 196 SER A O 1
ATOM 1540 N N . GLY A 1 197 ? 8.422 -0.509 10.445 1 46.91 197 GLY A N 1
ATOM 1541 C CA . GLY A 1 197 ? 7.762 -1.696 10.961 1 46.91 197 GLY A CA 1
ATOM 1542 C C . GLY A 1 197 ? 8.711 -2.656 11.648 1 46.91 197 GLY A C 1
ATOM 1543 O O . GLY A 1 197 ? 9.859 -2.301 11.945 1 46.91 197 GLY A O 1
ATOM 1544 N N . TYR A 1 198 ? 8.156 -3.713 12.234 1 41.53 198 TYR A N 1
ATOM 1545 C CA . TYR A 1 198 ? 8.844 -4.746 13 1 41.53 198 TYR A CA 1
ATOM 1546 C C . TYR A 1 198 ? 10.164 -5.117 12.352 1 41.53 198 TYR A C 1
ATOM 1548 O O . TYR A 1 198 ? 11.203 -5.164 13.016 1 41.53 198 TYR A O 1
ATOM 1556 N N . VAL A 1 199 ? 10.125 -5.25 11.086 1 43.34 199 VAL A N 1
ATOM 1557 C CA . VAL A 1 199 ? 11.32 -5.762 10.414 1 43.34 199 VAL A CA 1
ATOM 1558 C C . VAL A 1 199 ? 12.312 -4.625 10.188 1 43.34 199 VAL A C 1
ATOM 1560 O O . VAL A 1 199 ? 13.523 -4.82 10.305 1 43.34 199 VAL A O 1
ATOM 1563 N N . GLY A 1 200 ? 11.695 -3.512 9.789 1 47 200 GLY A N 1
ATOM 1564 C CA . GLY A 1 200 ? 12.617 -2.406 9.609 1 47 200 GLY A CA 1
ATOM 1565 C C . GLY A 1 200 ? 13.445 -2.111 10.852 1 47 200 GLY A C 1
ATOM 1566 O O . GLY A 1 200 ? 14.617 -1.737 10.742 1 47 200 GLY A O 1
ATOM 1567 N N . SER A 1 201 ? 12.766 -2.297 11.945 1 44.09 201 SER A N 1
ATOM 1568 C CA . SER A 1 201 ? 13.461 -2.08 13.211 1 44.09 201 SER A CA 1
ATOM 1569 C C . SER A 1 201 ? 14.477 -3.186 13.484 1 44.09 201 SER A C 1
ATOM 1571 O O . SER A 1 201 ? 15.477 -2.961 14.156 1 44.09 201 SER A O 1
ATOM 1573 N N . LEU A 1 202 ? 14.125 -4.363 13.133 1 42.34 202 LEU A N 1
ATOM 1574 C CA . LEU A 1 202 ? 15 -5.496 13.406 1 42.34 202 LEU A CA 1
ATOM 1575 C C . LEU A 1 202 ? 16.344 -5.312 12.719 1 42.34 202 LEU A C 1
ATOM 1577 O O . LEU A 1 202 ? 17.391 -5.688 13.273 1 42.34 202 LEU A O 1
ATOM 1581 N N . PHE A 1 203 ? 16.234 -4.867 11.586 1 43.16 203 PHE A N 1
ATOM 1582 C CA . PHE A 1 203 ? 17.5 -4.785 10.859 1 43.16 203 PHE A CA 1
ATOM 1583 C C . PHE A 1 203 ? 18.188 -3.441 11.102 1 43.16 203 PHE A C 1
ATOM 1585 O O . PHE A 1 203 ? 19.391 -3.299 10.883 1 43.16 203 PHE A O 1
ATOM 1592 N N . ASN A 1 204 ? 17.375 -2.469 11.43 1 40.81 204 ASN A N 1
ATOM 1593 C CA . ASN A 1 204 ? 18.016 -1.19 11.711 1 40.81 204 ASN A CA 1
ATOM 1594 C C . ASN A 1 204 ? 18.641 -1.173 13.109 1 40.81 204 ASN A C 1
ATOM 1596 O O . ASN A 1 204 ? 19.344 -0.223 13.461 1 40.81 204 ASN A O 1
ATOM 1600 N N . GLU A 1 205 ? 18.312 -2.086 13.914 1 36.38 205 GLU A N 1
ATOM 1601 C CA . GLU A 1 205 ? 18.688 -1.932 15.312 1 36.38 205 GLU A CA 1
ATOM 1602 C C . GLU A 1 205 ? 20.156 -2.291 15.539 1 36.38 205 GLU A C 1
ATOM 1604 O O . GLU A 1 205 ? 20.75 -1.904 16.547 1 36.38 205 GLU A O 1
ATOM 1609 N N . ASP A 1 206 ? 20.688 -3.453 15.109 1 35.12 206 ASP A N 1
ATOM 1610 C CA . ASP A 1 206 ? 21.875 -3.801 15.875 1 35.12 206 ASP A CA 1
ATOM 1611 C C . ASP A 1 206 ? 23.078 -2.959 15.438 1 35.12 206 ASP A C 1
ATOM 1613 O O . ASP A 1 206 ? 23.609 -3.156 14.352 1 35.12 206 ASP A O 1
ATOM 1617 N N . PRO A 1 207 ? 23.359 -1.893 16.031 1 35.16 207 PRO A N 1
ATOM 1618 C CA . PRO A 1 207 ? 24.578 -1.121 15.773 1 35.16 207 PRO A CA 1
ATOM 1619 C C . PRO A 1 207 ? 25.844 -1.992 15.742 1 35.16 207 PRO A C 1
ATOM 1621 O O . PRO A 1 207 ? 26.828 -1.629 15.109 1 35.16 207 PRO A O 1
ATOM 1624 N N . ASP A 1 208 ? 25.953 -2.779 16.656 1 36.03 208 ASP A N 1
ATOM 1625 C CA . ASP A 1 208 ? 27.172 -3.549 16.891 1 36.03 208 ASP A CA 1
ATOM 1626 C C . ASP A 1 208 ? 27.281 -4.707 15.898 1 36.03 208 ASP A C 1
ATOM 1628 O O . ASP A 1 208 ? 28.281 -5.434 15.898 1 36.03 208 ASP A O 1
ATOM 1632 N N . GLN A 1 209 ? 26.25 -5.238 15.43 1 36.88 209 GLN A N 1
ATOM 1633 C CA . GLN A 1 209 ? 26.422 -6.277 14.422 1 36.88 209 GLN A CA 1
ATOM 1634 C C . GLN A 1 209 ? 26.844 -5.68 13.086 1 36.88 209 GLN A C 1
ATOM 1636 O O . GLN A 1 209 ? 26.438 -4.57 12.742 1 36.88 209 GLN A O 1
ATOM 1641 N N . PRO A 1 210 ? 27.891 -6.18 12.586 1 36.69 210 PRO A N 1
ATOM 1642 C CA . PRO A 1 210 ? 28.328 -5.746 11.258 1 36.69 210 PRO A CA 1
ATOM 1643 C C . PRO A 1 210 ? 27.172 -5.391 10.336 1 36.69 210 PRO A C 1
ATOM 1645 O O . PRO A 1 210 ? 26.094 -6.004 10.422 1 36.69 210 PRO A O 1
ATOM 1648 N N . THR A 1 211 ? 26.953 -4.102 10.156 1 39.34 211 THR A N 1
ATOM 1649 C CA . THR A 1 211 ? 25.953 -3.65 9.195 1 39.34 211 THR A CA 1
ATOM 1650 C C . THR A 1 211 ? 25.672 -4.734 8.156 1 39.34 211 THR A C 1
ATOM 1652 O O . THR A 1 211 ? 26.594 -5.238 7.516 1 39.34 211 THR A O 1
ATOM 1655 N N . PRO A 1 212 ? 24.734 -5.629 8.391 1 41.06 212 PRO A N 1
ATOM 1656 C CA . PRO A 1 212 ? 24.578 -6.59 7.293 1 41.06 212 PRO A CA 1
ATOM 1657 C C . PRO A 1 212 ? 25.031 -6.027 5.945 1 41.06 212 PRO A C 1
ATOM 1659 O O . PRO A 1 212 ? 25.031 -4.809 5.754 1 41.06 212 PRO A O 1
ATOM 1662 N N . PRO A 1 213 ? 25.781 -6.758 5.215 1 45.28 213 PRO A N 1
ATOM 1663 C CA . PRO A 1 213 ? 26.188 -6.277 3.895 1 45.28 213 PRO A CA 1
ATOM 1664 C C . PRO A 1 213 ? 25.156 -5.348 3.256 1 45.28 213 PRO A C 1
ATOM 1666 O O . PRO A 1 213 ? 23.953 -5.547 3.426 1 45.28 213 PRO A O 1
ATOM 1669 N N . ARG A 1 214 ? 25.5 -4 3.145 1 51.84 214 ARG A N 1
ATOM 1670 C CA . ARG A 1 214 ? 24.797 -2.873 2.549 1 51.84 214 ARG A CA 1
ATOM 1671 C C . ARG A 1 214 ? 23.828 -3.344 1.471 1 51.84 214 ARG A C 1
ATOM 1673 O O . ARG A 1 214 ? 24.25 -3.889 0.448 1 51.84 214 ARG A O 1
ATOM 1680 N N . GLN A 1 215 ? 22.594 -3.6 1.919 1 62.44 215 GLN A N 1
ATOM 1681 C CA . GLN A 1 215 ? 21.547 -4 0.98 1 62.44 215 GLN A CA 1
ATOM 1682 C C . GLN A 1 215 ? 21.438 -3.01 -0.173 1 62.44 215 GLN A C 1
ATOM 1684 O O . GLN A 1 215 ? 21.297 -1.805 0.049 1 62.44 215 GLN A O 1
ATOM 1689 N N . LYS A 1 216 ? 21.719 -3.49 -1.354 1 78.88 216 LYS A N 1
ATOM 1690 C CA . LYS A 1 216 ? 21.688 -2.672 -2.562 1 78.88 216 LYS A CA 1
ATOM 1691 C C . LYS A 1 216 ? 20.25 -2.312 -2.949 1 78.88 216 LYS A C 1
ATOM 1693 O O . LYS A 1 216 ? 20 -1.238 -3.502 1 78.88 216 LYS A O 1
ATOM 1698 N N . ILE A 1 217 ? 19.281 -3.143 -2.455 1 89.56 217 ILE A N 1
ATOM 1699 C CA . ILE A 1 217 ? 17.875 -2.863 -2.699 1 89.56 217 ILE A CA 1
ATOM 1700 C C . ILE A 1 217 ? 17.109 -2.9 -1.381 1 89.56 217 ILE A C 1
ATOM 1702 O O . ILE A 1 217 ? 17.219 -3.861 -0.616 1 89.56 217 ILE A O 1
ATOM 1706 N N . THR A 1 218 ? 16.422 -1.816 -1.118 1 89.38 218 THR A N 1
ATOM 1707 C CA . THR A 1 218 ? 15.555 -1.724 0.05 1 89.38 218 THR A CA 1
ATOM 1708 C C . THR A 1 218 ? 14.125 -1.387 -0.365 1 89.38 218 THR A C 1
ATOM 1710 O O . THR A 1 218 ? 13.906 -0.552 -1.246 1 89.38 218 THR A O 1
ATOM 1713 N N . VAL A 1 219 ? 13.164 -2.084 0.265 1 92 219 VAL A N 1
ATOM 1714 C CA . VAL A 1 219 ? 11.766 -1.833 -0.039 1 92 219 VAL A CA 1
ATOM 1715 C C . VAL A 1 219 ? 10.984 -1.61 1.256 1 92 219 VAL A C 1
ATOM 1717 O O . VAL A 1 219 ? 11.383 -2.098 2.316 1 92 219 VAL A O 1
ATOM 1720 N N . GLN A 1 220 ? 9.914 -0.892 1.107 1 86.88 220 GLN A N 1
ATOM 1721 C CA . GLN A 1 220 ? 9.055 -0.62 2.256 1 86.88 220 GLN A CA 1
ATOM 1722 C C . GLN A 1 220 ? 7.992 -1.7 2.416 1 86.88 220 GLN A C 1
ATOM 1724 O O . GLN A 1 220 ? 7.559 -1.99 3.533 1 86.88 220 GLN A O 1
ATOM 1729 N N . THR A 1 221 ? 7.566 -2.271 1.357 1 93.88 221 THR A N 1
ATOM 1730 C CA . THR A 1 221 ? 6.402 -3.148 1.347 1 93.88 221 THR A CA 1
ATOM 1731 C C . THR A 1 221 ? 6.805 -4.582 1.022 1 93.88 221 THR A C 1
ATOM 1733 O O . THR A 1 221 ? 7.516 -4.828 0.044 1 93.88 221 THR A O 1
ATOM 1736 N N . TYR A 1 222 ? 6.297 -5.555 1.753 1 94.56 222 TYR A N 1
ATOM 1737 C CA . TYR A 1 222 ? 6.715 -6.949 1.674 1 94.56 222 TYR A CA 1
ATOM 1738 C C . TYR A 1 222 ? 6.418 -7.527 0.296 1 94.56 222 TYR A C 1
ATOM 1740 O O . TYR A 1 222 ? 7.219 -8.297 -0.247 1 94.56 222 TYR A O 1
ATOM 1748 N N . TYR A 1 223 ? 5.273 -7.219 -0.261 1 96.69 223 TYR A N 1
ATOM 1749 C CA . TYR A 1 223 ? 4.949 -7.883 -1.52 1 96.69 223 TYR A CA 1
ATOM 1750 C C . TYR A 1 223 ? 5.836 -7.375 -2.648 1 96.69 223 TYR A C 1
ATOM 1752 O O . TYR A 1 223 ? 6.008 -8.055 -3.664 1 96.69 223 TYR A O 1
ATOM 1760 N N . VAL A 1 224 ? 6.371 -6.148 -2.518 1 97.31 224 VAL A N 1
ATOM 1761 C CA . VAL A 1 224 ? 7.359 -5.676 -3.482 1 97.31 224 VAL A CA 1
ATOM 1762 C C . VAL A 1 224 ? 8.633 -6.512 -3.373 1 97.31 224 VAL A C 1
ATOM 1764 O O . VAL A 1 224 ? 9.242 -6.863 -4.387 1 97.31 224 VAL A O 1
ATOM 1767 N N . ALA A 1 225 ? 9.031 -6.801 -2.143 1 96.69 225 ALA A N 1
ATOM 1768 C CA . ALA A 1 225 ? 10.172 -7.691 -1.925 1 96.69 225 ALA A CA 1
ATOM 1769 C C . ALA A 1 225 ? 9.93 -9.055 -2.568 1 96.69 225 ALA A C 1
ATOM 1771 O O . ALA A 1 225 ? 10.828 -9.609 -3.209 1 96.69 225 ALA A O 1
ATOM 1772 N N . ALA A 1 226 ? 8.742 -9.547 -2.387 1 97.69 226 ALA A N 1
ATOM 1773 C CA . ALA A 1 226 ? 8.406 -10.844 -2.971 1 97.69 226 ALA A CA 1
ATOM 1774 C C . ALA A 1 226 ? 8.531 -10.805 -4.492 1 97.69 226 ALA A C 1
ATOM 1776 O O . ALA A 1 226 ? 9.023 -11.758 -5.102 1 97.69 226 ALA A O 1
ATOM 1777 N N . ALA A 1 227 ? 8.07 -9.734 -5.098 1 98 227 ALA A N 1
ATOM 1778 C CA . ALA A 1 227 ? 8.18 -9.586 -6.547 1 98 227 ALA A CA 1
ATOM 1779 C C . ALA A 1 227 ? 9.641 -9.547 -6.988 1 98 227 ALA A C 1
ATOM 1781 O O . ALA A 1 227 ? 10.008 -10.141 -8.008 1 98 227 ALA A O 1
ATOM 1782 N N . LEU A 1 228 ? 10.445 -8.844 -6.23 1 97.69 228 LEU A N 1
ATOM 1783 C CA . LEU A 1 228 ? 11.867 -8.773 -6.551 1 97.69 228 LEU A CA 1
ATOM 1784 C C . LEU A 1 228 ? 12.516 -10.148 -6.457 1 97.69 228 LEU A C 1
ATOM 1786 O O . LEU A 1 228 ? 13.359 -10.5 -7.285 1 97.69 228 LEU A O 1
ATOM 1790 N N . VAL A 1 229 ? 12.141 -10.953 -5.449 1 97.5 229 VAL A N 1
ATOM 1791 C CA . VAL A 1 229 ? 12.633 -12.328 -5.352 1 97.5 229 VAL A CA 1
ATOM 1792 C C . VAL A 1 229 ? 12.234 -13.109 -6.598 1 97.5 229 VAL A C 1
ATOM 1794 O O . VAL A 1 229 ? 13.047 -13.828 -7.18 1 97.5 229 VAL A O 1
ATOM 1797 N N . ARG A 1 230 ? 10.977 -12.953 -6.988 1 97.44 230 ARG A N 1
ATOM 1798 C CA . ARG A 1 230 ? 10.461 -13.641 -8.164 1 97.44 230 ARG A CA 1
ATOM 1799 C C . ARG A 1 230 ? 11.297 -13.312 -9.398 1 97.44 230 ARG A C 1
ATOM 1801 O O . ARG A 1 230 ? 11.508 -14.164 -10.258 1 97.44 230 ARG A O 1
ATOM 1808 N N . HIS A 1 231 ? 11.758 -12.102 -9.422 1 96.81 231 HIS A N 1
ATOM 1809 C CA . HIS A 1 231 ? 12.516 -11.664 -10.586 1 96.81 231 HIS A CA 1
ATOM 1810 C C . HIS A 1 231 ? 14.008 -11.906 -10.398 1 96.81 231 HIS A C 1
ATOM 1812 O O . HIS A 1 231 ? 14.828 -11.406 -11.172 1 96.81 231 HIS A O 1
ATOM 1818 N N . GLY A 1 232 ? 14.406 -12.539 -9.336 1 94.88 232 GLY A N 1
ATOM 1819 C CA . GLY A 1 232 ? 15.742 -13.109 -9.227 1 94.88 232 GLY A CA 1
ATOM 1820 C C . GLY A 1 232 ? 16.703 -12.219 -8.461 1 94.88 232 GLY A C 1
ATOM 1821 O O . GLY A 1 232 ? 17.922 -12.445 -8.492 1 94.88 232 GLY A O 1
ATOM 1822 N N . VAL A 1 233 ? 16.281 -11.234 -7.77 1 94 233 VAL A N 1
ATOM 1823 C CA . VAL A 1 233 ? 17.156 -10.273 -7.109 1 94 233 VAL A CA 1
ATOM 1824 C C . VAL A 1 233 ? 17.828 -10.93 -5.898 1 94 233 VAL A C 1
ATOM 1826 O O . VAL A 1 233 ? 18.953 -10.602 -5.547 1 94 233 VAL A O 1
ATOM 1829 N N . GLY A 1 234 ? 17.219 -11.875 -5.293 1 92.75 234 GLY A N 1
ATOM 1830 C CA . GLY A 1 234 ? 17.75 -12.492 -4.09 1 92.75 234 GLY A CA 1
ATOM 1831 C C . GLY A 1 234 ? 16.688 -13.086 -3.195 1 92.75 234 GLY A C 1
ATOM 1832 O O . GLY A 1 234 ? 15.695 -13.641 -3.684 1 92.75 234 GLY A O 1
ATOM 1833 N N . PHE A 1 235 ? 17.047 -12.953 -1.825 1 93.69 235 PHE A N 1
ATOM 1834 C CA . PHE A 1 235 ? 16.156 -13.438 -0.78 1 93.69 235 PHE A CA 1
ATOM 1835 C C . PHE A 1 235 ? 15.453 -12.281 -0.078 1 93.69 235 PHE A C 1
ATOM 1837 O O . PHE A 1 235 ? 15.984 -11.164 -0.032 1 93.69 235 PHE A O 1
ATOM 1844 N N . ALA A 1 236 ? 14.305 -12.617 0.439 1 94.75 236 ALA A N 1
ATOM 1845 C CA . ALA A 1 236 ? 13.617 -11.625 1.262 1 94.75 236 ALA A CA 1
ATOM 1846 C C . ALA A 1 236 ? 13.109 -12.25 2.559 1 94.75 236 ALA A C 1
ATOM 1848 O O . ALA A 1 236 ? 12.656 -13.398 2.57 1 94.75 236 ALA A O 1
ATOM 1849 N N . ILE A 1 237 ? 13.258 -11.531 3.605 1 93.38 237 ILE A N 1
ATOM 1850 C CA . ILE A 1 237 ? 12.625 -11.891 4.871 1 93.38 237 ILE A CA 1
ATOM 1851 C C . ILE A 1 237 ? 11.305 -11.141 5.016 1 93.38 237 ILE A C 1
ATOM 1853 O O . ILE A 1 237 ? 11.289 -9.914 5.168 1 93.38 237 ILE A O 1
ATOM 1857 N N . ILE A 1 238 ? 10.219 -11.891 4.965 1 94.81 238 ILE A N 1
ATOM 1858 C CA . ILE A 1 238 ? 8.891 -11.281 4.977 1 94.81 238 ILE A CA 1
ATOM 1859 C C . ILE A 1 238 ? 7.953 -12.102 5.863 1 94.81 238 ILE A C 1
ATOM 1861 O O . ILE A 1 238 ? 8.344 -13.148 6.391 1 94.81 238 ILE A O 1
ATOM 1865 N N . ASP A 1 239 ? 6.766 -11.57 6.062 1 93.5 239 ASP A N 1
ATOM 1866 C CA . ASP A 1 239 ? 5.773 -12.328 6.824 1 93.5 239 ASP A CA 1
ATOM 1867 C C . ASP A 1 239 ? 5.207 -13.477 5.992 1 93.5 239 ASP A C 1
ATOM 1869 O O . ASP A 1 239 ? 5.141 -13.391 4.766 1 93.5 239 ASP A O 1
ATOM 1873 N N . GLU A 1 240 ? 4.766 -14.523 6.641 1 95.44 240 GLU A N 1
ATOM 1874 C CA . GLU A 1 240 ? 4.289 -15.734 5.98 1 95.44 240 GLU A CA 1
ATOM 1875 C C . GLU A 1 240 ? 3.014 -15.461 5.188 1 95.44 240 GLU A C 1
ATOM 1877 O O . GLU A 1 240 ? 2.738 -16.141 4.195 1 95.44 240 GLU A O 1
ATOM 1882 N N . PHE A 1 241 ? 2.178 -14.492 5.625 1 96 241 PHE A N 1
ATOM 1883 C CA . PHE A 1 241 ? 0.957 -14.164 4.898 1 96 241 PHE A CA 1
ATOM 1884 C C . PHE A 1 241 ? 1.281 -13.648 3.502 1 96 241 PHE A C 1
ATOM 1886 O O . PHE A 1 241 ? 0.65 -14.047 2.523 1 96 241 PHE A O 1
ATOM 1893 N N . THR A 1 242 ? 2.252 -12.766 3.447 1 96.81 242 THR A N 1
ATOM 1894 C CA . THR A 1 242 ? 2.703 -12.25 2.16 1 96.81 242 THR A CA 1
ATOM 1895 C C . THR A 1 242 ? 3.311 -13.367 1.313 1 96.81 242 THR A C 1
ATOM 1897 O O . THR A 1 242 ? 3.047 -13.453 0.112 1 96.81 242 THR A O 1
ATOM 1900 N N . ALA A 1 243 ? 4.113 -14.211 1.937 1 97.19 243 ALA A N 1
ATOM 1901 C CA . ALA A 1 243 ? 4.734 -15.312 1.206 1 97.19 243 ALA A CA 1
ATOM 1902 C C . ALA A 1 243 ? 3.684 -16.219 0.571 1 97.19 243 ALA A C 1
ATOM 1904 O O . ALA A 1 243 ? 3.766 -16.531 -0.618 1 97.19 243 ALA A O 1
ATOM 1905 N N . ARG A 1 244 ? 2.703 -16.578 1.297 1 95.94 244 ARG A N 1
ATOM 1906 C CA . ARG A 1 244 ? 1.651 -17.469 0.815 1 95.94 244 ARG A CA 1
ATOM 1907 C C . ARG A 1 244 ? 0.859 -16.812 -0.314 1 95.94 244 ARG A C 1
ATOM 1909 O O . ARG A 1 244 ? 0.546 -17.469 -1.314 1 95.94 244 ARG A O 1
ATOM 1916 N N . ALA A 1 245 ? 0.608 -15.57 -0.139 1 95.44 245 ALA A N 1
ATOM 1917 C CA . ALA A 1 245 ? -0.196 -14.859 -1.127 1 95.44 245 ALA A CA 1
ATOM 1918 C C . ALA A 1 245 ? 0.569 -14.688 -2.436 1 95.44 245 ALA A C 1
ATOM 1920 O O . ALA A 1 245 ? -0.026 -14.398 -3.477 1 95.44 245 ALA A O 1
ATOM 1921 N N . ASN A 1 246 ? 1.859 -14.75 -2.412 1 95.56 246 ASN A N 1
ATOM 1922 C CA . ASN A 1 246 ? 2.688 -14.523 -3.594 1 95.56 246 ASN A CA 1
ATOM 1923 C C . ASN A 1 246 ? 3.303 -15.82 -4.102 1 95.56 246 ASN A C 1
ATOM 1925 O O . ASN A 1 246 ? 4.188 -15.805 -4.961 1 95.56 246 ASN A O 1
ATOM 1929 N N . MET A 1 247 ? 2.859 -16.906 -3.637 1 94.06 247 MET A N 1
ATOM 1930 C CA . MET A 1 247 ? 3.482 -18.188 -3.949 1 94.06 247 MET A CA 1
ATOM 1931 C C . MET A 1 247 ? 3.264 -18.562 -5.414 1 94.06 247 MET A C 1
ATOM 1933 O O . MET A 1 247 ? 2.211 -18.266 -5.98 1 94.06 247 MET A O 1
ATOM 1937 N N . SER A 1 248 ? 4.184 -19.078 -6.016 1 92.88 248 SER A N 1
ATOM 1938 C CA . SER A 1 248 ? 4.184 -19.656 -7.363 1 92.88 248 SER A CA 1
ATOM 1939 C C . SER A 1 248 ? 5.062 -20.891 -7.441 1 92.88 248 SER A C 1
ATOM 1941 O O . SER A 1 248 ? 5.68 -21.281 -6.453 1 92.88 248 SER A O 1
ATOM 1943 N N . GLU A 1 249 ? 5.148 -21.484 -8.641 1 91.62 249 GLU A N 1
ATOM 1944 C CA . GLU A 1 249 ? 5.941 -22.703 -8.828 1 91.62 249 GLU A CA 1
ATOM 1945 C C . GLU A 1 249 ? 7.43 -22.422 -8.648 1 91.62 249 GLU A C 1
ATOM 1947 O O . GLU A 1 249 ? 8.188 -23.297 -8.234 1 91.62 249 GLU A O 1
ATOM 1952 N N . SER A 1 250 ? 7.766 -21.234 -8.875 1 94.88 250 SER A N 1
ATOM 1953 C CA . SER A 1 250 ? 9.188 -20.906 -8.867 1 94.88 250 SER A CA 1
ATOM 1954 C C . SER A 1 250 ? 9.641 -20.438 -7.492 1 94.88 250 SER A C 1
ATOM 1956 O O . SER A 1 250 ? 10.844 -20.328 -7.23 1 94.88 250 SER A O 1
ATOM 1958 N N . LEU A 1 251 ? 8.727 -20.188 -6.613 1 97.12 251 LEU A N 1
ATOM 1959 C CA . LEU A 1 251 ? 9.07 -19.609 -5.316 1 97.12 251 LEU A CA 1
ATOM 1960 C C . LEU A 1 251 ? 8.852 -20.625 -4.195 1 97.12 251 LEU A C 1
ATOM 1962 O O . LEU A 1 251 ? 8.055 -21.562 -4.34 1 97.12 251 LEU A O 1
ATOM 1966 N N . ASP A 1 252 ? 9.578 -20.5 -3.18 1 97.38 252 ASP A N 1
ATOM 1967 C CA . ASP A 1 252 ? 9.406 -21.25 -1.94 1 97.38 252 ASP A CA 1
ATOM 1968 C C . ASP A 1 252 ? 9.805 -20.406 -0.729 1 97.38 252 ASP A C 1
ATOM 1970 O O . ASP A 1 252 ? 10.422 -19.359 -0.876 1 97.38 252 ASP A O 1
ATOM 1974 N N . TYR A 1 253 ? 9.336 -20.812 0.44 1 97.44 253 TYR A N 1
ATOM 1975 C CA . TYR A 1 253 ? 9.727 -20.094 1.651 1 97.44 253 TYR A CA 1
ATOM 1976 C C . TYR A 1 253 ? 9.906 -21.062 2.818 1 97.44 253 TYR A C 1
ATOM 1978 O O . TYR A 1 253 ? 9.383 -22.172 2.793 1 97.44 253 TYR A O 1
ATOM 1986 N N . ARG A 1 254 ? 10.734 -20.703 3.783 1 97.19 254 ARG A N 1
ATOM 1987 C CA . ARG A 1 254 ? 10.961 -21.406 5.035 1 97.19 254 ARG A CA 1
ATOM 1988 C C . ARG A 1 254 ? 10.844 -20.469 6.23 1 97.19 254 ARG A C 1
ATOM 1990 O O . ARG A 1 254 ? 11.312 -19.328 6.176 1 97.19 254 ARG A O 1
ATOM 1997 N N . PRO A 1 255 ? 10.219 -20.969 7.309 1 96.88 255 PRO A N 1
ATOM 1998 C CA . PRO A 1 255 ? 10.195 -20.141 8.516 1 96.88 255 PRO A CA 1
ATOM 1999 C C . PRO A 1 255 ? 11.594 -19.875 9.078 1 96.88 255 PRO A C 1
ATOM 2001 O O . PRO A 1 255 ? 12.484 -20.719 8.945 1 96.88 255 PRO A O 1
ATOM 2004 N N . LEU A 1 256 ? 11.766 -18.719 9.625 1 95 256 LEU A N 1
ATOM 2005 C CA . LEU A 1 256 ? 13 -18.406 10.336 1 95 256 LEU A CA 1
ATOM 2006 C C . LEU A 1 256 ? 12.883 -18.75 11.812 1 95 256 LEU A C 1
ATOM 2008 O O . LEU A 1 256 ? 12.164 -18.078 12.562 1 95 256 LEU A O 1
ATOM 2012 N N . ALA A 1 257 ? 13.664 -19.641 12.242 1 93.19 257 ALA A N 1
ATOM 2013 C CA . ALA A 1 257 ? 13.57 -20.188 13.594 1 93.19 257 ALA A CA 1
ATOM 2014 C C . ALA A 1 257 ? 14.023 -19.172 14.633 1 93.19 257 ALA A C 1
ATOM 2016 O O . ALA A 1 257 ? 13.586 -19.219 15.781 1 93.19 257 ALA A O 1
ATOM 2017 N N . ASP A 1 258 ? 14.828 -18.328 14.258 1 91.19 258 ASP A N 1
ATOM 2018 C CA . ASP A 1 258 ? 15.445 -17.406 15.211 1 91.19 258 ASP A CA 1
ATOM 2019 C C . ASP A 1 258 ? 14.75 -16.047 15.195 1 91.19 258 ASP A C 1
ATOM 2021 O O . ASP A 1 258 ? 15.297 -15.062 15.695 1 91.19 258 ASP A O 1
ATOM 2025 N N . MET A 1 259 ? 13.672 -15.969 14.586 1 88.44 259 MET A N 1
ATOM 2026 C CA . MET A 1 259 ? 12.891 -14.734 14.594 1 88.44 259 MET A CA 1
ATOM 2027 C C . MET A 1 259 ? 11.531 -14.953 15.25 1 88.44 259 MET A C 1
ATOM 2029 O O . MET A 1 259 ? 10.891 -15.977 15.023 1 88.44 259 MET A O 1
ATOM 2033 N N . ALA A 1 260 ? 11.164 -13.984 16.062 1 87.19 260 ALA A N 1
ATOM 2034 C CA . ALA A 1 260 ? 9.867 -14.062 16.719 1 87.19 260 ALA A CA 1
ATOM 2035 C C . ALA A 1 260 ? 8.727 -13.922 15.719 1 87.19 260 ALA A C 1
ATOM 2037 O O . ALA A 1 260 ? 8.836 -13.172 14.742 1 87.19 260 ALA A O 1
ATOM 2038 N N . PRO A 1 261 ? 7.664 -14.695 15.992 1 90.19 261 PRO A N 1
ATOM 2039 C CA . PRO A 1 261 ? 6.492 -14.516 15.125 1 90.19 261 PRO A CA 1
ATOM 2040 C C . PRO A 1 261 ? 5.875 -13.125 15.25 1 90.19 261 PRO A C 1
ATOM 2042 O O . PRO A 1 261 ? 6.133 -12.414 16.234 1 90.19 261 PRO A O 1
ATOM 2045 N N . LEU A 1 262 ? 5.145 -12.797 14.172 1 89.25 262 LEU A N 1
ATOM 2046 C CA . LEU A 1 262 ? 4.352 -11.578 14.195 1 89.25 262 LEU A CA 1
ATOM 2047 C C . LEU A 1 262 ? 2.941 -11.852 14.703 1 89.25 262 LEU A C 1
ATOM 2049 O O . LEU A 1 262 ? 2.324 -12.852 14.328 1 89.25 262 LEU A O 1
ATOM 2053 N N . THR A 1 263 ? 2.539 -10.953 15.547 1 92.12 263 THR A N 1
ATOM 2054 C CA . THR A 1 263 ? 1.166 -11.07 16.031 1 92.12 263 THR A CA 1
ATOM 2055 C C . THR A 1 263 ? 0.246 -10.125 15.258 1 92.12 263 THR A C 1
ATOM 2057 O O . THR A 1 263 ? 0.593 -8.961 15.039 1 92.12 263 THR A O 1
ATOM 2060 N N . VAL A 1 264 ? -0.865 -10.664 14.859 1 94.88 264 VAL A N 1
ATOM 2061 C CA . VAL A 1 264 ? -1.865 -9.859 14.164 1 94.88 264 VAL A CA 1
ATOM 2062 C C . VAL A 1 264 ? -2.893 -9.336 15.172 1 94.88 264 VAL A C 1
ATOM 2064 O O . VAL A 1 264 ? -3.426 -10.102 15.977 1 94.88 264 VAL A O 1
ATOM 2067 N N . TYR A 1 265 ? -3.158 -8.047 15.047 1 94.38 265 TYR A N 1
ATOM 2068 C CA . TYR A 1 265 ? -4.121 -7.422 15.945 1 94.38 265 TYR A CA 1
ATOM 2069 C C . TYR A 1 265 ? -5.227 -6.723 15.164 1 94.38 265 TYR A C 1
ATOM 2071 O O . TYR A 1 265 ? -4.984 -6.176 14.086 1 94.38 265 TYR A O 1
ATOM 2079 N N . CYS A 1 266 ? -6.383 -6.773 15.695 1 96.06 266 CYS A N 1
ATOM 2080 C CA . CYS A 1 266 ? -7.438 -5.816 15.391 1 96.06 266 CYS A CA 1
ATOM 2081 C C . CYS A 1 266 ? -7.477 -4.699 16.422 1 96.06 266 CYS A C 1
ATOM 2083 O O . CYS A 1 266 ? -7.688 -4.953 17.609 1 96.06 266 CYS A O 1
ATOM 2085 N N . THR A 1 267 ? -7.242 -3.498 16 1 93.06 267 THR A N 1
ATOM 2086 C CA . THR A 1 267 ? -7.121 -2.359 16.906 1 93.06 267 THR A CA 1
ATOM 2087 C C . THR A 1 267 ? -8.242 -1.356 16.672 1 93.06 267 THR A C 1
ATOM 2089 O O . THR A 1 267 ? -8.648 -1.127 15.531 1 93.06 267 THR A O 1
ATOM 2092 N N . PHE A 1 268 ? -8.734 -0.788 17.719 1 89.62 268 PHE A N 1
ATOM 2093 C CA . PHE A 1 268 ? -9.82 0.19 17.656 1 89.62 268 PHE A CA 1
ATOM 2094 C C . PHE A 1 268 ? -9.703 1.188 18.812 1 89.62 268 PHE A C 1
ATOM 2096 O O . PHE A 1 268 ? -8.875 1.024 19.703 1 89.62 268 PHE A O 1
ATOM 2103 N N . LEU A 1 269 ? -10.477 2.24 18.703 1 80.06 269 LEU A N 1
ATOM 2104 C CA . LEU A 1 269 ? -10.461 3.25 19.766 1 80.06 269 LEU A CA 1
ATOM 2105 C C . LEU A 1 269 ? -11.141 2.725 21.031 1 80.06 269 LEU A C 1
ATOM 2107 O O . LEU A 1 269 ? -12.234 2.162 20.969 1 80.06 269 LEU A O 1
ATOM 2111 N N . GLU A 1 270 ? -10.531 2.959 22.062 1 78.62 270 GLU A N 1
ATOM 2112 C CA . GLU A 1 270 ? -11.039 2.467 23.344 1 78.62 270 GLU A CA 1
ATOM 2113 C C . GLU A 1 270 ? -12.375 3.111 23.703 1 78.62 270 GLU A C 1
ATOM 2115 O O . GLU A 1 270 ? -13.258 2.459 24.266 1 78.62 270 GLU A O 1
ATOM 2120 N N . ASP A 1 271 ? -12.508 4.328 23.406 1 72.44 271 ASP A N 1
ATOM 2121 C CA . ASP A 1 271 ? -13.695 5.074 23.797 1 72.44 271 ASP A CA 1
ATOM 2122 C C . ASP A 1 271 ? -14.844 4.844 22.828 1 72.44 271 ASP A C 1
ATOM 2124 O O . ASP A 1 271 ? -15.914 5.441 22.953 1 72.44 271 ASP A O 1
ATOM 2128 N N . ARG A 1 272 ? -14.609 4.094 21.859 1 73.94 272 ARG A N 1
ATOM 2129 C CA . ARG A 1 272 ? -15.641 3.682 20.922 1 73.94 272 ARG A CA 1
ATOM 2130 C C . ARG A 1 272 ? -15.766 2.162 20.875 1 73.94 272 ARG A C 1
ATOM 2132 O O . ARG A 1 272 ? -14.961 1.492 20.219 1 73.94 272 ARG A O 1
ATOM 2139 N N . PRO A 1 273 ? -16.781 1.698 21.562 1 74.12 273 PRO A N 1
ATOM 2140 C CA . PRO A 1 273 ? -16.938 0.242 21.562 1 74.12 273 PRO A CA 1
ATOM 2141 C C . PRO A 1 273 ? -17.094 -0.336 20.156 1 74.12 273 PRO A C 1
ATOM 2143 O O . PRO A 1 273 ? -17.656 0.324 19.281 1 74.12 273 PRO A O 1
ATOM 2146 N N . LEU A 1 274 ? -16.641 -1.566 20.078 1 85.06 274 LEU A N 1
ATOM 2147 C CA . LEU A 1 274 ? -16.781 -2.281 18.812 1 85.06 274 LEU A CA 1
ATOM 2148 C C . LEU A 1 274 ? -18.266 -2.479 18.453 1 85.06 274 LEU A C 1
ATOM 2150 O O . LEU A 1 274 ? -19.047 -2.912 19.297 1 85.06 274 LEU A O 1
ATOM 2154 N N . SER A 1 275 ? -18.578 -2.111 17.297 1 85.19 275 SER A N 1
ATOM 2155 C CA . SER A 1 275 ? -19.906 -2.459 16.797 1 85.19 275 SER A CA 1
ATOM 2156 C C . SER A 1 275 ? -20.062 -3.969 16.656 1 85.19 275 SER A C 1
ATOM 2158 O O . SER A 1 275 ? -19.078 -4.707 16.688 1 85.19 275 SER A O 1
ATOM 2160 N N . GLN A 1 276 ? -21.281 -4.457 16.594 1 87.75 276 GLN A N 1
ATOM 2161 C CA . GLN A 1 276 ? -21.531 -5.875 16.359 1 87.75 276 GLN A CA 1
ATOM 2162 C C . GLN A 1 276 ? -20.859 -6.355 15.078 1 87.75 276 GLN A C 1
ATOM 2164 O O . GLN A 1 276 ? -20.328 -7.469 15.023 1 87.75 276 GLN A O 1
ATOM 2169 N N . LEU A 1 277 ? -20.922 -5.523 14.102 1 89.94 277 LEU A N 1
ATOM 2170 C CA . LEU A 1 277 ? -20.297 -5.844 12.82 1 89.94 277 LEU A CA 1
ATOM 2171 C C . LEU A 1 277 ? -18.781 -6.004 12.984 1 89.94 277 LEU A C 1
ATOM 2173 O O . LEU A 1 277 ? -18.203 -6.945 12.445 1 89.94 277 LEU A O 1
ATOM 2177 N N . ALA A 1 278 ? -18.156 -5.098 13.703 1 94 278 ALA A N 1
ATOM 2178 C CA . ALA A 1 278 ? -16.719 -5.164 13.961 1 94 278 ALA A CA 1
ATOM 2179 C C . ALA A 1 278 ? -16.359 -6.414 14.758 1 94 278 ALA A C 1
ATOM 2181 O O . ALA A 1 278 ? -15.352 -7.066 14.484 1 94 278 ALA A O 1
ATOM 2182 N N . GLU A 1 279 ? -17.188 -6.75 15.711 1 95.06 279 GLU A N 1
ATOM 2183 C CA . GLU A 1 279 ? -16.969 -7.957 16.5 1 95.06 279 GLU A CA 1
ATOM 2184 C C . GLU A 1 279 ? -17.031 -9.211 15.633 1 95.06 279 GLU A C 1
ATOM 2186 O O . GLU A 1 279 ? -16.219 -10.133 15.797 1 95.06 279 GLU A O 1
ATOM 2191 N N . LYS A 1 280 ? -17.984 -9.234 14.773 1 96 280 LYS A N 1
ATOM 2192 C CA . LYS A 1 280 ? -18.094 -10.352 13.852 1 96 280 LYS A CA 1
ATOM 2193 C C . LYS A 1 280 ? -16.844 -10.469 12.977 1 96 280 LYS A C 1
ATOM 2195 O O . LYS A 1 280 ? -16.344 -11.57 12.758 1 96 280 LYS A O 1
ATOM 2200 N N . LEU A 1 281 ? -16.344 -9.352 12.492 1 97.75 281 LEU A N 1
ATOM 2201 C CA . LEU A 1 281 ? -15.148 -9.383 11.656 1 97.75 281 LEU A CA 1
ATOM 2202 C C . LEU A 1 281 ? -13.945 -9.883 12.445 1 97.75 281 LEU A C 1
ATOM 2204 O O . LEU A 1 281 ? -13.133 -10.641 11.914 1 97.75 281 LEU A O 1
ATOM 2208 N N . VAL A 1 282 ? -13.844 -9.461 13.664 1 97.69 282 VAL A N 1
ATOM 2209 C CA . VAL A 1 282 ? -12.742 -9.906 14.523 1 97.69 282 VAL A CA 1
ATOM 2210 C C . VAL A 1 282 ? -12.773 -11.422 14.664 1 97.69 282 VAL A C 1
ATOM 2212 O O . VAL A 1 282 ? -11.734 -12.078 14.57 1 97.69 282 VAL A O 1
ATOM 2215 N N . ARG A 1 283 ? -13.93 -11.984 14.875 1 97.88 283 ARG A N 1
ATOM 2216 C CA . ARG A 1 283 ? -14.07 -13.43 14.984 1 97.88 283 ARG A CA 1
ATOM 2217 C C . ARG A 1 283 ? -13.688 -14.125 13.68 1 97.88 283 ARG A C 1
ATOM 2219 O O . ARG A 1 283 ? -13.023 -15.164 13.695 1 97.88 283 ARG A O 1
ATOM 2226 N N . LEU A 1 284 ? -14.102 -13.578 12.641 1 98.25 284 LEU A N 1
ATOM 2227 C CA . LEU A 1 284 ? -13.789 -14.148 11.336 1 98.25 284 LEU A CA 1
ATOM 2228 C C . LEU A 1 284 ? -12.289 -14.062 11.047 1 98.25 284 LEU A C 1
ATOM 2230 O O . LEU A 1 284 ? -11.719 -14.969 10.438 1 98.25 284 LEU A O 1
ATOM 2234 N N . MET A 1 285 ? -11.68 -12.945 11.453 1 98.19 285 MET A N 1
ATOM 2235 C CA . MET A 1 285 ? -10.234 -12.82 11.312 1 98.19 285 MET A CA 1
ATOM 2236 C C . MET A 1 285 ? -9.516 -13.945 12.047 1 98.19 285 MET A C 1
ATOM 2238 O O . MET A 1 285 ? -8.57 -14.531 11.516 1 98.19 285 MET A O 1
ATOM 2242 N N . LYS A 1 286 ? -9.961 -14.258 13.258 1 97.88 286 LYS A N 1
ATOM 2243 C CA . LYS A 1 286 ? -9.391 -15.367 14.023 1 97.88 286 LYS A CA 1
ATOM 2244 C C . LYS A 1 286 ? -9.531 -16.688 13.266 1 97.88 286 LYS A C 1
ATOM 2246 O O . LYS A 1 286 ? -8.578 -17.469 13.203 1 97.88 286 LYS A O 1
ATOM 2251 N N . LYS A 1 287 ? -10.617 -16.891 12.695 1 97.12 287 LYS A N 1
ATOM 2252 C CA . LYS A 1 287 ? -10.898 -18.109 11.961 1 97.12 287 LYS A CA 1
ATOM 2253 C C . LYS A 1 287 ? -9.992 -18.234 10.734 1 97.12 287 LYS A C 1
ATOM 2255 O O . LYS A 1 287 ? -9.422 -19.297 10.484 1 97.12 287 LYS A O 1
ATOM 2260 N N . VAL A 1 288 ? -9.883 -17.125 9.961 1 97.38 288 VAL A N 1
ATOM 2261 C CA . VAL A 1 288 ? -9.117 -17.141 8.719 1 97.38 288 VAL A CA 1
ATOM 2262 C C . VAL A 1 288 ? -7.645 -17.406 9.016 1 97.38 288 VAL A C 1
ATOM 2264 O O . VAL A 1 288 ? -7.004 -18.203 8.32 1 97.38 288 VAL A O 1
ATOM 2267 N N . ILE A 1 289 ? -7.109 -16.734 10.031 1 96.06 289 ILE A N 1
ATOM 2268 C CA . ILE A 1 289 ? -5.691 -16.875 10.344 1 96.06 289 ILE A CA 1
ATOM 2269 C C . ILE A 1 289 ? -5.418 -18.266 10.891 1 96.06 289 ILE A C 1
ATOM 2271 O O . ILE A 1 289 ? -4.402 -18.891 10.555 1 96.06 289 ILE A O 1
ATOM 2275 N N . LYS A 1 290 ? -6.285 -18.828 11.727 1 90.31 290 LYS A N 1
ATOM 2276 C CA . LYS A 1 290 ? -6.145 -20.188 12.25 1 90.31 290 LYS A CA 1
ATOM 2277 C C . LYS A 1 290 ? -6.137 -21.203 11.117 1 90.31 290 LYS A C 1
ATOM 2279 O O . LYS A 1 290 ? -5.359 -22.172 11.148 1 90.31 290 LYS A O 1
ATOM 2284 N N . SER A 1 291 ? -6.965 -21.016 10.164 1 82.75 291 SER A N 1
ATOM 2285 C CA . SER A 1 291 ? -7.043 -21.922 9.031 1 82.75 291 SER A CA 1
ATOM 2286 C C . SER A 1 291 ? -5.777 -21.859 8.18 1 82.75 291 SER A C 1
ATOM 2288 O O . SER A 1 291 ? -5.387 -22.844 7.555 1 82.75 291 SER A O 1
ATOM 2290 N N . SER A 1 292 ? -5.246 -20.672 8.125 1 74.31 292 SER A N 1
ATOM 2291 C CA . SER A 1 292 ? -4.02 -20.484 7.359 1 74.31 292 SER A CA 1
ATOM 2292 C C . SER A 1 292 ? -2.852 -21.219 8 1 74.31 292 SER A C 1
ATOM 2294 O O . SER A 1 292 ? -1.927 -21.656 7.305 1 74.31 292 SER A O 1
ATOM 2296 N N . ASP A 1 293 ? -2.887 -21.359 9.25 1 69.25 293 ASP A N 1
ATOM 2297 C CA . ASP A 1 293 ? -1.851 -22.078 9.984 1 69.25 293 ASP A CA 1
ATOM 2298 C C . ASP A 1 293 ? -1.928 -23.578 9.734 1 69.25 293 ASP A C 1
ATOM 2300 O O . ASP A 1 293 ? -0.908 -24.266 9.75 1 69.25 293 ASP A O 1
ATOM 2304 N N . ASP A 1 294 ? -3.109 -24.031 9.461 1 57.53 294 ASP A N 1
ATOM 2305 C CA . ASP A 1 294 ? -3.328 -25.469 9.273 1 57.53 294 ASP A CA 1
ATOM 2306 C C . ASP A 1 294 ? -2.955 -25.891 7.859 1 57.53 294 ASP A C 1
ATOM 2308 O O . ASP A 1 294 ? -2.885 -27.094 7.566 1 57.53 294 ASP A O 1
ATOM 2312 N N . ARG A 1 295 ? -2.678 -24.922 7.004 1 52.84 295 ARG A N 1
ATOM 2313 C CA . ARG A 1 295 ? -2.312 -25.25 5.629 1 52.84 295 ARG A CA 1
ATOM 2314 C C . ARG A 1 295 ? -0.801 -25.203 5.438 1 52.84 295 ARG A C 1
ATOM 2316 O O . ARG A 1 295 ? -0.123 -24.359 6.035 1 52.84 295 ARG A O 1
ATOM 2323 N N . MET B 1 1 ? 13.883 24.719 18.172 1 55.78 1 MET B N 1
ATOM 2324 C CA . MET B 1 1 ? 13.852 23.281 17.969 1 55.78 1 MET B CA 1
ATOM 2325 C C . MET B 1 1 ? 14.883 22.859 16.922 1 55.78 1 MET B C 1
ATOM 2327 O O . MET B 1 1 ? 15.023 23.5 15.883 1 55.78 1 MET B O 1
ATOM 2331 N N . ASN B 1 2 ? 15.797 22.156 17.344 1 59.81 2 ASN B N 1
ATOM 2332 C CA . ASN B 1 2 ? 16.828 21.688 16.422 1 59.81 2 ASN B CA 1
ATOM 2333 C C . ASN B 1 2 ? 16.5 20.297 15.883 1 59.81 2 ASN B C 1
ATOM 2335 O O . ASN B 1 2 ? 15.461 19.734 16.203 1 59.81 2 ASN B O 1
ATOM 2339 N N . LEU B 1 3 ? 17.344 19.828 15.008 1 61.75 3 LEU B N 1
ATOM 2340 C CA . LEU B 1 3 ? 17.109 18.578 14.297 1 61.75 3 LEU B CA 1
ATOM 2341 C C . LEU B 1 3 ? 17.016 17.422 15.273 1 61.75 3 LEU B C 1
ATOM 2343 O O . LEU B 1 3 ? 16.234 16.484 15.055 1 61.75 3 LEU B O 1
ATOM 2347 N N . ARG B 1 4 ? 17.828 17.578 16.312 1 68.56 4 ARG B N 1
ATOM 2348 C CA . ARG B 1 4 ? 17.812 16.516 17.312 1 68.56 4 ARG B CA 1
ATOM 2349 C C . ARG B 1 4 ? 16.469 16.469 18.031 1 68.56 4 ARG B C 1
ATOM 2351 O O . ARG B 1 4 ? 15.969 15.391 18.344 1 68.56 4 ARG B O 1
ATOM 2358 N N . HIS B 1 5 ? 15.898 17.609 18.234 1 74.88 5 HIS B N 1
ATOM 2359 C CA . HIS B 1 5 ? 14.57 17.688 18.828 1 74.88 5 HIS B CA 1
ATOM 2360 C C . HIS B 1 5 ? 13.539 16.969 17.969 1 74.88 5 HIS B C 1
ATOM 2362 O O . HIS B 1 5 ? 12.727 16.188 18.469 1 74.88 5 HIS B O 1
ATOM 2368 N N . ILE B 1 6 ? 13.672 17.219 16.719 1 71.62 6 ILE B N 1
ATOM 2369 C CA . ILE B 1 6 ? 12.711 16.672 15.773 1 71.62 6 ILE B CA 1
ATOM 2370 C C . ILE B 1 6 ? 12.875 15.148 15.695 1 71.62 6 ILE B C 1
ATOM 2372 O O . ILE B 1 6 ? 11.891 14.414 15.648 1 71.62 6 ILE B O 1
ATOM 2376 N N . GLU B 1 7 ? 14.031 14.75 15.734 1 72.69 7 GLU B N 1
ATOM 2377 C CA . GLU B 1 7 ? 14.359 13.328 15.695 1 72.69 7 GLU B CA 1
ATOM 2378 C C . GLU B 1 7 ? 13.789 12.586 16.906 1 72.69 7 GLU B C 1
ATOM 2380 O O . GLU B 1 7 ? 13.141 11.547 16.75 1 72.69 7 GLU B O 1
ATOM 2385 N N . ILE B 1 8 ? 14.047 13.227 18 1 77.38 8 ILE B N 1
ATOM 2386 C CA . ILE B 1 8 ? 13.625 12.602 19.25 1 77.38 8 ILE B CA 1
ATOM 2387 C C . ILE B 1 8 ? 12.102 12.641 19.344 1 77.38 8 ILE B C 1
ATOM 2389 O O . ILE B 1 8 ? 11.469 11.633 19.703 1 77.38 8 ILE B O 1
ATOM 2393 N N . PHE B 1 9 ? 11.555 13.75 18.969 1 82.31 9 PHE B N 1
ATOM 2394 C CA . PHE B 1 9 ? 10.102 13.898 18.969 1 82.31 9 PHE B CA 1
ATOM 2395 C C . PHE B 1 9 ? 9.453 12.852 18.062 1 82.31 9 PHE B C 1
ATOM 2397 O O . PHE B 1 9 ? 8.516 12.172 18.469 1 82.31 9 PHE B O 1
ATOM 2404 N N . HIS B 1 10 ? 10.023 12.797 16.953 1 71.94 10 HIS B N 1
ATOM 2405 C CA . HIS B 1 10 ? 9.492 11.859 15.969 1 71.94 10 HIS B CA 1
ATOM 2406 C C . HIS B 1 10 ? 9.555 10.422 16.484 1 71.94 10 HIS B C 1
ATOM 2408 O O . HIS B 1 10 ? 8.586 9.672 16.359 1 71.94 10 HIS B O 1
ATOM 2414 N N . ALA B 1 11 ? 10.609 10.047 17.062 1 72.75 11 ALA B N 1
ATOM 2415 C CA . ALA B 1 11 ? 10.812 8.695 17.578 1 72.75 11 ALA B CA 1
ATOM 2416 C C . ALA B 1 11 ? 9.828 8.398 18.719 1 72.75 11 ALA B C 1
ATOM 2418 O O . ALA B 1 11 ? 9.234 7.316 18.75 1 72.75 11 ALA B O 1
ATOM 2419 N N . VAL B 1 12 ? 9.672 9.383 19.531 1 79.06 12 VAL B N 1
ATOM 2420 C CA . VAL B 1 12 ? 8.773 9.188 20.672 1 79.06 12 VAL B CA 1
ATOM 2421 C C . VAL B 1 12 ? 7.332 9.117 20.172 1 79.06 12 VAL B C 1
ATOM 2423 O O . VAL B 1 12 ? 6.535 8.32 20.672 1 79.06 12 VAL B O 1
ATOM 2426 N N . TYR B 1 13 ? 7.066 9.953 19.234 1 73.62 13 TYR B N 1
ATOM 2427 C CA . TYR B 1 13 ? 5.73 9.969 18.656 1 73.62 13 TYR B CA 1
ATOM 2428 C C . TYR B 1 13 ? 5.391 8.625 18.016 1 73.62 13 TYR B C 1
ATOM 2430 O O . TYR B 1 13 ? 4.285 8.109 18.203 1 73.62 13 TYR B O 1
ATOM 2438 N N . GLN B 1 14 ? 6.316 8.109 17.359 1 64.38 14 GLN B N 1
ATOM 2439 C CA . GLN B 1 14 ? 6.113 6.871 16.609 1 64.38 14 GLN B CA 1
ATOM 2440 C C . GLN B 1 14 ? 6.043 5.672 17.547 1 64.38 14 GLN B C 1
ATOM 2442 O O . GLN B 1 14 ? 5.23 4.766 17.344 1 64.38 14 GLN B O 1
ATOM 2447 N N . THR B 1 15 ? 6.926 5.695 18.578 1 65.06 15 THR B N 1
ATOM 2448 C CA . THR B 1 15 ? 7.082 4.504 19.406 1 65.06 15 THR B CA 1
ATOM 2449 C C . THR B 1 15 ? 6.137 4.551 20.609 1 65.06 15 THR B C 1
ATOM 2451 O O . THR B 1 15 ? 5.848 3.52 21.219 1 65.06 15 THR B O 1
ATOM 2454 N N . GLY B 1 16 ? 5.684 5.77 20.906 1 70.31 16 GLY B N 1
ATOM 2455 C CA . GLY B 1 16 ? 4.777 5.957 22.031 1 70.31 16 GLY B CA 1
ATOM 2456 C C . GLY B 1 16 ? 5.465 5.844 23.375 1 70.31 16 GLY B C 1
ATOM 2457 O O . GLY B 1 16 ? 4.801 5.75 24.406 1 70.31 16 GLY B O 1
ATOM 2458 N N . SER B 1 17 ? 6.773 5.645 23.328 1 77.88 17 SER B N 1
ATOM 2459 C CA . SER B 1 17 ? 7.496 5.539 24.578 1 77.88 17 SER B CA 1
ATOM 2460 C C . SER B 1 17 ? 8.914 6.09 24.453 1 77.88 17 SER B C 1
ATOM 2462 O O . SER B 1 17 ? 9.523 5.996 23.391 1 77.88 17 SER B O 1
ATOM 2464 N N . VAL B 1 18 ? 9.344 6.668 25.578 1 83.69 18 VAL B N 1
ATOM 2465 C CA . VAL B 1 18 ? 10.688 7.234 25.625 1 83.69 18 VAL B CA 1
ATOM 2466 C C . VAL B 1 18 ? 11.727 6.117 25.531 1 83.69 18 VAL B C 1
ATOM 2468 O O . VAL B 1 18 ? 12.719 6.238 24.812 1 83.69 18 VAL B O 1
ATOM 2471 N N . SER B 1 19 ? 11.391 5.008 26.203 1 81.19 19 SER B N 1
ATOM 2472 C CA . SER B 1 19 ? 12.328 3.885 26.188 1 81.19 19 SER B CA 1
ATOM 2473 C C . SER B 1 19 ? 12.414 3.254 24.797 1 81.19 19 SER B C 1
ATOM 2475 O O . SER B 1 19 ? 13.508 2.93 24.328 1 81.19 19 SER B O 1
ATOM 2477 N N . ALA B 1 20 ? 11.32 3.191 24.219 1 74 20 ALA B N 1
ATOM 2478 C CA . ALA B 1 20 ? 11.297 2.617 22.875 1 74 20 ALA B CA 1
ATOM 2479 C C . ALA B 1 20 ? 11.977 3.543 21.875 1 74 20 ALA B C 1
ATOM 2481 O O . ALA B 1 20 ? 12.68 3.08 20.969 1 74 20 ALA B O 1
ATOM 2482 N N . ALA B 1 21 ? 11.773 4.766 22.047 1 76.62 21 ALA B N 1
ATOM 2483 C CA . ALA B 1 21 ? 12.422 5.754 21.203 1 76.62 21 ALA B CA 1
ATOM 2484 C C . ALA B 1 21 ? 13.938 5.711 21.375 1 76.62 21 ALA B C 1
ATOM 2486 O O . ALA B 1 21 ? 14.68 5.812 20.391 1 76.62 21 ALA B O 1
ATOM 2487 N N . ALA B 1 22 ? 14.344 5.512 22.578 1 79.5 22 ALA B N 1
ATOM 2488 C CA . ALA B 1 22 ? 15.766 5.41 22.875 1 79.5 22 ALA B CA 1
ATOM 2489 C C . ALA B 1 22 ? 16.391 4.207 22.156 1 79.5 22 ALA B C 1
ATOM 2491 O O . ALA B 1 22 ? 17.469 4.32 21.562 1 79.5 22 ALA B O 1
ATOM 2492 N N . ARG B 1 23 ? 15.68 3.195 22.203 1 69.19 23 ARG B N 1
ATOM 2493 C CA . ARG B 1 23 ? 16.125 1.985 21.531 1 69.19 23 ARG B CA 1
ATOM 2494 C C . ARG B 1 23 ? 16.188 2.193 20.016 1 69.19 23 ARG B C 1
ATOM 2496 O O . ARG B 1 23 ? 17.172 1.816 19.375 1 69.19 23 ARG B O 1
ATOM 2503 N N . LEU B 1 24 ? 15.203 2.939 19.641 1 63.59 24 LEU B N 1
ATOM 2504 C CA . LEU B 1 24 ? 15.086 3.182 18.203 1 63.59 24 LEU B CA 1
ATOM 2505 C C . LEU B 1 24 ? 16.219 4.066 17.703 1 63.59 24 LEU B C 1
ATOM 2507 O O . LEU B 1 24 ? 16.75 3.852 16.609 1 63.59 24 LEU B O 1
ATOM 2511 N N . LEU B 1 25 ? 16.594 4.984 18.453 1 66.44 25 LEU B N 1
ATOM 2512 C CA . LEU B 1 25 ? 17.562 5.992 18.047 1 66.44 25 LEU B CA 1
ATOM 2513 C C . LEU B 1 25 ? 18.969 5.621 18.547 1 66.44 25 LEU B C 1
ATOM 2515 O O . LEU B 1 25 ? 19.938 6.34 18.281 1 66.44 25 LEU B O 1
ATOM 2519 N N . HIS B 1 26 ? 19.016 4.52 19.25 1 66.5 26 HIS B N 1
ATOM 2520 C CA . HIS B 1 26 ? 20.266 4.039 19.812 1 66.5 26 HIS B CA 1
ATOM 2521 C C . HIS B 1 26 ? 20.906 5.094 20.703 1 66.5 26 HIS B C 1
ATOM 2523 O O . HIS B 1 26 ? 22.094 5.387 20.578 1 66.5 26 HIS B O 1
ATOM 2529 N N . VAL B 1 27 ? 20.125 5.648 21.516 1 74.56 27 VAL B N 1
ATOM 2530 C CA . VAL B 1 27 ? 20.578 6.617 22.516 1 74.56 27 VAL B CA 1
ATOM 2531 C C . VAL B 1 27 ? 20 6.254 23.875 1 74.56 27 VAL B C 1
ATOM 2533 O O . VAL B 1 27 ? 19.203 5.324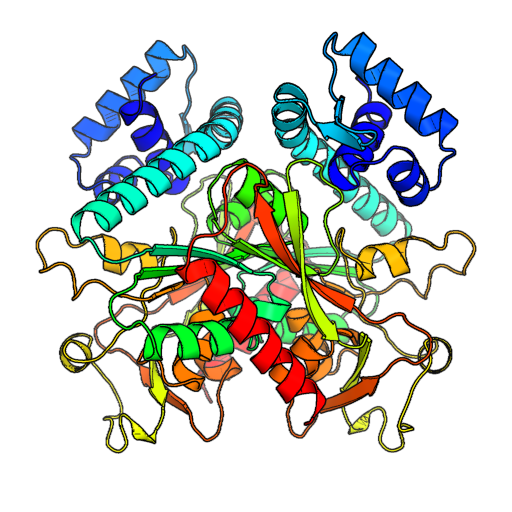 24 1 74.56 27 VAL B O 1
ATOM 2536 N N . SER B 1 28 ? 20.594 6.773 24.891 1 80.19 28 SER B N 1
ATOM 2537 C CA . SER B 1 28 ? 20.125 6.488 26.25 1 80.19 28 SER B CA 1
ATOM 2538 C C . SER B 1 28 ? 18.75 7.105 26.5 1 80.19 28 SER B C 1
ATOM 2540 O O . SER B 1 28 ? 18.422 8.141 25.922 1 80.19 28 SER B O 1
ATOM 2542 N N . GLN B 1 29 ? 18.016 6.352 27.25 1 85.56 29 GLN B N 1
ATOM 2543 C CA . GLN B 1 29 ? 16.688 6.824 27.609 1 85.56 29 GLN B CA 1
ATOM 2544 C C . GLN B 1 29 ? 16.75 8.211 28.25 1 85.56 29 GLN B C 1
ATOM 2546 O O . GLN B 1 29 ? 15.953 9.094 27.906 1 85.56 29 GLN B O 1
ATOM 2551 N N . PRO B 1 30 ? 17.719 8.477 29.156 1 87.12 30 PRO B N 1
ATOM 2552 C CA . PRO B 1 30 ? 17.797 9.828 29.719 1 87.12 30 PRO B CA 1
ATOM 2553 C C . PRO B 1 30 ? 18.047 10.898 28.656 1 87.12 30 PRO B C 1
ATOM 2555 O O . PRO B 1 30 ? 17.516 12.008 28.75 1 87.12 30 PRO B O 1
ATOM 2558 N N . SER B 1 31 ? 18.812 10.508 27.688 1 82.12 31 SER B N 1
ATOM 2559 C CA . SER B 1 31 ? 19.078 11.438 26.594 1 82.12 31 SER B CA 1
ATOM 2560 C C . SER B 1 31 ? 17.797 11.781 25.844 1 82.12 31 SER B C 1
ATOM 2562 O O . SER B 1 31 ? 17.547 12.953 25.547 1 82.12 31 SER B O 1
ATOM 2564 N N . VAL B 1 32 ? 17.047 10.766 25.547 1 86.94 32 VAL B N 1
ATOM 2565 C CA . VAL B 1 32 ? 15.789 10.977 24.844 1 86.94 32 VAL B CA 1
ATOM 2566 C C . VAL B 1 32 ? 14.852 11.828 25.688 1 86.94 32 VAL B C 1
ATOM 2568 O O . VAL B 1 32 ? 14.25 12.781 25.203 1 86.94 32 VAL B O 1
ATOM 2571 N N . SER B 1 33 ? 14.781 11.5 26.969 1 88.94 33 SER B N 1
ATOM 2572 C CA . SER B 1 33 ? 13.891 12.219 27.875 1 88.94 33 SER B CA 1
ATOM 2573 C C . SER B 1 33 ? 14.289 13.688 28 1 88.94 33 SER B C 1
ATOM 2575 O O . SER B 1 33 ? 13.438 14.57 27.922 1 88.94 33 SER B O 1
ATOM 2577 N N . LYS B 1 34 ? 15.531 13.898 28.125 1 85.19 34 LYS B N 1
ATOM 2578 C CA . LYS B 1 34 ? 16.062 15.25 28.281 1 85.19 34 LYS B CA 1
ATOM 2579 C C . LYS B 1 34 ? 15.789 16.078 27.016 1 85.19 34 LYS B C 1
ATOM 2581 O O . LYS B 1 34 ? 15.312 17.219 27.109 1 85.19 34 LYS B O 1
ATOM 2586 N N . VAL B 1 35 ? 16.141 15.469 25.938 1 83.38 35 VAL B N 1
ATOM 2587 C CA . VAL B 1 35 ? 16 16.188 24.688 1 83.38 35 VAL B CA 1
ATOM 2588 C C . VAL B 1 35 ? 14.523 16.453 24.391 1 83.38 35 VAL B C 1
ATOM 2590 O O . VAL B 1 35 ? 14.164 17.516 23.891 1 83.38 35 VAL B O 1
ATOM 2593 N N . LEU B 1 36 ? 13.695 15.531 24.703 1 87.44 36 LEU B N 1
ATOM 2594 C CA . LEU B 1 36 ? 12.266 15.719 24.516 1 87.44 36 LEU B CA 1
ATOM 2595 C C . LEU B 1 36 ? 11.742 16.859 25.391 1 87.44 36 LEU B C 1
ATOM 2597 O O . LEU B 1 36 ? 10.969 17.703 24.922 1 87.44 36 LEU B O 1
ATOM 2601 N N . ARG B 1 37 ? 12.117 16.906 26.594 1 86.25 37 ARG B N 1
ATOM 2602 C CA . ARG B 1 37 ? 11.727 17.969 27.516 1 86.25 37 ARG B CA 1
ATOM 2603 C C . ARG B 1 37 ? 12.203 19.328 27 1 86.25 37 ARG B C 1
ATOM 2605 O O . ARG B 1 37 ? 11.477 20.312 27.094 1 86.25 37 ARG B O 1
ATOM 2612 N N . HIS B 1 38 ? 13.422 19.219 26.578 1 82.25 38 HIS B N 1
ATOM 2613 C CA . HIS B 1 38 ? 13.969 20.453 26.031 1 82.25 38 HIS B CA 1
ATOM 2614 C C . HIS B 1 38 ? 13.172 20.922 24.812 1 82.25 38 HIS B C 1
ATOM 2616 O O . HIS B 1 38 ? 12.898 22.109 24.656 1 82.25 38 HIS B O 1
ATOM 2622 N N . ALA B 1 39 ? 12.844 19.984 23.938 1 79.25 39 ALA B N 1
ATOM 2623 C CA . ALA B 1 39 ? 12.023 20.297 22.781 1 79.25 39 ALA B CA 1
ATOM 2624 C C . ALA B 1 39 ? 10.688 20.906 23.203 1 79.25 39 ALA B C 1
ATOM 2626 O O . ALA B 1 39 ? 10.266 21.922 22.641 1 79.25 39 ALA B O 1
ATOM 2627 N N . GLU B 1 40 ? 10.023 20.297 24.172 1 84.19 40 GLU B N 1
ATOM 2628 C CA . GLU B 1 40 ? 8.742 20.797 24.672 1 84.19 40 GLU B CA 1
ATOM 2629 C C . GLU B 1 40 ? 8.875 22.188 25.266 1 84.19 40 GLU B C 1
ATOM 2631 O O . GLU B 1 40 ? 8.016 23.047 25.062 1 84.19 40 GLU B O 1
ATOM 2636 N N . SER B 1 41 ? 9.961 22.391 26 1 79.69 41 SER B N 1
ATOM 2637 C CA . SER B 1 41 ? 10.227 23.703 26.609 1 79.69 41 SER B CA 1
ATOM 2638 C C . SER B 1 41 ? 10.422 24.766 25.547 1 79.69 41 SER B C 1
ATOM 2640 O O . SER B 1 41 ? 9.93 25.891 25.688 1 79.69 41 SER B O 1
ATOM 2642 N N . ARG B 1 42 ? 11.109 24.422 24.562 1 72.44 42 ARG B N 1
ATOM 2643 C CA . ARG B 1 42 ? 11.391 25.375 23.5 1 72.44 42 ARG B CA 1
ATOM 2644 C C . ARG B 1 42 ? 10.125 25.719 22.719 1 72.44 42 ARG B C 1
ATOM 2646 O O . ARG B 1 42 ? 9.938 26.859 22.297 1 72.44 42 ARG B O 1
ATOM 2653 N N . ILE B 1 43 ? 9.359 24.656 22.484 1 72.75 43 ILE B N 1
ATOM 2654 C CA . ILE B 1 43 ? 8.117 24.844 21.75 1 72.75 43 ILE B CA 1
ATOM 2655 C C . ILE B 1 43 ? 7.078 25.516 22.641 1 72.75 43 ILE B C 1
ATOM 2657 O O . ILE B 1 43 ? 6.207 26.25 22.141 1 72.75 43 ILE B O 1
ATOM 2661 N N . GLY B 1 44 ? 7.215 25.297 23.922 1 76.06 44 GLY B N 1
ATOM 2662 C CA . GLY B 1 44 ? 6.324 25.906 24.891 1 76.06 44 GLY B CA 1
ATOM 2663 C C . GLY B 1 44 ? 5.023 25.141 25.062 1 76.06 44 GLY B C 1
ATOM 2664 O O . GLY B 1 44 ? 4.043 25.672 25.594 1 76.06 44 GLY B O 1
ATOM 2665 N N . LEU B 1 45 ? 4.977 23.938 24.453 1 78.94 45 LEU B N 1
ATOM 2666 C CA . LEU B 1 45 ? 3.789 23.094 24.547 1 78.94 45 LEU B CA 1
ATOM 2667 C C . LEU B 1 45 ? 4.16 21.672 24.938 1 78.94 45 LEU B C 1
ATOM 2669 O O . LEU B 1 45 ? 5.195 21.156 24.516 1 78.94 45 LEU B O 1
ATOM 2673 N N . PRO B 1 46 ? 3.332 21.125 25.797 1 81.81 46 PRO B N 1
ATOM 2674 C CA . PRO B 1 46 ? 3.535 19.688 26 1 81.81 46 PRO B CA 1
ATOM 2675 C C . PRO B 1 46 ? 3.215 18.859 24.766 1 81.81 46 PRO B C 1
ATOM 2677 O O . PRO B 1 46 ? 2.201 19.094 24.094 1 81.81 46 PRO B O 1
ATOM 2680 N N . LEU B 1 47 ? 4.109 18.047 24.391 1 83.12 47 LEU B N 1
ATOM 2681 C CA . LEU B 1 47 ? 3.912 17.25 23.188 1 83.12 47 LEU B CA 1
ATOM 2682 C C . LEU B 1 47 ? 3.344 15.883 23.516 1 83.12 47 LEU B C 1
ATOM 2684 O O . LEU B 1 47 ? 2.715 15.242 22.672 1 83.12 47 LEU B O 1
ATOM 2688 N N . PHE B 1 48 ? 3.604 15.508 24.812 1 86.12 48 PHE B N 1
ATOM 2689 C CA . PHE B 1 48 ? 3.102 14.211 25.266 1 86.12 48 PHE B CA 1
ATOM 2690 C C . PHE B 1 48 ? 2.51 14.312 26.656 1 86.12 48 PHE B C 1
ATOM 2692 O O . PHE B 1 48 ? 2.934 15.156 27.453 1 86.12 48 PHE B O 1
ATOM 2699 N N . ARG B 1 49 ? 1.444 13.555 26.875 1 82.25 49 ARG B N 1
ATOM 2700 C CA . ARG B 1 49 ? 0.858 13.438 28.203 1 82.25 49 ARG B CA 1
ATOM 2701 C C . ARG B 1 49 ? 0.79 11.984 28.641 1 82.25 49 ARG B C 1
ATOM 2703 O O . ARG B 1 49 ? 0.751 11.078 27.812 1 82.25 49 ARG B O 1
ATOM 2710 N N . ARG B 1 50 ? 0.938 11.773 29.891 1 76.25 50 ARG B N 1
ATOM 2711 C CA . ARG B 1 50 ? 0.846 10.422 30.422 1 76.25 50 ARG B CA 1
ATOM 2712 C C . ARG B 1 50 ? -0.601 10.055 30.734 1 76.25 50 ARG B C 1
ATOM 2714 O O . ARG B 1 50 ? -1.298 10.797 31.438 1 76.25 50 ARG B O 1
ATOM 2721 N N . VAL B 1 51 ? -1.033 9.227 30.062 1 69.25 51 VAL B N 1
ATOM 2722 C CA . VAL B 1 51 ? -2.357 8.672 30.328 1 69.25 51 VAL B CA 1
ATOM 2723 C C . VAL B 1 51 ? -2.232 7.223 30.781 1 69.25 51 VAL B C 1
ATOM 2725 O O . VAL B 1 51 ? -1.795 6.363 30.016 1 69.25 51 VAL B O 1
ATOM 2728 N N . LYS B 1 52 ? -2.559 6.906 31.984 1 68.88 52 LYS B N 1
ATOM 2729 C CA . LYS B 1 52 ? -2.463 5.57 32.562 1 68.88 52 LYS B CA 1
ATOM 2730 C C . LYS B 1 52 ? -1.052 5.008 32.438 1 68.88 52 LYS B C 1
ATOM 2732 O O . LYS B 1 52 ? -0.875 3.859 32 1 68.88 52 LYS B O 1
ATOM 2737 N N . GLY B 1 53 ? -0.023 5.824 32.531 1 66.88 53 GLY B N 1
ATOM 2738 C CA . GLY B 1 53 ? 1.363 5.387 32.531 1 66.88 53 GLY B CA 1
ATOM 2739 C C . GLY B 1 53 ? 1.983 5.375 31.156 1 66.88 53 GLY B C 1
ATOM 2740 O O . GLY B 1 53 ? 3.172 5.082 31.016 1 66.88 53 GLY B O 1
ATOM 2741 N N . ARG B 1 54 ? 1.164 5.715 30.188 1 65 54 ARG B N 1
ATOM 2742 C CA . ARG B 1 54 ? 1.706 5.688 28.828 1 65 54 ARG B CA 1
ATOM 2743 C C . ARG B 1 54 ? 1.807 7.094 28.25 1 65 54 ARG B C 1
ATOM 2745 O O . ARG B 1 54 ? 0.995 7.965 28.578 1 65 54 ARG B O 1
ATOM 2752 N N . LEU B 1 55 ? 2.84 7.254 27.438 1 75.62 55 LEU B N 1
ATOM 2753 C CA . LEU B 1 55 ? 3.039 8.539 26.766 1 75.62 55 LEU B CA 1
ATOM 2754 C C . LEU B 1 55 ? 2.162 8.656 25.531 1 75.62 55 LEU B C 1
ATOM 2756 O O . LEU B 1 55 ? 2.275 7.852 24.609 1 75.62 55 LEU B O 1
ATOM 2760 N N . VAL B 1 56 ? 1.205 9.609 25.609 1 76.62 56 VAL B N 1
ATOM 2761 C CA . VAL B 1 56 ? 0.288 9.828 24.5 1 76.62 56 VAL B CA 1
ATOM 2762 C C . VAL B 1 56 ? 0.528 11.219 23.891 1 76.62 56 VAL B C 1
ATOM 2764 O O . VAL B 1 56 ? 0.682 12.195 24.625 1 76.62 56 VAL B O 1
ATOM 2767 N N . PRO B 1 57 ? 0.66 11.289 22.562 1 76.38 57 PRO B N 1
ATOM 2768 C CA . PRO B 1 57 ? 0.834 12.602 21.938 1 76.38 57 PRO B CA 1
ATOM 2769 C C . PRO B 1 57 ? -0.354 13.531 22.188 1 76.38 57 PRO B C 1
ATOM 2771 O O . PRO B 1 57 ? -1.504 13.086 22.172 1 76.38 57 PRO B O 1
ATOM 2774 N N . THR B 1 58 ? -0.009 14.797 22.5 1 75 58 THR B N 1
ATOM 2775 C CA . THR B 1 58 ? -1.044 15.82 22.594 1 75 58 THR B CA 1
ATOM 2776 C C . THR B 1 58 ? -1.571 16.188 21.219 1 75 58 THR B C 1
ATOM 2778 O O . THR B 1 58 ? -1.039 15.734 20.203 1 75 58 THR B O 1
ATOM 2781 N N . GLU B 1 59 ? -2.605 16.906 21.141 1 62.81 59 GLU B N 1
ATOM 2782 C CA . GLU B 1 59 ? -3.131 17.406 19.875 1 62.81 59 GLU B CA 1
ATOM 2783 C C . GLU B 1 59 ? -2.086 18.234 19.125 1 62.81 59 GLU B C 1
ATOM 2785 O O . GLU B 1 59 ? -1.968 18.141 17.906 1 62.81 59 GLU B O 1
ATOM 2790 N N . GLU B 1 60 ? -1.387 18.969 19.922 1 68.38 60 GLU B N 1
ATOM 2791 C CA . GLU B 1 60 ? -0.304 19.766 19.359 1 68.38 60 GLU B CA 1
ATOM 2792 C C . GLU B 1 60 ? 0.792 18.891 18.766 1 68.38 60 GLU B C 1
ATOM 2794 O O . GLU B 1 60 ? 1.362 19.219 17.734 1 68.38 60 GLU B O 1
ATOM 2799 N N . ALA B 1 61 ? 1.042 17.797 19.469 1 72.62 61 ALA B N 1
ATOM 2800 C CA . ALA B 1 61 ? 2.061 16.859 19.016 1 72.62 61 ALA B CA 1
ATOM 2801 C C . ALA B 1 61 ? 1.692 16.281 17.641 1 72.62 61 ALA B C 1
ATOM 2803 O O . ALA B 1 61 ? 2.555 16.125 16.781 1 72.62 61 ALA B O 1
ATOM 2804 N N . HIS B 1 62 ? 0.481 16.062 17.453 1 62.22 62 HIS B N 1
ATOM 2805 C CA . HIS B 1 62 ? 0.021 15.547 16.172 1 62.22 62 HIS B CA 1
ATOM 2806 C C . HIS B 1 62 ? 0.261 16.547 15.055 1 62.22 62 HIS B C 1
ATOM 2808 O O . HIS B 1 62 ? 0.693 16.172 13.961 1 62.22 62 HIS B O 1
ATOM 2814 N N . VAL B 1 63 ? 0.035 17.734 15.406 1 57.47 63 VAL B N 1
ATOM 2815 C CA . VAL B 1 63 ? 0.219 18.812 14.43 1 57.47 63 VAL B CA 1
ATOM 2816 C C . VAL B 1 63 ? 1.701 18.953 14.094 1 57.47 63 VAL B C 1
ATOM 2818 O O . VAL B 1 63 ? 2.072 19.016 12.922 1 57.47 63 VAL B O 1
ATOM 2821 N N . ILE B 1 64 ? 2.473 18.953 15.148 1 65.69 64 ILE B N 1
ATOM 2822 C CA . ILE B 1 64 ? 3.91 19.125 14.953 1 65.69 64 ILE B CA 1
ATOM 2823 C C . ILE B 1 64 ? 4.473 17.922 14.203 1 65.69 64 ILE B C 1
ATOM 2825 O O . ILE B 1 64 ? 5.352 18.062 13.352 1 65.69 64 ILE B O 1
ATOM 2829 N N . TYR B 1 65 ? 3.947 16.781 14.531 1 66.38 65 TYR B N 1
ATOM 2830 C CA . TYR B 1 65 ? 4.406 15.562 13.875 1 66.38 65 TYR B CA 1
ATOM 2831 C C . TYR B 1 65 ? 4.176 15.633 12.375 1 66.38 65 TYR B C 1
ATOM 2833 O O . TYR B 1 65 ? 5.066 15.305 11.586 1 66.38 65 TYR B O 1
ATOM 2841 N N . ARG B 1 66 ? 3.121 16.078 12.055 1 56.06 66 ARG B N 1
ATOM 2842 C CA . ARG B 1 66 ? 2.805 16.203 10.641 1 56.06 66 ARG B CA 1
ATOM 2843 C C . ARG B 1 66 ? 3.766 17.156 9.945 1 56.06 66 ARG B C 1
ATOM 2845 O O . ARG B 1 66 ? 4.227 16.891 8.836 1 56.06 66 ARG B O 1
ATOM 2852 N N . GLU B 1 67 ? 4.039 18.156 10.758 1 54.81 67 GLU B N 1
ATOM 2853 C CA . GLU B 1 67 ? 4.957 19.156 10.227 1 54.81 67 GLU B CA 1
ATOM 2854 C C . GLU B 1 67 ? 6.395 18.641 10.211 1 54.81 67 GLU B C 1
ATOM 2856 O O . GLU B 1 67 ? 7.148 18.906 9.281 1 54.81 67 GLU B O 1
ATOM 2861 N N . ALA B 1 68 ? 6.629 17.891 11.297 1 59.31 68 ALA B N 1
ATOM 2862 C CA . ALA B 1 68 ? 8 17.422 11.469 1 59.31 68 ALA B CA 1
ATOM 2863 C C . ALA B 1 68 ? 8.289 16.234 10.562 1 59.31 68 ALA B C 1
ATOM 2865 O O . ALA B 1 68 ? 9.453 15.961 10.234 1 59.31 68 ALA B O 1
ATOM 2866 N N . GLN B 1 69 ? 7.215 15.656 10.242 1 57.81 69 GLN B N 1
ATOM 2867 C CA . GLN B 1 69 ? 7.371 14.469 9.414 1 57.81 69 GLN B CA 1
ATOM 2868 C C . GLN B 1 69 ? 8.117 14.789 8.117 1 57.81 69 GLN B C 1
ATOM 2870 O O . GLN B 1 69 ? 9.008 14.039 7.707 1 57.81 69 GLN B O 1
ATOM 2875 N N . GLU B 1 70 ? 7.723 15.875 7.656 1 52.53 70 GLU B N 1
ATOM 2876 C CA . GLU B 1 70 ? 8.414 16.281 6.438 1 52.53 70 GLU B CA 1
ATOM 2877 C C . GLU B 1 70 ? 9.898 16.547 6.699 1 52.53 70 GLU B C 1
ATOM 2879 O O . GLU B 1 70 ? 10.75 16.125 5.91 1 52.53 70 GLU B O 1
ATOM 2884 N N . LEU B 1 71 ? 10.07 17.234 7.758 1 54.69 71 LEU B N 1
ATOM 2885 C CA . LEU B 1 71 ? 11.445 17.547 8.117 1 54.69 71 LEU B CA 1
ATOM 2886 C C . LEU B 1 71 ? 12.234 16.266 8.398 1 54.69 71 LEU B C 1
ATOM 2888 O O . LEU B 1 71 ? 13.391 16.141 7.988 1 54.69 71 LEU B O 1
ATOM 2892 N N . TYR B 1 72 ? 11.562 15.367 9 1 57.12 72 TYR B N 1
ATOM 2893 C CA . TYR B 1 72 ? 12.227 14.109 9.32 1 57.12 72 TYR B CA 1
ATOM 2894 C C . TYR B 1 72 ? 12.5 13.297 8.062 1 57.12 72 TYR B C 1
ATOM 2896 O O . TYR B 1 72 ? 13.562 12.695 7.922 1 57.12 72 TYR B O 1
ATOM 2904 N N . GLN B 1 73 ? 11.539 13.305 7.332 1 54.75 73 GLN B N 1
ATOM 2905 C CA . GLN B 1 73 ? 11.727 12.586 6.074 1 54.75 73 GLN B CA 1
ATOM 2906 C C . GLN B 1 73 ? 12.883 13.188 5.27 1 54.75 73 GLN B C 1
ATOM 2908 O O . GLN B 1 73 ? 13.672 12.453 4.676 1 54.75 73 GLN B O 1
ATOM 2913 N N . ARG B 1 74 ? 12.938 14.5 5.324 1 52.66 74 ARG B N 1
ATOM 2914 C CA . ARG B 1 74 ? 14.039 15.172 4.645 1 52.66 74 ARG B CA 1
ATOM 2915 C C . ARG B 1 74 ? 15.375 14.836 5.297 1 52.66 74 ARG B C 1
ATOM 2917 O O . ARG B 1 74 ? 16.375 14.648 4.609 1 52.66 74 ARG B O 1
ATOM 2924 N N . TYR B 1 75 ? 15.328 14.812 6.484 1 51.47 75 TYR B N 1
ATOM 2925 C CA . TYR B 1 75 ? 16.531 14.469 7.234 1 51.47 75 TYR B CA 1
ATOM 2926 C C . TYR B 1 75 ? 16.984 13.039 6.93 1 51.47 75 TYR B C 1
ATOM 2928 O O . TYR B 1 75 ? 18.156 12.789 6.684 1 51.47 75 TYR B O 1
ATOM 2936 N N . GLU B 1 76 ? 15.992 12.164 6.926 1 53.41 76 GLU B N 1
ATOM 2937 C CA . GLU B 1 76 ? 16.312 10.773 6.629 1 53.41 76 GLU B CA 1
ATOM 2938 C C . GLU B 1 76 ? 16.828 10.617 5.203 1 53.41 76 GLU B C 1
ATOM 2940 O O . GLU B 1 76 ? 17.781 9.859 4.961 1 53.41 76 GLU B O 1
ATOM 2945 N N . SER B 1 77 ? 16.203 11.328 4.414 1 52.38 77 SER B N 1
ATOM 2946 C CA . SER B 1 77 ? 16.641 11.32 3.023 1 52.38 77 SER B CA 1
ATOM 2947 C C . SER B 1 77 ? 18.062 11.852 2.893 1 52.38 77 SER B C 1
ATOM 2949 O O . SER B 1 77 ? 18.859 11.312 2.127 1 52.38 77 SER B O 1
ATOM 2951 N N . LEU B 1 78 ? 18.297 12.891 3.58 1 50.59 78 LEU B N 1
ATOM 2952 C CA . LEU B 1 78 ? 19.641 13.461 3.576 1 50.59 78 LEU B CA 1
ATOM 2953 C C . LEU B 1 78 ? 20.656 12.469 4.117 1 50.59 78 LEU B C 1
ATOM 2955 O O . LEU B 1 78 ? 21.75 12.32 3.564 1 50.59 78 LEU B O 1
ATOM 2959 N N . ARG B 1 79 ? 20.281 11.898 5.129 1 50.62 79 ARG B N 1
ATOM 2960 C CA . ARG B 1 79 ? 21.172 10.898 5.719 1 50.62 79 ARG B CA 1
ATOM 2961 C C . ARG B 1 79 ? 21.438 9.766 4.738 1 50.62 79 ARG B C 1
ATOM 2963 O O . ARG B 1 79 ? 22.578 9.312 4.594 1 50.62 79 ARG B O 1
ATOM 2970 N N . GLU B 1 80 ? 20.375 9.383 4.176 1 50.31 80 GLU B N 1
ATOM 2971 C CA . GLU B 1 80 ? 20.516 8.312 3.199 1 50.31 80 GLU B CA 1
ATOM 2972 C C . GLU B 1 80 ? 21.359 8.758 2.008 1 50.31 80 GLU B C 1
ATOM 2974 O O . GLU B 1 80 ? 22.203 8.008 1.521 1 50.31 80 GLU B O 1
ATOM 2979 N N . THR B 1 81 ? 21.062 9.93 1.604 1 49.34 81 THR B N 1
ATOM 2980 C CA . THR B 1 81 ? 21.812 10.5 0.494 1 49.34 81 THR B CA 1
ATOM 2981 C C . THR B 1 81 ? 23.281 10.633 0.861 1 49.34 81 THR B C 1
ATOM 2983 O O . THR B 1 81 ? 24.172 10.297 0.061 1 49.34 81 THR B O 1
ATOM 2986 N N . THR B 1 82 ? 23.547 11.18 2.029 1 48.97 82 THR B N 1
ATOM 2987 C CA . THR B 1 82 ? 24.922 11.367 2.467 1 48.97 82 THR B CA 1
ATOM 2988 C C . THR B 1 82 ? 25.641 10.023 2.6 1 48.97 82 THR B C 1
ATOM 2990 O O . THR B 1 82 ? 26.797 9.891 2.229 1 48.97 82 THR B O 1
ATOM 2993 N N . ALA B 1 83 ? 24.938 9.141 3.084 1 49.03 83 ALA B N 1
ATOM 2994 C CA . ALA B 1 83 ? 25.5 7.793 3.188 1 49.03 83 ALA B CA 1
ATOM 2995 C C . ALA B 1 83 ? 25.812 7.227 1.809 1 49.03 83 ALA B C 1
ATOM 2997 O O . ALA B 1 83 ? 26.859 6.586 1.621 1 49.03 83 ALA B O 1
ATOM 2998 N N . ASN B 1 84 ? 24.875 7.484 0.973 1 48.84 84 ASN B N 1
ATOM 2999 C CA . ASN B 1 84 ? 25.062 7 -0.392 1 48.84 84 ASN B CA 1
ATOM 3000 C C . ASN B 1 84 ? 26.203 7.727 -1.092 1 48.84 84 ASN B C 1
ATOM 3002 O O . ASN B 1 84 ? 26.922 7.133 -1.9 1 48.84 84 ASN B O 1
ATOM 3006 N N . LEU B 1 85 ? 26.266 8.984 -0.913 1 48.47 85 LEU B N 1
ATOM 3007 C CA . LEU B 1 85 ? 27.375 9.742 -1.478 1 48.47 85 LEU B CA 1
ATOM 3008 C C . LEU B 1 85 ? 28.703 9.211 -0.977 1 48.47 85 LEU B C 1
ATOM 3010 O O . LEU B 1 85 ? 29.703 9.227 -1.707 1 48.47 85 LEU B O 1
ATOM 3014 N N . LYS B 1 86 ? 28.719 8.875 0.172 1 47.19 86 LYS B N 1
ATOM 3015 C CA . LYS B 1 86 ? 29.984 8.352 0.695 1 47.19 86 LYS B CA 1
ATOM 3016 C C . LYS B 1 86 ? 30.391 7.074 -0.028 1 47.19 86 LYS B C 1
ATOM 3018 O O . LYS B 1 86 ? 31.578 6.789 -0.173 1 47.19 86 LYS B O 1
ATOM 3023 N N . HIS B 1 87 ? 29.438 6.312 -0.338 1 49 87 HIS B N 1
ATOM 3024 C CA . HIS B 1 87 ? 29.828 5.047 -0.945 1 49 87 HIS B CA 1
ATOM 3025 C C . HIS B 1 87 ? 30.062 5.207 -2.443 1 49 87 HIS B C 1
ATOM 3027 O O . HIS B 1 87 ? 30.531 4.273 -3.105 1 49 87 HIS B O 1
ATOM 3033 N N . GLY B 1 88 ? 29.984 6.371 -2.957 1 53.38 88 GLY B N 1
ATOM 3034 C CA . GLY B 1 88 ? 30.281 6.652 -4.352 1 53.38 88 GLY B CA 1
ATOM 3035 C C . GLY B 1 88 ? 29.281 6.031 -5.312 1 53.38 88 GLY B C 1
ATOM 3036 O O . GLY B 1 88 ? 29.312 6.312 -6.512 1 53.38 88 GLY B O 1
ATOM 3037 N N . ASP B 1 89 ? 28.531 4.953 -4.832 1 62.34 89 ASP B N 1
ATOM 3038 C CA . ASP B 1 89 ? 27.672 4.254 -5.777 1 62.34 89 ASP B CA 1
ATOM 3039 C C . ASP B 1 89 ? 26.312 4.953 -5.898 1 62.34 89 ASP B C 1
ATOM 3041 O O . ASP B 1 89 ? 25.891 5.648 -4.977 1 62.34 89 ASP B O 1
ATOM 3045 N N . GLY B 1 90 ? 25.875 5.266 -7.164 1 77.81 90 GLY B N 1
ATOM 3046 C CA . GLY B 1 90 ? 24.625 5.93 -7.5 1 77.81 90 GLY B CA 1
ATOM 3047 C C . GLY B 1 90 ? 23.438 5.379 -6.734 1 77.81 90 GLY B C 1
ATOM 3048 O O . GLY B 1 90 ? 23.469 4.242 -6.258 1 77.81 90 GLY B O 1
ATOM 3049 N N . SER B 1 91 ? 22.531 6.246 -6.254 1 85.19 91 SER B N 1
ATOM 3050 C CA . SER B 1 91 ? 21.312 5.84 -5.562 1 85.19 91 SER B CA 1
ATOM 3051 C C . SER B 1 91 ? 20.078 6.398 -6.258 1 85.19 91 SER B C 1
ATOM 3053 O O . SER B 1 91 ? 20.141 7.43 -6.93 1 85.19 91 SER B O 1
ATOM 3055 N N . LEU B 1 92 ? 19.016 5.633 -6.195 1 91.12 92 LEU B N 1
ATOM 3056 C CA . LEU B 1 92 ? 17.734 6.035 -6.766 1 91.12 92 LEU B CA 1
ATOM 3057 C C . LEU B 1 92 ? 16.578 5.68 -5.828 1 91.12 92 LEU B C 1
ATOM 3059 O O . LEU B 1 92 ? 16.453 4.531 -5.395 1 91.12 92 LEU B O 1
ATOM 3063 N N . ARG B 1 93 ? 15.82 6.637 -5.449 1 92.19 93 ARG B N 1
ATOM 3064 C CA . ARG B 1 93 ? 14.641 6.457 -4.613 1 92.19 93 ARG B CA 1
ATOM 3065 C C . ARG B 1 93 ? 13.367 6.5 -5.453 1 92.19 93 ARG B C 1
ATOM 3067 O O . ARG B 1 93 ? 13.094 7.492 -6.133 1 92.19 93 ARG B O 1
ATOM 3074 N N . LEU B 1 94 ? 12.531 5.414 -5.332 1 95.69 94 LEU B N 1
ATOM 3075 C CA . LEU B 1 94 ? 11.352 5.258 -6.176 1 95.69 94 LEU B CA 1
ATOM 3076 C C . LEU B 1 94 ? 10.078 5.262 -5.336 1 95.69 94 LEU B C 1
ATOM 3078 O O . LEU B 1 94 ? 10.039 4.656 -4.262 1 95.69 94 LEU B O 1
ATOM 3082 N N . ALA B 1 95 ? 9.117 6.027 -5.773 1 94.62 95 ALA B N 1
ATOM 3083 C CA . ALA B 1 95 ? 7.742 5.879 -5.305 1 94.62 95 ALA B CA 1
ATOM 3084 C C . ALA B 1 95 ? 6.871 5.207 -6.359 1 94.62 95 ALA B C 1
ATOM 3086 O O . ALA B 1 95 ? 6.84 5.637 -7.516 1 94.62 95 ALA B O 1
ATOM 3087 N N . VAL B 1 96 ? 6.168 4.168 -5.957 1 96.19 96 VAL B N 1
ATOM 3088 C CA . VAL B 1 96 ? 5.414 3.385 -6.93 1 96.19 96 VAL B CA 1
ATOM 3089 C C . VAL B 1 96 ? 3.988 3.17 -6.422 1 96.19 96 VAL B C 1
ATOM 3091 O O . VAL B 1 96 ? 3.775 2.922 -5.234 1 96.19 96 VAL B O 1
ATOM 3094 N N . LEU B 1 97 ? 3.076 3.285 -7.309 1 94.06 97 LEU B N 1
ATOM 3095 C CA . LEU B 1 97 ? 1.711 2.906 -6.961 1 94.06 97 LEU B CA 1
ATOM 3096 C C . LEU B 1 97 ? 1.642 1.439 -6.551 1 94.06 97 LEU B C 1
ATOM 3098 O O . LEU B 1 97 ? 2.336 0.597 -7.125 1 94.06 97 LEU B O 1
ATOM 3102 N N . PRO B 1 98 ? 0.697 1.103 -5.664 1 94.62 98 PRO B N 1
ATOM 3103 C CA . PRO B 1 98 ? 0.579 -0.293 -5.238 1 94.62 98 PRO B CA 1
ATOM 3104 C C . PRO B 1 98 ? 0.406 -1.258 -6.406 1 94.62 98 PRO B C 1
ATOM 3106 O O . PRO B 1 98 ? 1.029 -2.322 -6.434 1 94.62 98 PRO B O 1
ATOM 3109 N N . SER B 1 99 ? -0.368 -0.921 -7.391 1 94.69 99 SER B N 1
ATOM 3110 C CA . SER B 1 99 ? -0.628 -1.778 -8.547 1 94.69 99 SER B CA 1
ATOM 3111 C C . SER B 1 99 ? 0.654 -2.072 -9.312 1 94.69 99 SER B C 1
ATOM 3113 O O . SER B 1 99 ? 0.908 -3.217 -9.695 1 94.69 99 SER B O 1
ATOM 3115 N N . LEU B 1 100 ? 1.428 -1.079 -9.469 1 96.31 100 LEU B N 1
ATOM 3116 C CA . LEU B 1 100 ? 2.637 -1.204 -10.273 1 96.31 100 LEU B CA 1
ATOM 3117 C C . LEU B 1 100 ? 3.773 -1.81 -9.461 1 96.31 100 LEU B C 1
ATOM 3119 O O . LEU B 1 100 ? 4.777 -2.254 -10.023 1 96.31 100 LEU B O 1
ATOM 3123 N N . GLY B 1 101 ? 3.59 -1.827 -8.156 1 97.44 101 GLY B N 1
ATOM 3124 C CA . GLY B 1 101 ? 4.555 -2.447 -7.262 1 97.44 101 GLY B CA 1
ATOM 3125 C C . GLY B 1 101 ? 4.43 -3.959 -7.207 1 97.44 101 GLY B C 1
ATOM 3126 O O . GLY B 1 101 ? 5.312 -4.641 -6.684 1 97.44 101 GLY B O 1
ATOM 3127 N N . LEU B 1 102 ? 3.402 -4.469 -7.816 1 97.44 102 LEU B N 1
ATOM 3128 C CA . LEU B 1 102 ? 3.154 -5.906 -7.766 1 97.44 102 LEU B CA 1
ATOM 3129 C C . LEU B 1 102 ? 4.113 -6.656 -8.688 1 97.44 102 LEU B C 1
ATOM 3131 O O . LEU B 1 102 ? 4.508 -7.785 -8.391 1 97.44 102 LEU B O 1
ATOM 3135 N N . ASP B 1 103 ? 4.473 -5.996 -9.805 1 97 103 ASP B N 1
ATOM 3136 C CA . ASP B 1 103 ? 5.309 -6.754 -10.727 1 97 103 ASP B CA 1
ATOM 3137 C C . ASP B 1 103 ? 6.098 -5.824 -11.641 1 97 103 ASP B C 1
ATOM 3139 O O . ASP B 1 103 ? 7.316 -5.965 -11.781 1 97 103 ASP B O 1
ATOM 3143 N N . VAL B 1 104 ? 5.453 -4.828 -12.203 1 97.06 104 VAL B N 1
ATOM 3144 C CA . VAL B 1 104 ? 6.027 -4.016 -13.273 1 97.06 104 VAL B CA 1
ATOM 3145 C C . VAL B 1 104 ? 7.258 -3.277 -12.758 1 97.06 104 VAL B C 1
ATOM 3147 O O . VAL B 1 104 ? 8.352 -3.418 -13.312 1 97.06 104 VAL B O 1
ATOM 3150 N N . ALA B 1 105 ? 7.094 -2.557 -11.703 1 98.12 105 ALA B N 1
ATOM 3151 C CA . ALA B 1 105 ? 8.211 -1.785 -11.172 1 98.12 105 ALA B CA 1
ATOM 3152 C C . ALA B 1 105 ? 9.312 -2.705 -10.641 1 98.12 105 ALA B C 1
ATOM 3154 O O . ALA B 1 105 ? 10.492 -2.521 -10.961 1 98.12 105 ALA B O 1
ATOM 3155 N N . PRO B 1 106 ? 8.938 -3.746 -9.906 1 98.19 106 PRO B N 1
ATOM 3156 C CA . PRO B 1 106 ? 9.977 -4.668 -9.438 1 98.19 106 PRO B CA 1
ATOM 3157 C C . PRO B 1 106 ? 10.742 -5.324 -10.586 1 98.19 106 PRO B C 1
ATOM 3159 O O . PRO B 1 106 ? 11.953 -5.551 -10.477 1 98.19 106 PRO B O 1
ATOM 3162 N N . SER B 1 107 ? 10.078 -5.66 -11.648 1 98.06 107 SER B N 1
ATOM 3163 C CA . SER B 1 107 ? 10.742 -6.25 -12.805 1 98.06 107 SER B CA 1
ATOM 3164 C C . SER B 1 107 ? 11.805 -5.312 -13.367 1 98.06 107 SER B C 1
ATOM 3166 O O . SER B 1 107 ? 12.938 -5.727 -13.609 1 98.06 107 SER B O 1
ATOM 3168 N N . ALA B 1 108 ? 11.43 -4.113 -13.562 1 98.44 108 ALA B N 1
ATOM 3169 C CA . ALA B 1 108 ? 12.359 -3.117 -14.078 1 98.44 108 ALA B CA 1
ATOM 3170 C C . ALA B 1 108 ? 13.523 -2.896 -13.117 1 98.44 108 ALA B C 1
ATOM 3172 O O . ALA B 1 108 ? 14.672 -2.766 -13.539 1 98.44 108 ALA B O 1
ATOM 3173 N N . VAL B 1 109 ? 13.242 -2.84 -11.836 1 97.94 109 VAL B N 1
ATOM 3174 C CA . VAL B 1 109 ? 14.25 -2.627 -10.812 1 97.94 109 VAL B CA 1
ATOM 3175 C C . VAL B 1 109 ? 15.227 -3.805 -10.789 1 97.94 109 VAL B C 1
ATOM 3177 O O . VAL B 1 109 ? 16.438 -3.615 -10.656 1 97.94 109 VAL B O 1
ATOM 3180 N N . ALA B 1 110 ? 14.688 -4.992 -10.898 1 97.62 110 ALA B N 1
ATOM 3181 C CA . ALA B 1 110 ? 15.531 -6.18 -10.945 1 97.62 110 ALA B CA 1
ATOM 3182 C C . ALA B 1 110 ? 16.5 -6.113 -12.125 1 97.62 110 ALA B C 1
ATOM 3184 O O . ALA B 1 110 ? 17.688 -6.426 -11.977 1 97.62 110 ALA B O 1
ATOM 3185 N N . MET B 1 111 ? 15.984 -5.719 -13.266 1 97.69 111 MET B N 1
ATOM 3186 C CA . MET B 1 111 ? 16.828 -5.582 -14.445 1 97.69 111 MET B CA 1
ATOM 3187 C C . MET B 1 111 ? 17.906 -4.52 -14.234 1 97.69 111 MET B C 1
ATOM 3189 O O . MET B 1 111 ? 19.047 -4.707 -14.625 1 97.69 111 MET B O 1
ATOM 3193 N N . LEU B 1 112 ? 17.516 -3.434 -13.656 1 96.88 112 LEU B N 1
ATOM 3194 C CA . LEU B 1 112 ? 18.469 -2.373 -13.375 1 96.88 112 LEU B CA 1
ATOM 3195 C C . LEU B 1 112 ? 19.562 -2.859 -12.422 1 96.88 112 LEU B C 1
ATOM 3197 O O . LEU B 1 112 ? 20.734 -2.555 -12.609 1 96.88 112 LEU B O 1
ATOM 3201 N N . HIS B 1 113 ? 19.109 -3.537 -11.398 1 94.75 113 HIS B N 1
ATOM 3202 C CA . HIS B 1 113 ? 20.047 -4.074 -10.414 1 94.75 113 HIS B CA 1
ATOM 3203 C C . HIS B 1 113 ? 21.078 -4.996 -11.078 1 94.75 113 HIS B C 1
ATOM 3205 O O . HIS B 1 113 ? 22.234 -5.027 -10.672 1 94.75 113 HIS B O 1
ATOM 3211 N N . GLU B 1 114 ? 20.656 -5.762 -12.023 1 94.5 114 GLU B N 1
ATOM 3212 C CA . GLU B 1 114 ? 21.578 -6.633 -12.758 1 94.5 114 GLU B CA 1
ATOM 3213 C C . GLU B 1 114 ? 22.594 -5.82 -13.562 1 94.5 114 GLU B C 1
ATOM 3215 O O . GLU B 1 114 ? 23.766 -6.184 -13.625 1 94.5 114 GLU B O 1
ATOM 3220 N N . LEU B 1 115 ? 22.156 -4.754 -14.133 1 93.75 115 LEU B N 1
ATOM 3221 C CA . LEU B 1 115 ? 23 -3.902 -14.953 1 93.75 115 LEU B CA 1
ATOM 3222 C C . LEU B 1 115 ? 23.938 -3.061 -14.086 1 93.75 115 LEU B C 1
ATOM 3224 O O . LEU B 1 115 ? 25.062 -2.752 -14.492 1 93.75 115 LEU B O 1
ATOM 3228 N N . GLU B 1 116 ? 23.375 -2.66 -12.938 1 91.44 116 GLU B N 1
ATOM 3229 C CA . GLU B 1 116 ? 24.094 -1.795 -12.008 1 91.44 116 GLU B CA 1
ATOM 3230 C C . GLU B 1 116 ? 24.078 -2.363 -10.594 1 91.44 116 GLU B C 1
ATOM 3232 O O . GLU B 1 116 ? 23.453 -1.783 -9.695 1 91.44 116 GLU B O 1
ATOM 3237 N N . PRO B 1 117 ? 24.891 -3.393 -10.328 1 88.88 117 PRO B N 1
ATOM 3238 C CA . PRO B 1 117 ? 24.797 -4.109 -9.055 1 88.88 117 PRO B CA 1
ATOM 3239 C C . PRO B 1 117 ? 25.297 -3.281 -7.867 1 88.88 117 PRO B C 1
ATOM 3241 O O . PRO B 1 117 ? 25 -3.605 -6.715 1 88.88 117 PRO B O 1
ATOM 3244 N N . ALA B 1 118 ? 25.969 -2.191 -8.133 1 84.19 118 ALA B N 1
ATOM 3245 C CA . ALA B 1 118 ? 26.578 -1.419 -7.055 1 84.19 118 ALA B CA 1
ATOM 3246 C C . ALA B 1 118 ? 25.641 -0.324 -6.562 1 84.19 118 ALA B C 1
ATOM 3248 O O . ALA B 1 118 ? 25.875 0.274 -5.508 1 84.19 118 ALA B O 1
ATOM 3249 N N . VAL B 1 119 ? 24.578 -0.119 -7.293 1 85.81 119 VAL B N 1
ATOM 3250 C CA . VAL B 1 119 ? 23.719 1.019 -6.98 1 85.81 119 VAL B CA 1
ATOM 3251 C C . VAL B 1 119 ? 22.734 0.639 -5.871 1 85.81 119 VAL B C 1
ATOM 3253 O O . VAL B 1 119 ? 22.359 -0.525 -5.746 1 85.81 119 VAL B O 1
ATOM 3256 N N . SER B 1 120 ? 22.422 1.657 -5.125 1 86.56 120 SER B N 1
ATOM 3257 C CA . SER B 1 120 ? 21.406 1.492 -4.09 1 86.56 120 SER B CA 1
ATOM 3258 C C . SER B 1 120 ? 20.031 1.925 -4.594 1 86.56 120 SER B C 1
ATOM 3260 O O . SER B 1 120 ? 19.875 3.035 -5.105 1 86.56 120 SER B O 1
ATOM 3262 N N . LEU B 1 121 ? 19.078 1.051 -4.496 1 91.69 121 LEU B N 1
ATOM 3263 C CA . LEU B 1 121 ? 17.703 1.313 -4.918 1 91.69 121 LEU B CA 1
ATOM 3264 C C . LEU B 1 121 ? 16.75 1.21 -3.74 1 91.69 121 LEU B C 1
ATOM 3266 O O . LEU B 1 121 ? 16.797 0.237 -2.984 1 91.69 121 LEU B O 1
ATOM 3270 N N . ASP B 1 122 ? 15.945 2.242 -3.551 1 90.19 122 ASP B N 1
ATOM 3271 C CA . ASP B 1 122 ? 14.922 2.275 -2.508 1 90.19 122 ASP B CA 1
ATOM 3272 C C . ASP B 1 122 ? 13.523 2.426 -3.109 1 90.19 122 ASP B C 1
ATOM 3274 O O . ASP B 1 122 ? 13.266 3.375 -3.852 1 90.19 122 ASP B O 1
ATOM 3278 N N . ILE B 1 123 ? 12.648 1.496 -2.787 1 94.38 123 ILE B N 1
ATOM 3279 C CA . ILE B 1 123 ? 11.32 1.504 -3.379 1 94.38 123 ILE B CA 1
ATOM 3280 C C . ILE B 1 123 ? 10.266 1.663 -2.281 1 94.38 123 ILE B C 1
ATOM 3282 O O . ILE B 1 123 ? 10.203 0.854 -1.353 1 94.38 123 ILE B O 1
ATOM 3286 N N . GLN B 1 124 ? 9.477 2.652 -2.402 1 91.31 124 GLN B N 1
ATOM 3287 C CA . GLN B 1 124 ? 8.328 2.852 -1.521 1 91.31 124 GLN B CA 1
ATOM 3288 C C . GLN B 1 124 ? 7.02 2.777 -2.299 1 91.31 124 GLN B C 1
ATOM 3290 O O . GLN B 1 124 ? 6.938 3.246 -3.436 1 91.31 124 GLN B O 1
ATOM 3295 N N . THR B 1 125 ? 6.023 2.24 -1.683 1 93.75 125 THR B N 1
ATOM 3296 C CA . THR B 1 125 ? 4.691 2.217 -2.277 1 93.75 125 THR B CA 1
ATOM 3297 C C . THR B 1 125 ? 3.812 3.311 -1.678 1 93.75 125 THR B C 1
ATOM 3299 O O . THR B 1 125 ? 3.668 3.4 -0.457 1 93.75 125 THR B O 1
ATOM 3302 N N . LEU B 1 126 ? 3.273 4.078 -2.543 1 89.06 126 LEU B N 1
ATOM 3303 C CA . LEU B 1 126 ? 2.43 5.195 -2.139 1 89.06 126 LEU B CA 1
ATOM 3304 C C . LEU B 1 126 ? 1.169 5.262 -2.994 1 89.06 126 LEU B C 1
ATOM 3306 O O . LEU B 1 126 ? 1.184 4.863 -4.16 1 89.06 126 LEU B O 1
ATOM 3310 N N . HIS B 1 127 ? 0.11 5.781 -2.369 1 85.69 127 HIS B N 1
ATOM 3311 C CA . HIS B 1 127 ? -1.092 6.047 -3.15 1 85.69 127 HIS B CA 1
ATOM 3312 C C . HIS B 1 127 ? -1.015 7.402 -3.842 1 85.69 127 HIS B C 1
ATOM 3314 O O . HIS B 1 127 ? -0.121 8.203 -3.551 1 85.69 127 HIS B O 1
ATOM 3320 N N . ASN B 1 128 ? -1.925 7.625 -4.703 1 73.75 128 ASN B N 1
ATOM 3321 C CA . ASN B 1 128 ? -1.912 8.789 -5.578 1 73.75 128 ASN B CA 1
ATOM 3322 C C . ASN B 1 128 ? -1.772 10.086 -4.785 1 73.75 128 ASN B C 1
ATOM 3324 O O . ASN B 1 128 ? -1.021 10.984 -5.18 1 73.75 128 ASN B O 1
ATOM 3328 N N . LYS B 1 129 ? -2.451 10.125 -3.709 1 65.06 129 LYS B N 1
ATOM 3329 C CA . LYS B 1 129 ? -2.48 11.367 -2.938 1 65.06 129 LYS B CA 1
ATOM 3330 C C . LYS B 1 129 ? -1.098 11.703 -2.387 1 65.06 129 LYS B C 1
ATOM 3332 O O . LYS B 1 129 ? -0.766 12.875 -2.207 1 65.06 129 LYS B O 1
ATOM 3337 N N . ASP B 1 130 ? -0.283 10.711 -2.248 1 74.31 130 ASP B N 1
ATOM 3338 C CA . ASP B 1 130 ? 0.983 10.922 -1.552 1 74.31 130 ASP B CA 1
ATOM 3339 C C . ASP B 1 130 ? 2.158 10.875 -2.525 1 74.31 130 ASP B C 1
ATOM 3341 O O . ASP B 1 130 ? 3.254 11.344 -2.207 1 74.31 130 ASP B O 1
ATOM 3345 N N . ILE B 1 131 ? 1.96 10.344 -3.699 1 79 131 ILE B N 1
ATOM 3346 C CA . ILE B 1 131 ? 3.066 10.078 -4.613 1 79 131 ILE B CA 1
ATOM 3347 C C . ILE B 1 131 ? 3.666 11.398 -5.086 1 79 131 ILE B C 1
ATOM 3349 O O . ILE B 1 131 ? 4.891 11.562 -5.102 1 79 131 ILE B O 1
ATOM 3353 N N . LEU B 1 132 ? 2.84 12.336 -5.414 1 69.75 132 LEU B N 1
ATOM 3354 C CA . LEU B 1 132 ? 3.344 13.609 -5.914 1 69.75 132 LEU B CA 1
ATOM 3355 C C . LEU B 1 132 ? 4.027 14.398 -4.801 1 69.75 132 LEU B C 1
ATOM 3357 O O . LEU B 1 132 ? 5.062 15.031 -5.027 1 69.75 132 LEU B O 1
ATOM 3361 N N . ARG B 1 133 ? 3.408 14.289 -3.691 1 69.56 133 ARG B N 1
ATOM 3362 C CA . ARG B 1 133 ? 3.982 14.953 -2.525 1 69.56 133 ARG B CA 1
ATOM 3363 C C . ARG B 1 133 ? 5.387 14.43 -2.236 1 69.56 133 ARG B C 1
ATOM 3365 O O . ARG B 1 133 ? 6.27 15.195 -1.835 1 69.56 133 ARG B O 1
ATOM 3372 N N . SER B 1 134 ? 5.578 13.164 -2.455 1 79.81 134 SER B N 1
ATOM 3373 C CA . SER B 1 134 ? 6.879 12.57 -2.189 1 79.81 134 SER B CA 1
ATOM 3374 C C . SER B 1 134 ? 7.957 13.148 -3.098 1 79.81 134 SER B C 1
ATOM 3376 O O . SER B 1 134 ? 9.125 13.242 -2.711 1 79.81 134 SER B O 1
ATOM 3378 N N . LEU B 1 135 ? 7.578 13.617 -4.254 1 78.94 135 LEU B N 1
ATOM 3379 C CA . LEU B 1 135 ? 8.508 14.242 -5.191 1 78.94 135 LEU B CA 1
ATOM 3380 C C . LEU B 1 135 ? 8.836 15.664 -4.77 1 78.94 135 LEU B C 1
ATOM 3382 O O . LEU B 1 135 ? 10.008 16.047 -4.707 1 78.94 135 LEU B O 1
ATOM 3386 N N . TYR B 1 136 ? 7.82 16.344 -4.367 1 66.38 136 TYR B N 1
ATOM 3387 C CA . TYR B 1 136 ? 8.008 17.734 -3.982 1 66.38 136 TYR B CA 1
ATOM 3388 C C . TYR B 1 136 ? 8.852 17.844 -2.719 1 66.38 136 TYR B C 1
ATOM 3390 O O . TYR B 1 136 ? 9.641 18.781 -2.568 1 66.38 136 TYR B O 1
ATOM 3398 N N . GLU B 1 137 ? 8.586 16.906 -2.01 1 63.38 137 GLU B N 1
ATOM 3399 C CA . GLU B 1 137 ? 9.312 16.891 -0.745 1 63.38 137 GLU B CA 1
ATOM 3400 C C . GLU B 1 137 ? 10.68 16.234 -0.901 1 63.38 137 GLU B C 1
ATOM 3402 O O . GLU B 1 137 ? 11.422 16.094 0.074 1 63.38 137 GLU B O 1
ATOM 3407 N N . ARG B 1 138 ? 10.961 15.82 -2.09 1 72.38 138 ARG B N 1
ATOM 3408 C CA . ARG B 1 138 ? 12.242 15.234 -2.455 1 72.38 138 ARG B CA 1
ATOM 3409 C C . ARG B 1 138 ? 12.516 13.969 -1.65 1 72.38 138 ARG B C 1
ATOM 3411 O O . ARG B 1 138 ? 13.648 13.703 -1.262 1 72.38 138 ARG B O 1
ATOM 3418 N N . ARG B 1 139 ? 11.398 13.297 -1.312 1 76.62 139 ARG B N 1
ATOM 3419 C CA . ARG B 1 139 ? 11.5 12.008 -0.637 1 76.62 139 ARG B CA 1
ATOM 3420 C C . ARG B 1 139 ? 11.734 10.883 -1.64 1 76.62 139 ARG B C 1
ATOM 3422 O O . ARG B 1 139 ? 12.18 9.789 -1.265 1 76.62 139 ARG B O 1
ATOM 3429 N N . CYS B 1 140 ? 11.398 11.141 -2.832 1 87.81 140 CYS B N 1
ATOM 3430 C CA . CYS B 1 140 ? 11.703 10.219 -3.92 1 87.81 140 CYS B CA 1
ATOM 3431 C C . CYS B 1 140 ? 12.25 10.961 -5.133 1 87.81 140 CYS B C 1
ATOM 3433 O O . CYS B 1 140 ? 12.07 12.18 -5.246 1 87.81 140 CYS B O 1
ATOM 3435 N N . ASP B 1 141 ? 12.984 10.258 -5.945 1 89.06 141 ASP B N 1
ATOM 3436 C CA . ASP B 1 141 ? 13.594 10.828 -7.145 1 89.06 141 ASP B CA 1
ATOM 3437 C C . ASP B 1 141 ? 12.695 10.617 -8.367 1 89.06 141 ASP B C 1
ATOM 3439 O O . ASP B 1 141 ? 12.727 11.414 -9.305 1 89.06 141 ASP B O 1
ATOM 3443 N N . LEU B 1 142 ? 12.023 9.555 -8.352 1 94.06 142 LEU B N 1
ATOM 3444 C CA . LEU B 1 142 ? 11.195 9.133 -9.477 1 94.06 142 LEU B CA 1
ATOM 3445 C C . LEU B 1 142 ? 9.914 8.461 -8.992 1 94.06 142 LEU B C 1
ATOM 3447 O O . LEU B 1 142 ? 9.953 7.617 -8.094 1 94.06 142 LEU B O 1
ATOM 3451 N N . ALA B 1 143 ? 8.828 8.914 -9.539 1 94.56 143 ALA B N 1
ATOM 3452 C CA . ALA B 1 143 ? 7.539 8.312 -9.211 1 94.56 143 ALA B CA 1
ATOM 3453 C C . ALA B 1 143 ? 6.961 7.574 -10.414 1 94.56 143 ALA B C 1
ATOM 3455 O O . ALA B 1 143 ? 7.047 8.055 -11.547 1 94.56 143 ALA B O 1
ATOM 3456 N N . ILE B 1 144 ? 6.457 6.387 -10.164 1 95.69 144 ILE B N 1
ATOM 3457 C CA . ILE B 1 144 ? 5.801 5.59 -11.195 1 95.69 144 ILE B CA 1
ATOM 3458 C C . ILE B 1 144 ? 4.309 5.469 -10.883 1 95.69 144 ILE B C 1
ATOM 3460 O O . ILE B 1 144 ? 3.928 4.832 -9.898 1 95.69 144 ILE B O 1
ATOM 3464 N N . SER B 1 145 ? 3.518 6.062 -11.672 1 92.75 145 SER B N 1
ATOM 3465 C CA . SER B 1 145 ? 2.09 6.133 -11.383 1 92.75 145 SER B CA 1
ATOM 3466 C C . SER B 1 145 ? 1.269 6.211 -12.672 1 92.75 145 SER B C 1
ATOM 3468 O O . SER B 1 145 ? 1.825 6.215 -13.766 1 92.75 145 SER B O 1
ATOM 3470 N N . PHE B 1 146 ? -0.058 6.164 -12.344 1 87.62 146 PHE B N 1
ATOM 3471 C CA . PHE B 1 146 ? -0.98 6.379 -13.453 1 87.62 146 PHE B CA 1
ATOM 3472 C C . PHE B 1 146 ? -1.262 7.867 -13.641 1 87.62 146 PHE B C 1
ATOM 3474 O O . PHE B 1 146 ? -1.207 8.641 -12.68 1 87.62 146 PHE B O 1
ATOM 3481 N N . ASP B 1 147 ? -1.514 8.227 -14.758 1 73.81 147 ASP B N 1
ATOM 3482 C CA . ASP B 1 147 ? -1.977 9.547 -15.18 1 73.81 147 ASP B CA 1
ATOM 3483 C C . ASP B 1 147 ? -0.988 10.633 -14.766 1 73.81 147 ASP B C 1
ATOM 3485 O O . ASP B 1 147 ? -0.274 10.484 -13.773 1 73.81 147 ASP B O 1
ATOM 3489 N N . ALA B 1 148 ? -0.748 11.469 -15.562 1 63.75 148 ALA B N 1
ATOM 3490 C CA . ALA B 1 148 ? 0.245 12.523 -15.359 1 63.75 148 ALA B CA 1
ATOM 3491 C C . ALA B 1 148 ? -0.303 13.633 -14.461 1 63.75 148 ALA B C 1
ATOM 3493 O O . ALA B 1 148 ? -1.452 14.055 -14.617 1 63.75 148 ALA B O 1
ATOM 3494 N N . PRO B 1 149 ? 0.501 13.844 -13.406 1 58.56 149 PRO B N 1
ATOM 3495 C CA . PRO B 1 149 ? 0.06 15.008 -12.641 1 58.56 149 PRO B CA 1
ATOM 3496 C C . PRO B 1 149 ? 0.18 16.312 -13.438 1 58.56 149 PRO B C 1
ATOM 3498 O O . PRO B 1 149 ? 1.059 16.438 -14.289 1 58.56 149 PRO B O 1
ATOM 3501 N N . SER B 1 150 ? -0.789 17.016 -13.289 1 59.62 150 SER B N 1
ATOM 3502 C CA . SER B 1 150 ? -0.696 18.328 -13.922 1 59.62 150 SER B CA 1
ATOM 3503 C C . SER B 1 150 ? 0.006 19.328 -13.016 1 59.62 150 SER B C 1
ATOM 3505 O O . SER B 1 150 ? -0.628 19.953 -12.164 1 59.62 150 SER B O 1
ATOM 3507 N N . HIS B 1 151 ? 1.245 19.047 -12.789 1 61.81 151 HIS B N 1
ATOM 3508 C CA . HIS B 1 151 ? 1.933 20.016 -11.953 1 61.81 151 HIS B CA 1
ATOM 3509 C C . HIS B 1 151 ? 3.143 20.609 -12.68 1 61.81 151 HIS B C 1
ATOM 3511 O O . HIS B 1 151 ? 3.959 19.859 -13.227 1 61.81 151 HIS B O 1
ATOM 3517 N N . PRO B 1 152 ? 3.205 21.922 -12.68 1 56.5 152 PRO B N 1
ATOM 3518 C CA . PRO B 1 152 ? 4.258 22.594 -13.453 1 56.5 152 PRO B CA 1
ATOM 3519 C C . PRO B 1 152 ? 5.66 22.203 -13 1 56.5 152 PRO B C 1
ATOM 3521 O O . PRO B 1 152 ? 6.613 22.312 -13.773 1 56.5 152 PRO B O 1
ATOM 3524 N N . ARG B 1 153 ? 5.758 21.859 -11.836 1 66.75 153 ARG B N 1
ATOM 3525 C CA . ARG B 1 153 ? 7.098 21.562 -11.344 1 66.75 153 ARG B CA 1
ATOM 3526 C C . ARG B 1 153 ? 7.453 20.094 -11.57 1 66.75 153 ARG B C 1
ATOM 3528 O O . ARG B 1 153 ? 8.531 19.641 -11.18 1 66.75 153 ARG B O 1
ATOM 3535 N N . LEU B 1 154 ? 6.523 19.469 -12.211 1 79.12 154 LEU B N 1
ATOM 3536 C CA . LEU B 1 154 ? 6.762 18.047 -12.445 1 79.12 154 LEU B CA 1
ATOM 3537 C C . LEU B 1 154 ? 6.844 17.766 -13.945 1 79.12 154 LEU B C 1
ATOM 3539 O O . LEU B 1 154 ? 6.125 18.359 -14.742 1 79.12 154 LEU B O 1
ATOM 3543 N N . LYS B 1 155 ? 7.754 16.984 -14.305 1 86.75 155 LYS B N 1
ATOM 3544 C CA . LYS B 1 155 ? 7.828 16.422 -15.648 1 86.75 155 LYS B CA 1
ATOM 3545 C C . LYS B 1 155 ? 7.461 14.938 -15.633 1 86.75 155 LYS B C 1
ATOM 3547 O O . LYS B 1 155 ? 7.762 14.219 -14.68 1 86.75 155 LYS B O 1
ATOM 3552 N N . ALA B 1 156 ? 6.82 14.555 -16.656 1 91.5 156 ALA B N 1
ATOM 3553 C CA . ALA B 1 156 ? 6.359 13.172 -16.75 1 91.5 156 ALA B CA 1
ATOM 3554 C C . ALA B 1 156 ? 6.746 12.555 -18.078 1 91.5 156 ALA B C 1
ATOM 3556 O O . ALA B 1 156 ? 6.648 13.203 -19.125 1 91.5 156 ALA B O 1
ATOM 3557 N N . ILE B 1 157 ? 7.254 11.344 -18.047 1 94.69 157 ILE B N 1
ATOM 3558 C CA . ILE B 1 157 ? 7.562 10.57 -19.234 1 94.69 157 ILE B CA 1
ATOM 3559 C C . ILE B 1 157 ? 6.609 9.383 -19.344 1 94.69 157 ILE B C 1
ATOM 3561 O O . ILE B 1 157 ? 6.52 8.562 -18.422 1 94.69 157 ILE B O 1
ATOM 3565 N N . ARG B 1 158 ? 5.934 9.352 -20.453 1 95.62 158 ARG B N 1
ATOM 3566 C CA . ARG B 1 158 ? 5.078 8.195 -20.719 1 95.62 158 ARG B CA 1
ATOM 3567 C C . ARG B 1 158 ? 5.914 6.941 -20.953 1 95.62 158 ARG B C 1
ATOM 3569 O O . ARG B 1 158 ? 6.816 6.938 -21.797 1 95.62 158 ARG B O 1
ATOM 3576 N N . VAL B 1 159 ? 5.574 5.863 -20.203 1 96.94 159 VAL B N 1
ATOM 3577 C CA . VAL B 1 159 ? 6.402 4.672 -20.375 1 96.94 159 VAL B CA 1
ATOM 3578 C C . VAL B 1 159 ? 5.543 3.51 -20.859 1 96.94 159 VAL B C 1
ATOM 3580 O O . VAL B 1 159 ? 6.059 2.438 -21.188 1 96.94 159 VAL B O 1
ATOM 3583 N N . GLY B 1 160 ? 4.281 3.705 -20.938 1 94.94 160 GLY B N 1
ATOM 3584 C CA . GLY B 1 160 ? 3.41 2.656 -21.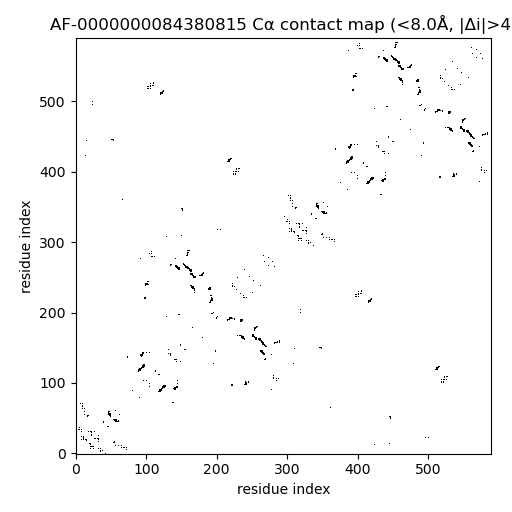438 1 94.94 160 GLY B CA 1
ATOM 3585 C C . GLY B 1 160 ? 1.952 2.863 -21.078 1 94.94 160 GLY B C 1
ATOM 3586 O O . GLY B 1 160 ? 1.57 3.939 -20.609 1 94.94 160 GLY B O 1
ATOM 3587 N N . GLN B 1 161 ? 1.173 1.857 -21.406 1 94.25 161 GLN B N 1
ATOM 3588 C CA . GLN B 1 161 ? -0.256 1.896 -21.109 1 94.25 161 GLN B CA 1
ATOM 3589 C C . GLN B 1 161 ? -0.779 0.51 -20.75 1 94.25 161 GLN B C 1
ATOM 3591 O O . GLN B 1 161 ? -0.136 -0.5 -21.031 1 94.25 161 GLN B O 1
ATOM 3596 N N . GLY B 1 162 ? -1.837 0.506 -20.016 1 93.12 162 GLY B N 1
ATOM 3597 C CA . GLY B 1 162 ? -2.559 -0.709 -19.672 1 93.12 162 GLY B CA 1
ATOM 3598 C C . GLY B 1 162 ? -4.066 -0.536 -19.703 1 93.12 162 GLY B C 1
ATOM 3599 O O . GLY B 1 162 ? -4.578 0.536 -19.375 1 93.12 162 GLY B O 1
ATOM 3600 N N . ASN B 1 163 ? -4.734 -1.602 -20 1 94.19 163 ASN B N 1
ATOM 3601 C CA . ASN B 1 163 ? -6.188 -1.553 -20.078 1 94.19 163 ASN B CA 1
ATOM 3602 C C . ASN B 1 163 ? -6.836 -1.646 -18.703 1 94.19 163 ASN B C 1
ATOM 3604 O O . ASN B 1 163 ? -6.254 -2.215 -17.781 1 94.19 163 ASN B O 1
ATOM 3608 N N . MET B 1 164 ? -8 -0.98 -18.672 1 93.44 164 MET B N 1
ATOM 3609 C CA . MET B 1 164 ? -8.914 -1.368 -17.594 1 93.44 164 MET B CA 1
ATOM 3610 C C . MET B 1 164 ? -9.594 -2.699 -17.922 1 93.44 164 MET B C 1
ATOM 3612 O O . MET B 1 164 ? -9.977 -2.947 -19.062 1 93.44 164 MET B O 1
ATOM 3616 N N . VAL B 1 165 ? -9.758 -3.545 -16.906 1 96.38 165 VAL B N 1
ATOM 3617 C CA . VAL B 1 165 ? -10.297 -4.879 -17.156 1 96.38 165 VAL B CA 1
ATOM 3618 C C . VAL B 1 165 ? -11.344 -5.223 -16.094 1 96.38 165 VAL B C 1
ATOM 3620 O O . VAL B 1 165 ? -11.336 -4.652 -15 1 96.38 165 VAL B O 1
ATOM 3623 N N . ALA B 1 166 ? -12.195 -6.051 -16.438 1 96.12 166 ALA B N 1
ATOM 3624 C CA . ALA B 1 166 ? -13.078 -6.707 -15.477 1 96.12 166 ALA B CA 1
ATOM 3625 C C . ALA B 1 166 ? -12.484 -8.031 -15 1 96.12 166 ALA B C 1
ATOM 3627 O O . ALA B 1 166 ? -12.203 -8.914 -15.805 1 96.12 166 ALA B O 1
ATOM 3628 N N . LEU B 1 167 ? -12.195 -8.133 -13.742 1 97.19 167 LEU B N 1
ATOM 3629 C CA . LEU B 1 167 ? -11.711 -9.359 -13.109 1 97.19 167 LEU B CA 1
ATOM 3630 C C . LEU B 1 167 ? -12.859 -10.141 -12.484 1 97.19 167 LEU B C 1
ATOM 3632 O O . LEU B 1 167 ? -13.727 -9.555 -11.828 1 97.19 167 LEU B O 1
ATOM 3636 N N . PHE B 1 168 ? -12.875 -11.43 -12.75 1 96.88 168 PHE B N 1
ATOM 3637 C CA . PHE B 1 168 ? -13.961 -12.273 -12.242 1 96.88 168 PHE B CA 1
ATOM 3638 C C . PHE B 1 168 ? -13.484 -13.703 -12.031 1 96.88 168 PHE B C 1
ATOM 3640 O O . PHE B 1 168 ? -12.43 -14.094 -12.539 1 96.88 168 PHE B O 1
ATOM 3647 N N . ARG B 1 169 ? -14.164 -14.461 -11.195 1 97.06 169 ARG B N 1
ATOM 3648 C CA . ARG B 1 169 ? -13.945 -15.898 -11.141 1 97.06 169 ARG B CA 1
ATOM 3649 C C . ARG B 1 169 ? -14.477 -16.578 -12.391 1 97.06 169 ARG B C 1
ATOM 3651 O O . ARG B 1 169 ? -15.57 -16.266 -12.859 1 97.06 169 ARG B O 1
ATOM 3658 N N . ARG B 1 170 ? -13.773 -17.484 -12.852 1 95.75 170 ARG B N 1
ATOM 3659 C CA . ARG B 1 170 ? -14.148 -18.188 -14.07 1 95.75 170 ARG B CA 1
ATOM 3660 C C . ARG B 1 170 ? -15.523 -18.828 -13.938 1 95.75 170 ARG B C 1
ATOM 3662 O O . ARG B 1 170 ? -16.312 -18.812 -14.883 1 95.75 170 ARG B O 1
ATOM 3669 N N . GLU B 1 171 ? -15.836 -19.312 -12.844 1 94.19 171 GLU B N 1
ATOM 3670 C CA . GLU B 1 171 ? -17.109 -19.984 -12.586 1 94.19 171 GLU B CA 1
ATOM 3671 C C . GLU B 1 171 ? -18.281 -19.016 -12.695 1 94.19 171 GLU B C 1
ATOM 3673 O O . GLU B 1 171 ? -19.406 -19.422 -13.008 1 94.19 171 GLU B O 1
ATOM 3678 N N . ASN B 1 172 ? -18 -17.766 -12.43 1 91.81 172 ASN B N 1
ATOM 3679 C CA . ASN B 1 172 ? -19.062 -16.766 -12.406 1 91.81 172 ASN B CA 1
ATOM 3680 C C . ASN B 1 172 ? -19.344 -16.203 -13.797 1 91.81 172 ASN B C 1
ATOM 3682 O O . ASN B 1 172 ? -20.344 -15.523 -14.016 1 91.81 172 ASN B O 1
ATOM 3686 N N . PHE B 1 173 ? -18.422 -16.453 -14.703 1 90.88 173 PHE B N 1
ATOM 3687 C CA . PHE B 1 173 ? -18.562 -15.953 -16.062 1 90.88 173 PHE B CA 1
ATOM 3688 C C . PHE B 1 173 ? -17.859 -16.875 -17.062 1 90.88 173 PHE B C 1
ATOM 3690 O O . PHE B 1 173 ? -16.953 -16.438 -17.781 1 90.88 173 PHE B O 1
ATOM 3697 N N . ALA B 1 174 ? -18.219 -18.094 -17.203 1 86.69 174 ALA B N 1
ATOM 3698 C CA . ALA B 1 174 ? -17.578 -19.156 -17.969 1 86.69 174 ALA B CA 1
ATOM 3699 C C . ALA B 1 174 ? -17.531 -18.812 -19.453 1 86.69 174 ALA B C 1
ATOM 3701 O O . ALA B 1 174 ? -16.562 -19.125 -20.156 1 86.69 174 ALA B O 1
ATOM 3702 N N . ASN B 1 175 ? -18.484 -18.109 -20 1 89.19 175 ASN B N 1
ATOM 3703 C CA . ASN B 1 175 ? -18.516 -17.797 -21.438 1 89.19 175 ASN B CA 1
ATOM 3704 C C . ASN B 1 175 ? -18.391 -16.297 -21.688 1 89.19 175 ASN B C 1
ATOM 3706 O O . ASN B 1 175 ? -19.109 -15.75 -22.531 1 89.19 175 ASN B O 1
ATOM 3710 N N . ALA B 1 176 ? -17.438 -15.812 -20.922 1 91.75 176 ALA B N 1
ATOM 3711 C CA . ALA B 1 176 ? -17.25 -14.375 -21.109 1 91.75 176 ALA B CA 1
ATOM 3712 C C . ALA B 1 176 ? -16.656 -14.07 -22.484 1 91.75 176 ALA B C 1
ATOM 3714 O O . ALA B 1 176 ? -15.719 -14.742 -22.906 1 91.75 176 ALA B O 1
ATOM 3715 N N . PRO B 1 177 ? -17.203 -13.094 -23.172 1 94.38 177 PRO B N 1
ATOM 3716 C CA . PRO B 1 177 ? -16.578 -12.688 -24.438 1 94.38 177 PRO B CA 1
ATOM 3717 C C . PRO B 1 177 ? -15.18 -12.109 -24.25 1 94.38 177 PRO B C 1
ATOM 3719 O O . PRO B 1 177 ? -14.773 -11.828 -23.109 1 94.38 177 PRO B O 1
ATOM 3722 N N . PRO B 1 178 ? -14.445 -11.992 -25.375 1 94.38 178 PRO B N 1
ATOM 3723 C CA . PRO B 1 178 ? -13.062 -11.516 -25.281 1 94.38 178 PRO B CA 1
ATOM 3724 C C . PRO B 1 178 ? -12.969 -10.086 -24.75 1 94.38 178 PRO B C 1
ATOM 3726 O O . PRO B 1 178 ? -11.93 -9.688 -24.219 1 94.38 178 PRO B O 1
ATOM 3729 N N . GLU B 1 179 ? -14.07 -9.312 -24.953 1 95.69 179 GLU B N 1
ATOM 3730 C CA . GLU B 1 179 ? -14.148 -7.949 -24.453 1 95.69 179 GLU B CA 1
ATOM 3731 C C . GLU B 1 179 ? -15.5 -7.695 -23.766 1 95.69 179 GLU B C 1
ATOM 3733 O O . GLU B 1 179 ? -16.516 -8.227 -24.203 1 95.69 179 GLU B O 1
ATOM 3738 N N . LEU B 1 180 ? -15.414 -6.879 -22.781 1 94.81 180 LEU B N 1
ATOM 3739 C CA . LEU B 1 180 ? -16.641 -6.547 -22.047 1 94.81 180 LEU B CA 1
ATOM 3740 C C . LEU B 1 180 ? -16.891 -5.047 -22.062 1 94.81 180 LEU B C 1
ATOM 3742 O O . LEU B 1 180 ? -16 -4.266 -22.422 1 94.81 180 LEU B O 1
ATOM 3746 N N . THR B 1 181 ? -18.156 -4.711 -21.797 1 92.38 181 THR B N 1
ATOM 3747 C CA . THR B 1 181 ? -18.547 -3.328 -21.547 1 92.38 181 THR B CA 1
ATOM 3748 C C . THR B 1 181 ? -19.109 -3.17 -20.141 1 92.38 181 THR B C 1
ATOM 3750 O O . THR B 1 181 ? -19.5 -4.152 -19.516 1 92.38 181 THR B O 1
ATOM 3753 N N . GLN B 1 182 ? -19.016 -1.963 -19.641 1 87.62 182 GLN B N 1
ATOM 3754 C CA . GLN B 1 182 ? -19.578 -1.711 -18.312 1 87.62 182 GLN B CA 1
ATOM 3755 C C . GLN B 1 182 ? -21.047 -2.137 -18.25 1 87.62 182 GLN B C 1
ATOM 3757 O O . GLN B 1 182 ? -21.5 -2.633 -17.219 1 87.62 182 GLN B O 1
ATOM 3762 N N . GLU B 1 183 ? -21.781 -2.006 -19.328 1 86.5 183 GLU B N 1
ATOM 3763 C CA . GLU B 1 183 ? -23.188 -2.373 -19.391 1 86.5 183 GLU B CA 1
ATOM 3764 C C . GLU B 1 183 ? -23.375 -3.869 -19.156 1 86.5 183 GLU B C 1
ATOM 3766 O O . GLU B 1 183 ? -24.344 -4.281 -18.5 1 86.5 183 GLU B O 1
ATOM 3771 N N . MET B 1 184 ? -22.531 -4.652 -19.719 1 85.94 184 MET B N 1
ATOM 3772 C CA . MET B 1 184 ? -22.609 -6.102 -19.562 1 85.94 184 MET B CA 1
ATOM 3773 C C . MET B 1 184 ? -22.422 -6.512 -18.109 1 85.94 184 MET B C 1
ATOM 3775 O O . MET B 1 184 ? -22.812 -7.617 -17.719 1 85.94 184 MET B O 1
ATOM 3779 N N . LEU B 1 185 ? -21.812 -5.566 -17.312 1 85.81 185 LEU B N 1
ATOM 3780 C CA . LEU B 1 185 ? -21.516 -5.875 -15.914 1 85.81 185 LEU B CA 1
ATOM 3781 C C . LEU B 1 185 ? -22.531 -5.23 -14.977 1 85.81 185 LEU B C 1
ATOM 3783 O O . LEU B 1 185 ? -22.469 -5.438 -13.766 1 85.81 185 LEU B O 1
ATOM 3787 N N . ALA B 1 186 ? -23.453 -4.508 -15.469 1 78.88 186 ALA B N 1
ATOM 3788 C CA . ALA B 1 186 ? -24.344 -3.656 -14.703 1 78.88 186 ALA B CA 1
ATOM 3789 C C . ALA B 1 186 ? -25.172 -4.484 -13.719 1 78.88 186 ALA B C 1
ATOM 3791 O O . ALA B 1 186 ? -25.5 -4.016 -12.625 1 78.88 186 ALA B O 1
ATOM 3792 N N . SER B 1 187 ? -25.5 -5.695 -13.992 1 80.31 187 SER B N 1
ATOM 3793 C CA . SER B 1 187 ? -26.375 -6.512 -13.156 1 80.31 187 SER B CA 1
ATOM 3794 C C . SER B 1 187 ? -25.562 -7.391 -12.203 1 80.31 187 SER B C 1
ATOM 3796 O O . SER B 1 187 ? -26.125 -8.102 -11.375 1 80.31 187 SER B O 1
ATOM 3798 N N . ARG B 1 188 ? -24.328 -7.211 -12.281 1 83.25 188 ARG B N 1
ATOM 3799 C CA . ARG B 1 188 ? -23.469 -8.062 -11.461 1 83.25 188 ARG B CA 1
ATOM 3800 C C . ARG B 1 188 ? -22.984 -7.316 -10.227 1 83.25 188 ARG B C 1
ATOM 3802 O O . ARG B 1 188 ? -23.031 -6.086 -10.172 1 83.25 188 ARG B O 1
ATOM 3809 N N . LYS B 1 189 ? -22.609 -8.055 -9.227 1 88.12 189 LYS B N 1
ATOM 3810 C CA . LYS B 1 189 ? -22.094 -7.469 -7.996 1 88.12 189 LYS B CA 1
ATOM 3811 C C . LYS B 1 189 ? -20.688 -6.906 -8.203 1 88.12 189 LYS B C 1
ATOM 3813 O O . LYS B 1 189 ? -19.734 -7.664 -8.383 1 88.12 189 LYS B O 1
ATOM 3818 N N . LEU B 1 190 ? -20.578 -5.617 -8.133 1 89.19 190 LEU B N 1
ATOM 3819 C CA . LEU B 1 190 ? -19.297 -4.953 -8.375 1 89.19 190 LEU B CA 1
ATOM 3820 C C . LEU B 1 190 ? -18.672 -4.488 -7.066 1 89.19 190 LEU B C 1
ATOM 3822 O O . LEU B 1 190 ? -19.359 -3.934 -6.207 1 89.19 190 LEU B O 1
ATOM 3826 N N . ILE B 1 191 ? -17.469 -4.816 -6.984 1 91.62 191 ILE B N 1
ATOM 3827 C CA . ILE B 1 191 ? -16.688 -4.234 -5.906 1 91.62 191 ILE B CA 1
ATOM 3828 C C . ILE B 1 191 ? -16.297 -2.799 -6.262 1 91.62 191 ILE B C 1
ATOM 3830 O O . ILE B 1 191 ? -15.734 -2.547 -7.328 1 91.62 191 ILE B O 1
ATOM 3834 N N . GLY B 1 192 ? -16.641 -1.923 -5.387 1 86.44 192 GLY B N 1
ATOM 3835 C CA . GLY B 1 192 ? -16.344 -0.521 -5.629 1 86.44 192 GLY B CA 1
ATOM 3836 C C . GLY B 1 192 ? -14.891 -0.166 -5.363 1 86.44 192 GLY B C 1
ATOM 3837 O O . GLY B 1 192 ? -14.25 -0.767 -4.5 1 86.44 192 GLY B O 1
ATOM 3838 N N . LEU B 1 193 ? -14.406 0.76 -6.109 1 82.06 193 LEU B N 1
ATOM 3839 C CA . LEU B 1 193 ? -13.07 1.299 -5.875 1 82.06 193 LEU B CA 1
ATOM 3840 C C . LEU B 1 193 ? -13.148 2.742 -5.387 1 82.06 193 LEU B C 1
ATOM 3842 O O . LEU B 1 193 ? -13.883 3.555 -5.949 1 82.06 193 LEU B O 1
ATOM 3846 N N . SER B 1 194 ? -12.602 2.873 -4.188 1 68.44 194 SER B N 1
ATOM 3847 C CA . SER B 1 194 ? -12.602 4.219 -3.619 1 68.44 194 SER B CA 1
ATOM 3848 C C . SER B 1 194 ? -11.266 4.914 -3.857 1 68.44 194 SER B C 1
ATOM 3850 O O . SER B 1 194 ? -10.297 4.281 -4.27 1 68.44 194 SER B O 1
ATOM 3852 N N . GLY B 1 195 ? -11.25 6.25 -3.709 1 56.44 195 GLY B N 1
ATOM 3853 C CA . GLY B 1 195 ? -10.031 7.051 -3.717 1 56.44 195 GLY B CA 1
ATOM 3854 C C . GLY B 1 195 ? -9.898 7.918 -4.953 1 56.44 195 GLY B C 1
ATOM 3855 O O . GLY B 1 195 ? -10.758 7.887 -5.836 1 56.44 195 GLY B O 1
ATOM 3856 N N . SER B 1 196 ? -9.109 8.891 -4.898 1 45.03 196 SER B N 1
ATOM 3857 C CA . SER B 1 196 ? -8.898 9.977 -5.848 1 45.03 196 SER B CA 1
ATOM 3858 C C . SER B 1 196 ? -8.305 9.469 -7.152 1 45.03 196 SER B C 1
ATOM 3860 O O . SER B 1 196 ? -8 10.25 -8.055 1 45.03 196 SER B O 1
ATOM 3862 N N . GLY B 1 197 ? -8.242 8.172 -7.273 1 46.44 197 GLY B N 1
ATOM 3863 C CA . GLY B 1 197 ? -7.609 7.812 -8.531 1 46.44 197 GLY B CA 1
ATOM 3864 C C . GLY B 1 197 ? -8.578 7.758 -9.695 1 46.44 197 GLY B C 1
ATOM 3865 O O . GLY B 1 197 ? -9.711 8.234 -9.594 1 46.44 197 GLY B O 1
ATOM 3866 N N . TYR B 1 198 ? -8.039 7.543 -10.883 1 41.53 198 TYR B N 1
ATOM 3867 C CA . TYR B 1 198 ? -8.75 7.492 -12.164 1 41.53 198 TYR B CA 1
ATOM 3868 C C . TYR B 1 198 ? -10.086 6.773 -12.016 1 41.53 198 TYR B C 1
ATOM 3870 O O . TYR B 1 198 ? -11.117 7.277 -12.461 1 41.53 198 TYR B O 1
ATOM 3878 N N . VAL B 1 199 ? -10.055 5.711 -11.32 1 43.44 199 VAL B N 1
ATOM 3879 C CA . VAL B 1 199 ? -11.258 4.891 -11.273 1 43.44 199 VAL B CA 1
ATOM 3880 C C . VAL B 1 199 ? -12.234 5.457 -10.242 1 43.44 199 VAL B C 1
ATOM 3882 O O . VAL B 1 199 ? -13.445 5.449 -10.453 1 43.44 199 VAL B O 1
ATOM 3885 N N . GLY B 1 200 ? -11.594 5.848 -9.133 1 46.94 200 GLY B N 1
ATOM 3886 C CA . GLY B 1 200 ? -12.5 6.426 -8.156 1 46.94 200 GLY B CA 1
ATOM 3887 C C . GLY B 1 200 ? -13.305 7.59 -8.695 1 46.94 200 GLY B C 1
ATOM 3888 O O . GLY B 1 200 ? -14.469 7.773 -8.328 1 46.94 200 GLY B O 1
ATOM 3889 N N . SER B 1 201 ? -12.617 8.32 -9.555 1 44.12 201 SER B N 1
ATOM 3890 C CA . SER B 1 201 ? -13.297 9.453 -10.18 1 44.12 201 SER B CA 1
ATOM 3891 C C . SER B 1 201 ? -14.328 8.977 -11.195 1 44.12 201 SER B C 1
ATOM 3893 O O . SER B 1 201 ? -15.32 9.672 -11.445 1 44.12 201 SER B O 1
ATOM 3895 N N . LEU B 1 202 ? -14.016 7.953 -11.867 1 42.25 202 LEU B N 1
ATOM 3896 C CA . LEU B 1 202 ? -14.914 7.465 -12.906 1 42.25 202 LEU B CA 1
ATOM 3897 C C . LEU B 1 202 ? -16.266 7.086 -12.32 1 42.25 202 LEU B C 1
ATOM 3899 O O . LEU B 1 202 ? -17.312 7.297 -12.953 1 42.25 202 LEU B O 1
ATOM 3903 N N . PHE B 1 203 ? -16.172 6.504 -11.242 1 43.16 203 PHE B N 1
ATOM 3904 C CA . PHE B 1 203 ? -17.438 6.027 -10.711 1 43.16 203 PHE B CA 1
ATOM 3905 C C . PHE B 1 203 ? -18.078 7.082 -9.82 1 43.16 203 PHE B C 1
ATOM 3907 O O . PHE B 1 203 ? -19.297 7.043 -9.586 1 43.16 203 PHE B O 1
ATOM 3914 N N . ASN B 1 204 ? -17.234 7.941 -9.273 1 40.94 204 ASN B N 1
ATOM 3915 C CA . ASN B 1 204 ? -17.859 8.984 -8.461 1 40.94 204 ASN B CA 1
ATOM 3916 C C . ASN B 1 204 ? -18.469 10.078 -9.32 1 40.94 204 ASN B C 1
ATOM 3918 O O . ASN B 1 204 ? -19.141 10.984 -8.812 1 40.94 204 ASN B O 1
ATOM 3922 N N . GLU B 1 205 ? -18.156 10.125 -10.531 1 36.41 205 GLU B N 1
ATOM 3923 C CA . GLU B 1 205 ? -18.516 11.32 -11.297 1 36.41 205 GLU B CA 1
ATOM 3924 C C . GLU B 1 205 ? -19.984 11.289 -11.703 1 36.41 205 GLU B C 1
ATOM 3926 O O . GLU B 1 205 ? -20.562 12.328 -12.039 1 36.41 205 GLU B O 1
ATOM 3931 N N . ASP B 1 206 ? -20.547 10.234 -12.297 1 34.88 206 ASP B N 1
ATOM 3932 C CA . ASP B 1 206 ? -21.734 10.633 -13.031 1 34.88 206 ASP B CA 1
ATOM 3933 C C . ASP B 1 206 ? -22.922 10.875 -12.086 1 34.88 206 ASP B C 1
ATOM 3935 O O . ASP B 1 206 ? -23.469 9.922 -11.531 1 34.88 206 ASP B O 1
ATOM 3939 N N . PRO B 1 207 ? -23.172 12.023 -11.641 1 35.16 207 PRO B N 1
ATOM 3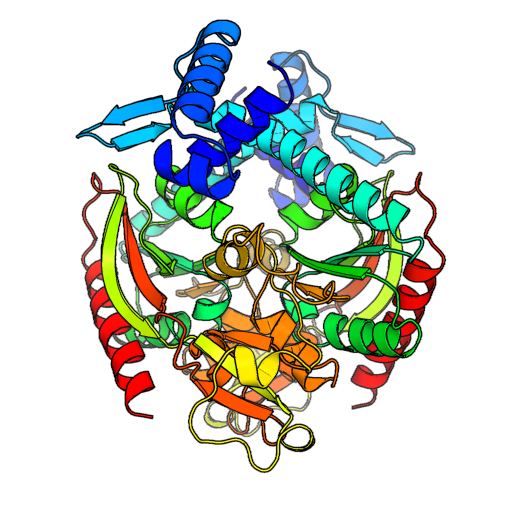940 C CA . PRO B 1 207 ? -24.359 12.352 -10.859 1 35.16 207 PRO B CA 1
ATOM 3941 C C . PRO B 1 207 ? -25.641 11.805 -11.492 1 35.16 207 PRO B C 1
ATOM 3943 O O . PRO B 1 207 ? -26.625 11.562 -10.781 1 35.16 207 PRO B O 1
ATOM 3946 N N . ASP B 1 208 ? -25.766 12.008 -12.672 1 36.19 208 ASP B N 1
ATOM 3947 C CA . ASP B 1 208 ? -27.016 11.734 -13.398 1 36.19 208 ASP B CA 1
ATOM 3948 C C . ASP B 1 208 ? -27.188 10.242 -13.664 1 36.19 208 ASP B C 1
ATOM 3950 O O . ASP B 1 208 ? -28.203 9.812 -14.211 1 36.19 208 ASP B O 1
ATOM 3954 N N . GLN B 1 209 ? -26.141 9.523 -13.797 1 36.91 209 GLN B N 1
ATOM 3955 C CA . GLN B 1 209 ? -26.375 8.086 -13.961 1 36.91 209 GLN B CA 1
ATOM 3956 C C . GLN B 1 209 ? -26.781 7.441 -12.641 1 36.91 209 GLN B C 1
ATOM 3958 O O . GLN B 1 209 ? -26.344 7.855 -11.57 1 36.91 209 GLN B O 1
ATOM 3963 N N . PRO B 1 210 ? -27.844 6.754 -12.688 1 36.59 210 PRO B N 1
ATOM 3964 C CA . PRO B 1 210 ? -28.281 6.012 -11.5 1 36.59 210 PRO B CA 1
ATOM 3965 C C . PRO B 1 210 ? -27.109 5.488 -10.672 1 36.59 210 PRO B C 1
ATOM 3967 O O . PRO B 1 210 ? -26.062 5.109 -11.227 1 36.59 210 PRO B O 1
ATOM 3970 N N . THR B 1 211 ? -26.828 6.172 -9.586 1 39.5 211 THR B N 1
ATOM 3971 C CA . THR B 1 211 ? -25.828 5.684 -8.648 1 39.5 211 THR B CA 1
ATOM 3972 C C . THR B 1 211 ? -25.594 4.188 -8.828 1 39.5 211 THR B C 1
ATOM 3974 O O . THR B 1 211 ? -26.547 3.4 -8.797 1 39.5 211 THR B O 1
ATOM 3977 N N . PRO B 1 212 ? -24.688 3.771 -9.688 1 41.28 212 PRO B N 1
ATOM 3978 C CA . PRO B 1 212 ? -24.578 2.311 -9.742 1 41.28 212 PRO B CA 1
ATOM 3979 C C . PRO B 1 212 ? -25.031 1.635 -8.445 1 41.28 212 PRO B C 1
ATOM 3981 O O . PRO B 1 212 ? -25.016 2.258 -7.383 1 41.28 212 PRO B O 1
ATOM 3984 N N . PRO B 1 213 ? -25.797 0.622 -8.547 1 45.28 213 PRO B N 1
ATOM 3985 C CA . PRO B 1 213 ? -26.219 -0.093 -7.336 1 45.28 213 PRO B CA 1
ATOM 3986 C C . PRO B 1 213 ? -25.172 -0.03 -6.223 1 45.28 213 PRO B C 1
ATOM 3988 O O . PRO B 1 213 ? -23.969 -0.045 -6.5 1 45.28 213 PRO B O 1
ATOM 3991 N N . ARG B 1 214 ? -25.469 0.728 -5.102 1 51.88 214 ARG B N 1
ATOM 3992 C CA . ARG B 1 214 ? -24.734 0.961 -3.863 1 51.88 214 ARG B CA 1
ATOM 3993 C C . ARG B 1 214 ? -23.781 -0.195 -3.562 1 51.88 214 ARG B C 1
ATOM 3995 O O . ARG B 1 214 ? -24.234 -1.326 -3.35 1 51.88 214 ARG B O 1
ATOM 4002 N N . GLN B 1 215 ? -22.562 -0.027 -4.059 1 62.44 215 GLN B N 1
ATOM 4003 C CA . GLN B 1 215 ? -21.547 -1.032 -3.789 1 62.44 215 GLN B CA 1
ATOM 4004 C C . GLN B 1 215 ? -21.406 -1.296 -2.291 1 62.44 215 GLN B C 1
ATOM 4006 O O . GLN B 1 215 ? -21.234 -0.364 -1.505 1 62.44 215 GLN B O 1
ATOM 4011 N N . LYS B 1 216 ? -21.734 -2.5 -1.899 1 78.81 216 LYS B N 1
ATOM 4012 C CA . LYS B 1 216 ? -21.703 -2.916 -0.5 1 78.81 216 LYS B CA 1
ATOM 4013 C C . LYS B 1 216 ? -20.266 -3.021 0.009 1 78.81 216 LYS B C 1
ATOM 4015 O O . LYS B 1 216 ? -20 -2.76 1.183 1 78.81 216 LYS B O 1
ATOM 4020 N N . ILE B 1 217 ? -19.312 -3.197 -0.953 1 89.56 217 ILE B N 1
ATOM 4021 C CA . ILE B 1 217 ? -17.906 -3.248 -0.6 1 89.56 217 ILE B CA 1
ATOM 4022 C C . ILE B 1 217 ? -17.109 -2.271 -1.475 1 89.56 217 ILE B C 1
ATOM 4024 O O . ILE B 1 217 ? -17.234 -2.289 -2.701 1 89.56 217 ILE B O 1
ATOM 4028 N N . THR B 1 218 ? -16.406 -1.395 -0.82 1 89.31 218 THR B N 1
ATOM 4029 C CA . THR B 1 218 ? -15.516 -0.458 -1.501 1 89.31 218 THR B CA 1
ATOM 4030 C C . THR B 1 218 ? -14.086 -0.605 -0.997 1 89.31 218 THR B C 1
ATOM 4032 O O . THR B 1 218 ? -13.859 -0.76 0.205 1 89.31 218 THR B O 1
ATOM 4035 N N . VAL B 1 219 ? -13.141 -0.587 -1.94 1 92 219 VAL B N 1
ATOM 4036 C CA . VAL B 1 219 ? -11.734 -0.704 -1.573 1 92 219 VAL B CA 1
ATOM 4037 C C . VAL B 1 219 ? -10.93 0.415 -2.234 1 92 219 VAL B C 1
ATOM 4039 O O . VAL B 1 219 ? -11.328 0.936 -3.281 1 92 219 VAL B O 1
ATOM 4042 N N . GLN B 1 220 ? -9.852 0.73 -1.609 1 86.94 220 GLN B N 1
ATOM 4043 C CA . GLN B 1 220 ? -8.969 1.764 -2.143 1 86.94 220 GLN B CA 1
ATOM 4044 C C . GLN B 1 220 ? -7.938 1.169 -3.096 1 86.94 220 GLN B C 1
ATOM 4046 O O . GLN B 1 220 ? -7.5 1.832 -4.039 1 86.94 220 GLN B O 1
ATOM 4051 N N . THR B 1 221 ? -7.535 -0.024 -2.861 1 93.94 221 THR B N 1
ATOM 4052 C CA . THR B 1 221 ? -6.395 -0.621 -3.547 1 93.94 221 THR B CA 1
ATOM 4053 C C . THR B 1 221 ? -6.848 -1.769 -4.445 1 93.94 221 THR B C 1
ATOM 4055 O O . THR B 1 221 ? -7.578 -2.658 -4.008 1 93.94 221 THR B O 1
ATOM 4058 N N . TYR B 1 222 ? -6.344 -1.834 -5.664 1 94.56 222 TYR B N 1
ATOM 4059 C CA . TYR B 1 222 ? -6.801 -2.771 -6.688 1 94.56 222 TYR B CA 1
ATOM 4060 C C . TYR B 1 222 ? -6.539 -4.211 -6.262 1 94.56 222 TYR B C 1
ATOM 4062 O O . TYR B 1 222 ? -7.367 -5.094 -6.5 1 94.56 222 TYR B O 1
ATOM 4070 N N . TYR B 1 223 ? -5.398 -4.473 -5.676 1 96.69 223 TYR B N 1
ATOM 4071 C CA . TYR B 1 223 ? -5.105 -5.871 -5.395 1 96.69 223 TYR B CA 1
ATOM 4072 C C . TYR B 1 223 ? -5.996 -6.398 -4.273 1 96.69 223 TYR B C 1
ATOM 4074 O O . TYR B 1 223 ? -6.199 -7.609 -4.152 1 96.69 223 TYR B O 1
ATOM 4082 N N . VAL B 1 224 ? -6.492 -5.504 -3.41 1 97.38 224 VAL B N 1
ATOM 4083 C CA . VAL B 1 224 ? -7.48 -5.922 -2.418 1 97.38 224 VAL B CA 1
ATOM 4084 C C . VAL B 1 224 ? -8.773 -6.332 -3.115 1 97.38 224 VAL B C 1
ATOM 4086 O O . VAL B 1 224 ? -9.406 -7.32 -2.732 1 97.38 224 VAL B O 1
ATOM 4089 N N . ALA B 1 225 ? -9.164 -5.559 -4.113 1 96.69 225 ALA B N 1
ATOM 4090 C CA . ALA B 1 225 ? -10.328 -5.922 -4.922 1 96.69 225 ALA B CA 1
ATOM 4091 C C . ALA B 1 225 ? -10.133 -7.289 -5.57 1 96.69 225 ALA B C 1
ATOM 4093 O O . ALA B 1 225 ? -11.055 -8.109 -5.582 1 96.69 225 ALA B O 1
ATOM 4094 N N . ALA B 1 226 ? -8.961 -7.492 -6.09 1 97.69 226 ALA B N 1
ATOM 4095 C CA . ALA B 1 226 ? -8.672 -8.773 -6.723 1 97.69 226 ALA B CA 1
ATOM 4096 C C . ALA B 1 226 ? -8.82 -9.922 -5.73 1 97.69 226 ALA B C 1
ATOM 4098 O O . ALA B 1 226 ? -9.344 -10.984 -6.074 1 97.69 226 ALA B O 1
ATOM 4099 N N . ALA B 1 227 ? -8.336 -9.719 -4.516 1 98 227 ALA B N 1
ATOM 4100 C CA . ALA B 1 227 ? -8.461 -10.75 -3.482 1 98 227 ALA B CA 1
ATOM 4101 C C . ALA B 1 227 ? -9.93 -11.023 -3.154 1 98 227 ALA B C 1
ATOM 4103 O O . ALA B 1 227 ? -10.32 -12.172 -2.961 1 98 227 ALA B O 1
ATOM 4104 N N . LEU B 1 228 ? -10.703 -9.969 -3.084 1 97.69 228 LEU B N 1
ATOM 4105 C CA . LEU B 1 228 ? -12.125 -10.133 -2.807 1 97.69 228 LEU B CA 1
ATOM 4106 C C . LEU B 1 228 ? -12.812 -10.914 -3.922 1 97.69 228 LEU B C 1
ATOM 4108 O O . LEU B 1 228 ? -13.672 -11.758 -3.656 1 97.69 228 LEU B O 1
ATOM 4112 N N . VAL B 1 229 ? -12.445 -10.656 -5.191 1 97.5 229 VAL B N 1
ATOM 4113 C CA . VAL B 1 229 ? -12.969 -11.438 -6.305 1 97.5 229 VAL B CA 1
ATOM 4114 C C . VAL B 1 229 ? -12.609 -12.914 -6.129 1 97.5 229 VAL B C 1
ATOM 4116 O O . VAL B 1 229 ? -13.453 -13.789 -6.301 1 97.5 229 VAL B O 1
ATOM 4119 N N . ARG B 1 230 ? -11.352 -13.141 -5.781 1 97.44 230 ARG B N 1
ATOM 4120 C CA . ARG B 1 230 ? -10.867 -14.5 -5.566 1 97.44 230 ARG B CA 1
ATOM 4121 C C . ARG B 1 230 ? -11.703 -15.227 -4.52 1 97.44 230 ARG B C 1
ATOM 4123 O O . ARG B 1 230 ? -11.953 -16.422 -4.633 1 97.44 230 ARG B O 1
ATOM 4130 N N . HIS B 1 231 ? -12.133 -14.469 -3.561 1 96.88 231 HIS B N 1
ATOM 4131 C CA . HIS B 1 231 ? -12.891 -15.062 -2.471 1 96.88 231 HIS B CA 1
ATOM 4132 C C . HIS B 1 231 ? -14.391 -15.039 -2.762 1 96.88 231 HIS B C 1
ATOM 4134 O O . HIS B 1 231 ? -15.203 -15.289 -1.871 1 96.88 231 HIS B O 1
ATOM 4140 N N . GLY B 1 232 ? -14.797 -14.602 -3.918 1 94.94 232 GLY B N 1
ATOM 4141 C CA . GLY B 1 232 ? -16.141 -14.844 -4.402 1 94.94 232 GLY B CA 1
ATOM 4142 C C . GLY B 1 232 ? -17.078 -13.664 -4.195 1 94.94 232 GLY B C 1
ATOM 4143 O O . GLY B 1 232 ? -18.297 -13.797 -4.336 1 94.94 232 GLY B O 1
ATOM 4144 N N . VAL B 1 233 ? -16.625 -12.508 -3.867 1 94 233 VAL B N 1
ATOM 4145 C CA . VAL B 1 233 ? -17.469 -11.367 -3.539 1 94 233 VAL B CA 1
ATOM 4146 C C . VAL B 1 233 ? -18.125 -10.828 -4.809 1 94 233 VAL B C 1
ATOM 4148 O O . VAL B 1 233 ? -19.234 -10.305 -4.766 1 94 233 VAL B O 1
ATOM 4151 N N . GLY B 1 234 ? -17.547 -10.992 -5.938 1 92.75 234 GLY B N 1
ATOM 4152 C CA . GLY B 1 234 ? -18.078 -10.438 -7.168 1 92.75 234 GLY B CA 1
ATOM 4153 C C . GLY B 1 234 ? -17 -10.148 -8.203 1 92.75 234 GLY B C 1
ATOM 4154 O O . GLY B 1 234 ? -16.047 -10.914 -8.344 1 92.75 234 GLY B O 1
ATOM 4155 N N . PHE B 1 235 ? -17.344 -8.992 -8.961 1 93.75 235 PHE B N 1
ATOM 4156 C CA . PHE B 1 235 ? -16.453 -8.523 -10.008 1 93.75 235 PHE B CA 1
ATOM 4157 C C . PHE B 1 235 ? -15.719 -7.258 -9.57 1 93.75 235 PHE B C 1
ATOM 4159 O O . PHE B 1 235 ? -16.219 -6.504 -8.734 1 93.75 235 PHE B O 1
ATOM 4166 N N . ALA B 1 236 ? -14.57 -7.105 -10.18 1 94.69 236 ALA B N 1
ATOM 4167 C CA . ALA B 1 236 ? -13.844 -5.859 -9.945 1 94.69 236 ALA B CA 1
ATOM 4168 C C . ALA B 1 236 ? -13.336 -5.266 -11.258 1 94.69 236 ALA B C 1
ATOM 4170 O O . ALA B 1 236 ? -12.922 -5.996 -12.156 1 94.69 236 ALA B O 1
ATOM 4171 N N . ILE B 1 237 ? -13.453 -4 -11.367 1 93.31 237 ILE B N 1
ATOM 4172 C CA . ILE B 1 237 ? -12.812 -3.268 -12.461 1 93.31 237 ILE B CA 1
ATOM 4173 C C . ILE B 1 237 ? -11.469 -2.715 -11.984 1 93.31 237 ILE B C 1
ATOM 4175 O O . ILE B 1 237 ? -11.422 -1.824 -11.133 1 93.31 237 ILE B O 1
ATOM 4179 N N . ILE B 1 238 ? -10.398 -3.26 -12.539 1 94.75 238 ILE B N 1
ATOM 4180 C CA . ILE B 1 238 ? -9.062 -2.898 -12.102 1 94.75 238 ILE B CA 1
ATOM 4181 C C . ILE B 1 238 ? -8.133 -2.76 -13.305 1 94.75 238 ILE B C 1
ATOM 4183 O O . ILE B 1 238 ? -8.547 -2.996 -14.445 1 94.75 238 ILE B O 1
ATOM 4187 N N . ASP B 1 239 ? -6.934 -2.305 -13.031 1 93.44 239 ASP B N 1
ATOM 4188 C CA . ASP B 1 239 ? -5.957 -2.223 -14.117 1 93.44 239 ASP B CA 1
ATOM 4189 C C . ASP B 1 239 ? -5.434 -3.607 -14.484 1 93.44 239 ASP B C 1
ATOM 4191 O O . ASP B 1 239 ? -5.379 -4.504 -13.641 1 93.44 239 ASP B O 1
ATOM 4195 N N . GLU B 1 240 ? -5.012 -3.781 -15.703 1 95.38 240 GLU B N 1
ATOM 4196 C CA . GLU B 1 240 ? -4.574 -5.07 -16.234 1 95.38 240 GLU B CA 1
ATOM 4197 C C . GLU B 1 240 ? -3.303 -5.551 -15.539 1 95.38 240 GLU B C 1
ATOM 4199 O O . GLU B 1 240 ? -3.059 -6.754 -15.445 1 95.38 240 GLU B O 1
ATOM 4204 N N . PHE B 1 241 ? -2.43 -4.617 -15.07 1 95.94 241 PHE B N 1
ATOM 4205 C CA . PHE B 1 241 ? -1.211 -5.008 -14.375 1 95.94 241 PHE B CA 1
ATOM 4206 C C . PHE B 1 241 ? -1.54 -5.75 -13.086 1 95.94 241 PHE B C 1
ATOM 4208 O O . PHE B 1 241 ? -0.933 -6.781 -12.789 1 95.94 241 PHE B O 1
ATOM 4215 N N . THR B 1 242 ? -2.494 -5.215 -12.359 1 96.81 242 THR B N 1
ATOM 4216 C CA . THR B 1 242 ? -2.945 -5.871 -11.141 1 96.81 242 THR B CA 1
ATOM 4217 C C . THR B 1 242 ? -3.594 -7.215 -11.461 1 96.81 242 THR B C 1
ATOM 4219 O O . THR B 1 242 ? -3.348 -8.211 -10.773 1 96.81 242 THR B O 1
ATOM 4222 N N . ALA B 1 243 ? -4.41 -7.246 -12.5 1 97.12 243 ALA B N 1
ATOM 4223 C CA . ALA B 1 243 ? -5.074 -8.492 -12.875 1 97.12 243 ALA B CA 1
ATOM 4224 C C . ALA B 1 243 ? -4.055 -9.586 -13.188 1 97.12 243 ALA B C 1
ATOM 4226 O O . ALA B 1 243 ? -4.16 -10.703 -12.68 1 97.12 243 ALA B O 1
ATOM 4227 N N . ARG B 1 244 ? -3.078 -9.281 -13.945 1 95.88 244 ARG B N 1
ATOM 4228 C CA . ARG B 1 244 ? -2.057 -10.242 -14.344 1 95.88 244 ARG B CA 1
ATOM 4229 C C . ARG B 1 244 ? -1.263 -10.727 -13.133 1 95.88 244 ARG B C 1
ATOM 4231 O O . ARG B 1 244 ? -0.98 -11.922 -13 1 95.88 244 ARG B O 1
ATOM 4238 N N . ALA B 1 245 ? -0.972 -9.82 -12.289 1 95.44 245 ALA B N 1
ATOM 4239 C CA . ALA B 1 245 ? -0.16 -10.156 -11.117 1 95.44 245 ALA B CA 1
ATOM 4240 C C . ALA B 1 245 ? -0.937 -11.031 -10.141 1 95.44 245 ALA B C 1
ATOM 4242 O O . ALA B 1 245 ? -0.346 -11.672 -9.266 1 95.44 245 ALA B O 1
ATOM 4243 N N . ASN B 1 246 ? -2.225 -11.008 -10.188 1 95.62 246 ASN B N 1
ATOM 4244 C CA . ASN B 1 246 ? -3.059 -11.758 -9.25 1 95.62 246 ASN B CA 1
ATOM 4245 C C . ASN B 1 246 ? -3.713 -12.961 -9.93 1 95.62 246 ASN B C 1
ATOM 4247 O O . ASN B 1 246 ? -4.598 -13.594 -9.352 1 95.62 246 ASN B O 1
ATOM 4251 N N . MET B 1 247 ? -3.295 -13.297 -11.062 1 94.06 247 MET B N 1
ATOM 4252 C CA . MET B 1 247 ? -3.957 -14.336 -11.852 1 94.06 247 MET B CA 1
ATOM 4253 C C . MET B 1 247 ? -3.766 -15.711 -11.211 1 94.06 247 MET B C 1
ATOM 4255 O O . MET B 1 247 ? -2.711 -15.992 -10.641 1 94.06 247 MET B O 1
ATOM 4259 N N . SER B 1 248 ? -4.715 -16.484 -11.219 1 92.88 248 SER B N 1
ATOM 4260 C CA . SER B 1 248 ? -4.746 -17.875 -10.797 1 92.88 248 SER B CA 1
ATOM 4261 C C . SER B 1 248 ? -5.664 -18.703 -11.695 1 92.88 248 SER B C 1
ATOM 4263 O O . SER B 1 248 ? -6.281 -18.172 -12.617 1 92.88 248 SER B O 1
ATOM 4265 N N . GLU B 1 249 ? -5.777 -20 -11.406 1 91.62 249 GLU B N 1
ATOM 4266 C CA . GLU B 1 249 ? -6.609 -20.891 -12.211 1 91.62 249 GLU B CA 1
ATOM 4267 C C . GLU B 1 249 ? -8.086 -20.531 -12.086 1 91.62 249 GLU B C 1
ATOM 4269 O O . GLU B 1 249 ? -8.867 -20.75 -13.016 1 91.62 249 GLU B O 1
ATOM 4274 N N . SER B 1 250 ? -8.391 -19.953 -11.023 1 94.88 250 SER B N 1
ATOM 4275 C CA . SER B 1 250 ? -9.805 -19.688 -10.75 1 94.88 250 SER B CA 1
ATOM 4276 C C . SER B 1 250 ? -10.219 -18.312 -11.266 1 94.88 250 SER B C 1
ATOM 4278 O O . SER B 1 250 ? -11.414 -18.016 -11.328 1 94.88 250 SER B O 1
ATOM 4280 N N . LEU B 1 251 ? -9.297 -17.5 -11.641 1 97.19 251 LEU B N 1
ATOM 4281 C CA . LEU B 1 251 ? -9.602 -16.125 -12.016 1 97.19 251 LEU B CA 1
ATOM 4282 C C . LEU B 1 251 ? -9.398 -15.914 -13.508 1 97.19 251 LEU B C 1
ATOM 4284 O O . LEU B 1 251 ? -8.633 -16.641 -14.148 1 97.19 251 LEU B O 1
ATOM 4288 N N . ASP B 1 252 ? -10.109 -15.023 -14.055 1 97.38 252 ASP B N 1
ATOM 4289 C CA . ASP B 1 252 ? -9.945 -14.547 -15.422 1 97.38 252 ASP B CA 1
ATOM 4290 C C . ASP B 1 252 ? -10.305 -13.062 -15.531 1 97.38 252 ASP B C 1
ATOM 4292 O O . ASP B 1 252 ? -10.891 -12.492 -14.617 1 97.38 252 ASP B O 1
ATOM 4296 N N . TYR B 1 253 ? -9.828 -12.43 -16.594 1 97.44 253 TYR B N 1
ATOM 4297 C CA . TYR B 1 253 ? -10.188 -11.031 -16.797 1 97.44 253 TYR B CA 1
ATOM 4298 C C . TYR B 1 253 ? -10.375 -10.734 -18.281 1 97.44 253 TYR B C 1
ATOM 4300 O O . TYR B 1 253 ? -9.883 -11.484 -19.141 1 97.44 253 TYR B O 1
ATOM 4308 N N . ARG B 1 254 ? -11.188 -9.742 -18.609 1 97.19 254 ARG B N 1
ATOM 4309 C CA . ARG B 1 254 ? -11.414 -9.219 -19.953 1 97.19 254 ARG B CA 1
ATOM 4310 C C . ARG B 1 254 ? -11.258 -7.699 -19.984 1 97.19 254 ARG B C 1
ATOM 4312 O O . ARG B 1 254 ? -11.688 -7.008 -19.062 1 97.19 254 ARG B O 1
ATOM 4319 N N . PRO B 1 255 ? -10.633 -7.195 -21.062 1 96.81 255 PRO B N 1
ATOM 4320 C CA . PRO B 1 255 ? -10.562 -5.738 -21.188 1 96.81 255 PRO B CA 1
ATOM 4321 C C . PRO B 1 255 ? -11.945 -5.094 -21.328 1 96.81 255 PRO B C 1
ATOM 4323 O O . PRO B 1 255 ? -12.859 -5.707 -21.875 1 96.81 255 PRO B O 1
ATOM 4326 N N . LEU B 1 256 ? -12.078 -3.943 -20.766 1 94.94 256 LEU B N 1
ATOM 4327 C CA . LEU B 1 256 ? -13.289 -3.154 -20.953 1 94.94 256 LEU B CA 1
ATOM 4328 C C . LEU B 1 256 ? -13.164 -2.234 -22.172 1 94.94 256 LEU B C 1
ATOM 4330 O O . LEU B 1 256 ? -12.414 -1.252 -22.125 1 94.94 256 LEU B O 1
ATOM 4334 N N . ALA B 1 257 ? -13.953 -2.443 -23.109 1 93.12 257 ALA B N 1
ATOM 4335 C CA . ALA B 1 257 ? -13.852 -1.75 -24.391 1 93.12 257 ALA B CA 1
ATOM 4336 C C . ALA B 1 257 ? -14.281 -0.29 -24.266 1 93.12 257 ALA B C 1
ATOM 4338 O O . ALA B 1 257 ? -13.82 0.565 -25.031 1 93.12 257 ALA B O 1
ATOM 4339 N N . ASP B 1 258 ? -15.062 -0.014 -23.359 1 91.12 258 ASP B N 1
ATOM 4340 C CA . ASP B 1 258 ? -15.648 1.319 -23.25 1 91.12 258 ASP B CA 1
ATOM 4341 C C . ASP B 1 258 ? -14.914 2.152 -22.203 1 91.12 258 ASP B C 1
ATOM 4343 O O . ASP B 1 258 ? -15.43 3.178 -21.75 1 91.12 258 ASP B O 1
ATOM 4347 N N . MET B 1 259 ? -13.844 1.688 -21.766 1 88.25 259 MET B N 1
ATOM 4348 C CA . MET B 1 259 ? -13.031 2.459 -20.828 1 88.25 259 MET B CA 1
ATOM 4349 C C . MET B 1 259 ? -11.672 2.789 -21.422 1 88.25 259 MET B C 1
ATOM 4351 O O . MET B 1 259 ? -11.055 1.944 -22.078 1 88.25 259 MET B O 1
ATOM 4355 N N . ALA B 1 260 ? -11.258 4.016 -21.188 1 87.19 260 ALA B N 1
ATOM 4356 C CA . ALA B 1 260 ? -9.953 4.438 -21.688 1 87.19 260 ALA B CA 1
ATOM 4357 C C . ALA B 1 260 ? -8.828 3.715 -20.953 1 87.19 260 ALA B C 1
ATOM 4359 O O . ALA B 1 260 ? -8.93 3.445 -19.766 1 87.19 260 ALA B O 1
ATOM 4360 N N . PRO B 1 261 ? -7.777 3.408 -21.734 1 90.12 261 PRO B N 1
ATOM 4361 C CA . PRO B 1 261 ? -6.613 2.822 -21.062 1 90.12 261 PRO B CA 1
ATOM 4362 C C . PRO B 1 261 ? -5.953 3.783 -20.078 1 90.12 261 PRO B C 1
ATOM 4364 O O . PRO B 1 261 ? -6.176 4.996 -20.156 1 90.12 261 PRO B O 1
ATOM 4367 N N . LEU B 1 262 ? -5.234 3.133 -19.156 1 89.19 262 LEU B N 1
ATOM 4368 C CA . LEU B 1 262 ? -4.406 3.906 -18.234 1 89.19 262 LEU B CA 1
ATOM 4369 C C . LEU B 1 262 ? -2.998 4.086 -18.797 1 89.19 262 LEU B C 1
ATOM 4371 O O . LEU B 1 262 ? -2.416 3.145 -19.344 1 89.19 262 LEU B O 1
ATOM 4375 N N . THR B 1 263 ? -2.566 5.297 -18.641 1 92.06 263 THR B N 1
ATOM 4376 C CA . THR B 1 263 ? -1.19 5.555 -19.047 1 92.06 263 THR B CA 1
ATOM 4377 C C . THR B 1 263 ? -0.253 5.547 -17.844 1 92.06 263 THR B C 1
ATOM 4379 O O . THR B 1 263 ? -0.568 6.125 -16.797 1 92.06 263 THR B O 1
ATOM 4382 N N . VAL B 1 264 ? 0.839 4.852 -18.031 1 94.81 264 VAL B N 1
ATOM 4383 C CA . VAL B 1 264 ? 1.853 4.801 -16.969 1 94.81 264 VAL B CA 1
ATOM 4384 C C . VAL B 1 264 ? 2.906 5.879 -17.219 1 94.81 264 VAL B C 1
ATOM 4386 O O . VAL B 1 264 ? 3.428 6 -18.344 1 94.81 264 VAL B O 1
ATOM 4389 N N . TYR B 1 265 ? 3.209 6.602 -16.156 1 94.38 265 TYR B N 1
ATOM 4390 C CA . TYR B 1 265 ? 4.195 7.668 -16.25 1 94.38 265 TYR B CA 1
ATOM 4391 C C . TYR B 1 265 ? 5.312 7.48 -15.234 1 94.38 265 TYR B C 1
ATOM 4393 O O . TYR B 1 265 ? 5.07 7.008 -14.117 1 94.38 265 TYR B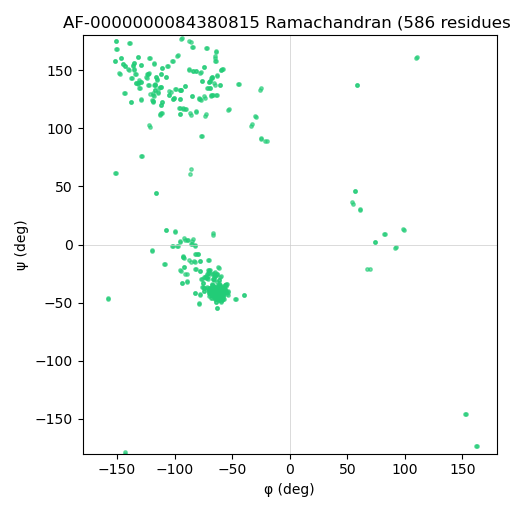 O 1
ATOM 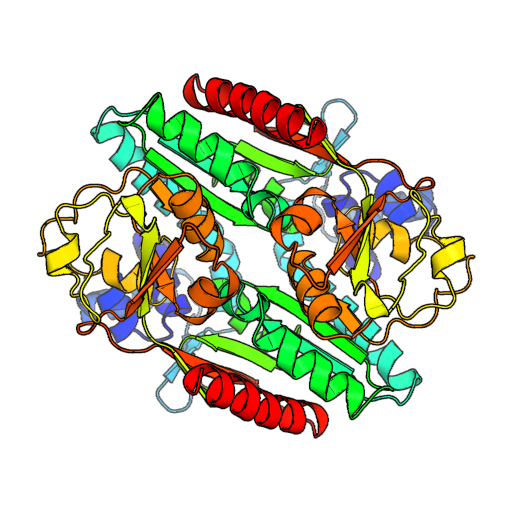4401 N N . CYS B 1 266 ? 6.469 7.816 -15.625 1 96 266 CYS B N 1
ATOM 4402 C CA . CYS B 1 266 ? 7.547 8.164 -14.703 1 96 266 CYS B CA 1
ATOM 4403 C C . CYS B 1 266 ? 7.629 9.672 -14.5 1 96 266 CYS B C 1
ATOM 4405 O O . CYS B 1 266 ? 7.848 10.422 -15.453 1 96 266 CYS B O 1
ATOM 4407 N N . THR B 1 267 ? 7.426 10.109 -13.305 1 92.94 267 THR B N 1
ATOM 4408 C CA . THR B 1 267 ? 7.348 11.531 -13 1 92.94 267 THR B CA 1
ATOM 4409 C C . THR B 1 267 ? 8.5 11.953 -12.086 1 92.94 267 THR B C 1
ATOM 4411 O O . THR B 1 267 ? 8.898 11.211 -11.188 1 92.94 267 THR B O 1
ATOM 4414 N N . PHE B 1 268 ? 9.016 13.117 -12.312 1 89.44 268 PHE B N 1
ATOM 4415 C CA . PHE B 1 268 ? 10.117 13.664 -11.539 1 89.44 268 PHE B CA 1
ATOM 4416 C C . PHE B 1 268 ? 10.055 15.188 -11.5 1 89.44 268 PHE B C 1
ATOM 4418 O O . PHE B 1 268 ? 9.227 15.797 -12.188 1 89.44 268 PHE B O 1
ATOM 4425 N N . LEU B 1 269 ? 10.852 15.75 -10.641 1 79.81 269 LEU B N 1
ATOM 4426 C CA . LEU B 1 269 ? 10.891 17.203 -10.523 1 79.81 269 LEU B CA 1
ATOM 4427 C C . LEU B 1 269 ? 11.562 17.828 -11.742 1 79.81 269 LEU B C 1
ATOM 4429 O O . LEU B 1 269 ? 12.641 17.391 -12.148 1 79.81 269 LEU B O 1
ATOM 4433 N N . GLU B 1 270 ? 10.977 18.797 -12.219 1 78.25 270 GLU B N 1
ATOM 4434 C CA . GLU B 1 270 ? 11.477 19.453 -13.414 1 78.25 270 GLU B CA 1
ATOM 4435 C C . GLU B 1 270 ? 12.836 20.094 -13.164 1 78.25 270 GLU B C 1
ATOM 4437 O O . GLU B 1 270 ? 13.703 20.094 -14.039 1 78.25 270 GLU B O 1
ATOM 4442 N N . ASP B 1 271 ? 12.992 20.641 -12.031 1 72 271 ASP B N 1
ATOM 4443 C CA . ASP B 1 271 ? 14.211 21.391 -11.734 1 72 271 ASP B CA 1
ATOM 4444 C C . ASP B 1 271 ? 15.344 20.469 -11.305 1 72 271 ASP B C 1
ATOM 4446 O O . ASP B 1 271 ? 16.422 20.922 -10.945 1 72 271 ASP B O 1
ATOM 4450 N N . ARG B 1 272 ? 15.07 19.25 -11.273 1 73.75 272 ARG B N 1
ATOM 4451 C CA . ARG B 1 272 ? 16.094 18.234 -11.008 1 73.75 272 ARG B CA 1
ATOM 4452 C C . ARG B 1 272 ? 16.172 17.234 -12.156 1 73.75 272 ARG B C 1
ATOM 4454 O O . ARG B 1 272 ? 15.336 16.328 -12.258 1 73.75 272 ARG B O 1
ATOM 4461 N N . PRO B 1 273 ? 17.203 17.438 -12.945 1 74.12 273 PRO B N 1
ATOM 4462 C CA . PRO B 1 273 ? 17.328 16.5 -14.07 1 74.12 273 PRO B CA 1
ATOM 4463 C C . PRO B 1 273 ? 17.438 15.047 -13.625 1 74.12 273 PRO B C 1
ATOM 4465 O O . PRO B 1 273 ? 17.984 14.766 -12.562 1 74.12 273 PRO B O 1
ATOM 4468 N N . LEU B 1 274 ? 16.953 14.203 -14.523 1 85.19 274 LEU B N 1
ATOM 4469 C CA . LEU B 1 274 ? 17.047 12.773 -14.266 1 85.19 274 LEU B CA 1
ATOM 4470 C C . LEU B 1 274 ? 18.516 12.328 -14.219 1 85.19 274 LEU B C 1
ATOM 4472 O O . LEU B 1 274 ? 19.297 12.68 -15.102 1 85.19 274 LEU B O 1
ATOM 4476 N N . SER B 1 275 ? 18.828 11.664 -13.195 1 85.25 275 SER B N 1
ATOM 4477 C CA . SER B 1 275 ? 20.141 11.031 -13.172 1 85.25 275 SER B CA 1
ATOM 4478 C C . SER B 1 275 ? 20.25 9.953 -14.25 1 85.25 275 SER B C 1
ATOM 4480 O O . SER B 1 275 ? 19.25 9.539 -14.82 1 85.25 275 SER B O 1
ATOM 4482 N N . GLN B 1 276 ? 21.438 9.555 -14.586 1 87.81 276 GLN B N 1
ATOM 4483 C CA . GLN B 1 276 ? 21.656 8.469 -15.539 1 87.81 276 GLN B CA 1
ATOM 4484 C C . GLN B 1 276 ? 20.938 7.191 -15.086 1 87.81 276 GLN B C 1
ATOM 4486 O O . GLN B 1 276 ? 20.391 6.465 -15.914 1 87.81 276 GLN B O 1
ATOM 4491 N N . LEU B 1 277 ? 21.016 6.969 -13.828 1 89.94 277 LEU B N 1
ATOM 4492 C CA . LEU B 1 277 ? 20.359 5.797 -13.258 1 89.94 277 LEU B CA 1
ATOM 4493 C C . LEU B 1 277 ? 18.844 5.859 -13.461 1 89.94 277 LEU B C 1
ATOM 4495 O O . LEU B 1 277 ? 18.219 4.863 -13.844 1 89.94 277 LEU B O 1
ATOM 4499 N N . ALA B 1 278 ? 18.25 7.008 -13.219 1 93.94 278 ALA B N 1
ATOM 4500 C CA . ALA B 1 278 ? 16.828 7.203 -13.414 1 93.94 278 ALA B CA 1
ATOM 4501 C C . ALA B 1 278 ? 16.438 7.039 -14.883 1 93.94 278 ALA B C 1
ATOM 4503 O O . ALA B 1 278 ? 15.406 6.441 -15.195 1 93.94 278 ALA B O 1
ATOM 4504 N N . GLU B 1 279 ? 17.266 7.539 -15.758 1 94.94 279 GLU B N 1
ATOM 4505 C CA . GLU B 1 279 ? 17.031 7.391 -17.188 1 94.94 279 GLU B CA 1
ATOM 4506 C C . GLU B 1 279 ? 17.031 5.922 -17.609 1 94.94 279 GLU B C 1
ATOM 4508 O O . GLU B 1 279 ? 16.219 5.492 -18.406 1 94.94 279 GLU B O 1
ATOM 4513 N N . LYS B 1 280 ? 17.984 5.219 -17.094 1 95.94 280 LYS B N 1
ATOM 4514 C CA . LYS B 1 280 ? 18.047 3.789 -17.359 1 95.94 280 LYS B CA 1
ATOM 4515 C C . LYS B 1 280 ? 16.781 3.08 -16.891 1 95.94 280 LYS B C 1
ATOM 4517 O O . LYS B 1 280 ? 16.25 2.227 -17.594 1 95.94 280 LYS B O 1
ATOM 4522 N N . LEU B 1 281 ? 16.312 3.422 -15.719 1 97.69 281 LEU B N 1
ATOM 4523 C CA . LEU B 1 281 ? 15.109 2.789 -15.188 1 97.69 281 LEU B CA 1
ATOM 4524 C C . LEU B 1 281 ? 13.898 3.111 -16.062 1 97.69 281 LEU B C 1
ATOM 4526 O O . LEU B 1 281 ? 13.055 2.244 -16.312 1 97.69 281 LEU B O 1
ATOM 4530 N N . VAL B 1 282 ? 13.82 4.332 -16.516 1 97.69 282 VAL B N 1
ATOM 4531 C CA . VAL B 1 282 ? 12.719 4.746 -17.391 1 97.69 282 VAL B CA 1
ATOM 4532 C C . VAL B 1 282 ? 12.711 3.889 -18.641 1 97.69 282 VAL B C 1
ATOM 4534 O O . VAL B 1 282 ? 11.656 3.424 -19.078 1 97.69 282 VAL B O 1
ATOM 4537 N N . ARG B 1 283 ? 13.852 3.664 -19.234 1 97.88 283 ARG B N 1
ATOM 4538 C CA . ARG B 1 283 ? 13.961 2.826 -20.422 1 97.88 283 ARG B CA 1
ATOM 4539 C C . ARG B 1 283 ? 13.539 1.393 -20.125 1 97.88 283 ARG B C 1
ATOM 4541 O O . ARG B 1 283 ? 12.844 0.763 -20.922 1 97.88 283 ARG B O 1
ATOM 4548 N N . LEU B 1 284 ? 13.953 0.922 -19.031 1 98.25 284 LEU B N 1
ATOM 4549 C CA . LEU B 1 284 ? 13.609 -0.441 -18.641 1 98.25 284 LEU B CA 1
ATOM 4550 C C . LEU B 1 284 ? 12.109 -0.567 -18.375 1 98.25 284 LEU B C 1
ATOM 4552 O O . LEU B 1 284 ? 11.508 -1.596 -18.688 1 98.25 284 LEU B O 1
ATOM 4556 N N . MET B 1 285 ? 11.531 0.474 -17.766 1 98.19 285 MET B N 1
ATOM 4557 C CA . MET B 1 285 ? 10.086 0.485 -17.562 1 98.19 285 MET B CA 1
ATOM 4558 C C . MET B 1 285 ? 9.344 0.352 -18.891 1 98.19 285 MET B C 1
ATOM 4560 O O . MET B 1 285 ? 8.383 -0.407 -18.984 1 98.19 285 MET B O 1
ATOM 4564 N N . LYS B 1 286 ? 9.805 1.065 -19.906 1 97.88 286 LYS B N 1
ATOM 4565 C CA . LYS B 1 286 ? 9.211 0.972 -21.234 1 97.88 286 LYS B CA 1
ATOM 4566 C C . LYS B 1 286 ? 9.305 -0.452 -21.781 1 97.88 286 LYS B C 1
ATOM 4568 O O . LYS B 1 286 ? 8.336 -0.975 -22.328 1 97.88 286 LYS B O 1
ATOM 4573 N N . LYS B 1 287 ? 10.391 -1.04 -21.578 1 97.06 287 LYS B N 1
ATOM 4574 C CA . LYS B 1 287 ? 10.625 -2.396 -22.062 1 97.06 287 LYS B CA 1
ATOM 4575 C C . LYS B 1 287 ? 9.703 -3.396 -21.375 1 97.06 287 LYS B C 1
ATOM 4577 O O . LYS B 1 287 ? 9.102 -4.25 -22.031 1 97.06 287 LYS B O 1
ATOM 4582 N N . VAL B 1 288 ? 9.609 -3.287 -20.031 1 97.31 288 VAL B N 1
ATOM 4583 C CA . VAL B 1 288 ? 8.828 -4.234 -19.25 1 97.31 288 VAL B CA 1
ATOM 4584 C C . VAL B 1 288 ? 7.355 -4.137 -19.625 1 97.31 288 VAL B C 1
ATOM 4586 O O . VAL B 1 288 ? 6.68 -5.156 -19.781 1 97.31 288 VAL B O 1
ATOM 4589 N N . ILE B 1 289 ? 6.848 -2.906 -19.734 1 96.06 289 ILE B N 1
ATOM 4590 C CA . ILE B 1 289 ? 5.43 -2.715 -20.031 1 96.06 289 ILE B CA 1
ATOM 4591 C C . ILE B 1 289 ? 5.125 -3.174 -21.453 1 96.06 289 ILE B C 1
ATOM 4593 O O . ILE B 1 289 ? 4.09 -3.793 -21.703 1 96.06 289 ILE B O 1
ATOM 4597 N N . LYS B 1 290 ? 5.984 -2.904 -22.422 1 90.31 290 LYS B N 1
ATOM 4598 C CA . LYS B 1 290 ? 5.812 -3.357 -23.797 1 90.31 290 LYS B CA 1
ATOM 4599 C C . LYS B 1 290 ? 5.762 -4.879 -23.875 1 90.31 290 LYS B C 1
ATOM 4601 O O . LYS B 1 290 ? 4.961 -5.445 -24.625 1 90.31 290 LYS B O 1
ATOM 4606 N N . SER B 1 291 ? 6.586 -5.52 -23.125 1 82.75 291 SER B N 1
ATOM 4607 C CA . SER B 1 291 ? 6.629 -6.977 -23.109 1 82.75 291 SER B CA 1
ATOM 4608 C C . SER B 1 291 ? 5.355 -7.559 -22.5 1 82.75 291 SER B C 1
ATOM 4610 O O . SER B 1 291 ? 4.934 -8.656 -22.859 1 82.75 291 SER B O 1
ATOM 4612 N N . SER B 1 292 ? 4.855 -6.836 -21.547 1 74.38 292 SER B N 1
ATOM 4613 C CA . SER B 1 292 ? 3.625 -7.281 -20.906 1 74.38 292 SER B CA 1
ATOM 4614 C C . SER B 1 292 ? 2.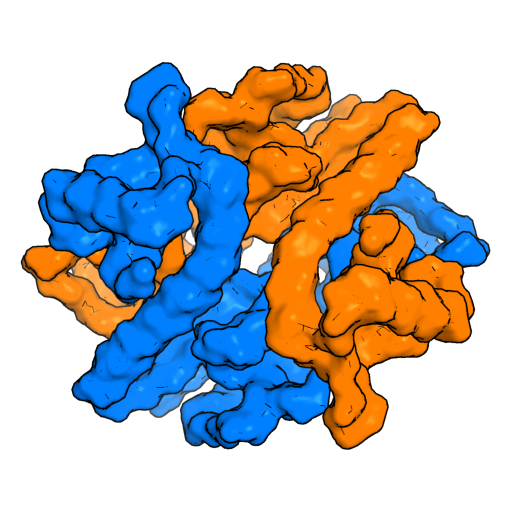443 -7.23 -21.875 1 74.38 292 SER B C 1
ATOM 4616 O O . SER B 1 292 ? 1.501 -8.016 -21.75 1 74.38 292 SER B O 1
ATOM 4618 N N . ASP B 1 293 ? 2.48 -6.363 -22.766 1 69.5 293 ASP B N 1
ATOM 4619 C CA . ASP B 1 293 ? 1.434 -6.219 -23.766 1 69.5 293 ASP B CA 1
ATOM 4620 C C . ASP B 1 293 ? 1.47 -7.371 -24.766 1 69.5 293 ASP B C 1
ATOM 4622 O O . ASP B 1 293 ? 0.433 -7.766 -25.312 1 69.5 293 ASP B O 1
ATOM 4626 N N . ASP B 1 294 ? 2.643 -7.91 -24.984 1 58.22 294 ASP B N 1
ATOM 4627 C CA . ASP B 1 294 ? 2.82 -8.969 -25.984 1 58.22 294 ASP B CA 1
ATOM 4628 C C . ASP B 1 294 ? 2.416 -10.32 -25.406 1 58.22 294 ASP B C 1
ATOM 4630 O O . ASP B 1 294 ? 2.301 -11.305 -26.156 1 58.22 294 ASP B O 1
ATOM 4634 N N . ARG B 1 295 ? 2.143 -10.359 -24.094 1 53.41 295 ARG B N 1
ATOM 4635 C CA . ARG B 1 295 ? 1.752 -11.625 -23.469 1 53.41 295 ARG B CA 1
ATOM 4636 C C . ARG B 1 295 ? 0.241 -11.695 -23.281 1 53.41 295 ARG B C 1
ATOM 4638 O O . ARG B 1 295 ? -0.408 -10.68 -23.047 1 53.41 295 ARG B O 1
#

Secondary structure (DSSP, 8-state):
--HHHHHHHHHHHHHSSHHHHHHHHTS-HHHHHHHHHHHHHHHTS--EEEETTEEEE-HHHHHHHHHHHHHHHHHHHHHHHHHHHHH-S-EEEEEE-HHHHTTHHHHHHHHHHHH-TT-EEEEEE--HHHHHHHHHTTS-SEEEEES----TTEEEEEEEEE-EEEEEEGGG-TT--SSB-TGGGTTS-EEEE-SSSHHHHHHH--SSS---S--SEEESSHHHHHHHHHTTS-EEEEEHHHHHHT--TTEEEEEBTTSPPEEEEEEEETTSPPPHHHHHHHHHHHHHHHHHHT-/--HHHHHHHHHHHHHSSHHHHHHHHTS-HHHHHHHHHHHHHHHTS--EEEETTEEEE-HHHHHHHHHHHHHHHHHHHHHHHHHHHHH-S-EEEEEE-HHHHTTHHHHHHHHHHHH-TTSEEEEEE--HHHHHHHHHTTS-SEEEEES----TTEEEEEEEEE-EEEEEEGGG-TT--SSB-TGGGTTS-EEEE-SSSHHHHHHH--SSS---S--SEEESSHHHHHHHHHTTS-EEEEEHHHHHHT--TTEEEEEBTTSPPEEEEEEEETTSPPPHHHHHHHHHHHHHHHHHHT-

Organism: NCBI:txid1548547

Sequence (590 aa):
MNLRHIEIFHAVYQTGSVSAAARLLHVSQPSVSKVLRHAESRIGLPLFRRVKGRLVPTEEAHVIYREAQELYQRYESLRETTANLKHGDGSLRLAVLPSLGLDVAPSAVAMLHELEPAVSLDIQTLHNKDILRSLYERRCDLAISFDAPSHPRLKAIRVGQGNMVALFRRENFANAPPELTQEMLASRKLIGLSGSGYVGSLFNEDPDQPTPPRQKITVQTYYVAAALVRHGVGFAIIDEFTARANMSESLDYRPLADMAPLTVYCTFLEDRPLSQLAEKLVRLMKKVIKSSDDRMNLRHIEIFHAVYQTGSVSAAARLLHVSQPSVSKVLRHAESRIGLPLFRRVKGRLVPTEEAHVIYREAQELYQRYESLRETTANLKHGDGSLRLAVLPSLGLDVAPSAVAMLHELEPAVSLDIQTLHNKDILRSLYERRCDLAISFDAPSHPRLKAIRVGQGNMVALFRRENFANAPPELTQEMLASRKLIGLSGSGYVGSLFNEDPDQPTPPRQKITVQTYYVAAALVRHGVGFAIIDEFTARANMSESLDYRPLADMAPLTVYCTFLEDRPLSQLAEKLVRLMKKVIKSSDDR